Protein 2IA9 (pdb70)

CATH classification: 3.30.1120.40

InterPro domains:
  IPR007170 Stage V sporulation protein G [MF_00819] (1-94)
  IPR007170 Stage V sporulation protein G [PF04026] (1-81)
  IPR007170 Stage V sporulation protein G [PTHR38429] (1-94)
  IPR036751 Stage V sporulation protein G superfamily [G3DSA:3.30.1120.40] (1-97)
  IPR036751 Stage V sporulation protein G superfamily [SSF160537] (1-85)

Organism: Bacillus subtilis (strain 168) (NCBI:txid224308)

B-factor: mean 38.69, std 14.27, range [8.58, 95.94]

Solvent-accessible surface area: 29631 Å² total

Secondary structure (DSSP, 8-state):
---EEEEEEEE--SS---EEEEEEETTTEEEEEEEEEEETTEEEE--EEE-TTS-EEESEEESSHHHHHHHHHHHHHHHHHHHHHHHHHT-/---EEEEEEES-SSS---EEEEEEETTTEEEEEEEEEE-SSSEEE--EEE-TTS-EEESEEESSHHHHHHHHHHHHHHHHHHHHHHHHHHH-/---EEEEEEEE---S---EEEEEEETTTEEEEEEEEEEEBTEEEE--EE-----EESEEESSHHHHHHHHHHHHHHHHHHT--/---EEEEEEESTTSS---EEEEEEETTTEEEEEEEEEEEBTEEEE--EEE-TTS-EEESEEESSHHHHHHHHHHHHHHHHHHHHHHHHHHHHHHH-/---EEEEEEEE---S---EEEEEEETTTEEEEEEEEEEETTEEEE--B----BSEEESSHHHHHHHHHHHHHHHTT-S---/----EEEEEEEE---S---EEEEEEETTTEEEEEEEEEE-SSSEEE--B---BSEEESSHHHHHHHHHHHHHHHHHHHHHHHTTTT-

Structure (mmCIF, N/CA/C/O backbone):
data_2IA9
#
_entry.id   2IA9
#
_cell.length_a   136.464
_cell.length_b   136.464
_cell.length_c   110.493
_cell.angle_alpha   90.00
_cell.angle_beta   90.00
_cell.angle_gamma   90.00
#
_symmetry.space_group_name_H-M   'P 41 21 2'
#
loop_
_entity.id
_entity.type
_entity.pdbx_description
1 polymer 'Putative septation protein spoVG'
2 non-polymer 'SULFATE ION'
3 non-polymer DI(HYDROXYETHYL)ETHER
4 water water
#
loop_
_atom_site.group_PDB
_atom_site.id
_atom_site.type_symbol
_atom_site.label_atom_id
_atom_site.label_alt_id
_atom_site.label_comp_id
_atom_site.label_asym_id
_atom_site.label_entity_id
_atom_site.label_seq_id
_atom_site.pdbx_PDB_ins_code
_atom_site.Cartn_x
_atom_site.Cartn_y
_atom_site.Cartn_z
_atom_site.occupancy
_atom_site.B_iso_or_equiv
_atom_site.auth_seq_id
_atom_site.auth_comp_id
_atom_site.auth_asym_id
_atom_site.auth_atom_id
_atom_site.pdbx_PDB_model_num
ATOM 1 N N . ASN A 1 2 ? 2.502 18.891 38.821 1.00 46.25 -1 ASN A N 1
ATOM 2 C CA . ASN A 1 2 ? 2.122 17.966 37.709 1.00 46.15 -1 ASN A CA 1
ATOM 3 C C . ASN A 1 2 ? 2.067 18.611 36.299 1.00 45.30 -1 ASN A C 1
ATOM 4 O O . ASN A 1 2 ? 1.488 19.681 36.121 1.00 45.19 -1 ASN A O 1
ATOM 9 N N . ALA A 1 3 ? 2.676 17.948 35.309 1.00 44.50 0 ALA A N 1
ATOM 10 C CA . ALA A 1 3 ? 2.587 18.350 33.888 1.00 43.55 0 ALA A CA 1
ATOM 11 C C . ALA A 1 3 ? 1.220 17.994 33.361 1.00 42.87 0 ALA A C 1
ATOM 12 O O . ALA A 1 3 ? 0.487 17.213 33.991 1.00 43.45 0 ALA A O 1
ATOM 22 N N . GLU A 1 5 ? -1.652 16.637 30.390 1.00 37.73 2 GLU A N 1
ATOM 23 C CA . GLU A 1 5 ? -1.808 15.319 29.854 1.00 36.26 2 GLU A CA 1
ATOM 24 C C . GLU A 1 5 ? -2.955 15.258 28.869 1.00 34.89 2 GLU A C 1
ATOM 25 O O . GLU A 1 5 ? -4.088 15.603 29.238 1.00 34.66 2 GLU A O 1
ATOM 31 N N . VAL A 1 6 ? -2.674 14.811 27.635 1.00 32.87 3 VAL A N 1
ATOM 32 C CA . VAL A 1 6 ? -3.735 14.475 26.691 1.00 30.60 3 VAL A CA 1
ATOM 33 C C . VAL A 1 6 ? -4.337 13.187 27.202 1.00 29.64 3 VAL A C 1
ATOM 34 O O . VAL A 1 6 ? -3.645 12.194 27.379 1.00 29.16 3 VAL A O 1
ATOM 38 N N . THR A 1 7 ? -5.636 13.236 27.450 1.00 28.59 4 THR A N 1
ATOM 39 C CA . THR A 1 7 ? -6.315 12.265 28.270 1.00 27.53 4 THR A CA 1
ATOM 40 C C . THR A 1 7 ? -7.381 11.580 27.445 1.00 27.14 4 THR A C 1
ATOM 41 O O . THR A 1 7 ? -8.013 10.621 27.881 1.00 27.09 4 THR A O 1
ATOM 45 N N . ASP A 1 8 ? -7.551 12.075 26.226 1.00 26.86 5 ASP A N 1
ATOM 46 C CA . ASP A 1 8 ? -8.552 11.577 25.297 1.00 26.46 5 ASP A CA 1
ATOM 47 C C . ASP A 1 8 ? -8.427 12.359 24.018 1.00 25.93 5 ASP A C 1
ATOM 48 O O . ASP A 1 8 ? -8.015 13.515 24.033 1.00 25.71 5 ASP A O 1
ATOM 53 N N . VAL A 1 9 ? -8.757 11.701 22.911 1.00 25.78 6 VAL A N 1
ATOM 54 C CA . VAL A 1 9 ? -8.734 12.300 21.581 1.00 25.52 6 VAL A CA 1
ATOM 55 C C . VAL A 1 9 ? -9.991 11.827 20.889 1.00 25.70 6 VAL A C 1
ATOM 56 O O . VAL A 1 9 ? -10.353 10.651 20.996 1.00 25.78 6 VAL A O 1
ATOM 60 N N . ARG A 1 10 ? -10.661 12.758 20.215 1.00 25.84 7 ARG A N 1
ATOM 61 C CA . ARG A 1 10 ? -11.796 12.457 19.369 1.00 26.33 7 ARG A CA 1
ATOM 62 C C . ARG A 1 10 ? -11.380 12.843 17.973 1.00 27.66 7 ARG A C 1
ATOM 63 O O . ARG A 1 10 ? -10.855 13.930 17.763 1.00 28.73 7 ARG A O 1
ATOM 71 N N . LEU A 1 11 ? -11.608 11.980 17.003 1.00 28.85 8 LEU A N 1
ATOM 72 C CA . LEU A 1 11 ? -11.075 12.266 15.698 1.00 30.64 8 LEU A CA 1
ATOM 73 C C . LEU A 1 11 ? -11.975 11.847 14.548 1.00 31.99 8 LEU A C 1
ATOM 74 O O . LEU A 1 11 ? -12.615 10.818 14.588 1.00 32.26 8 LEU A O 1
ATOM 79 N N . ARG A 1 12 ? -12.007 12.671 13.520 1.00 34.07 9 ARG A N 1
ATOM 80 C CA . ARG A 1 12 ? -12.809 12.421 12.341 1.00 36.17 9 ARG A CA 1
ATOM 81 C C . ARG A 1 12 ? -11.873 12.458 11.135 1.00 37.67 9 ARG A C 1
ATOM 82 O O . ARG A 1 12 ? -11.217 13.486 10.872 1.00 37.83 9 ARG A O 1
ATOM 90 N N . ARG A 1 13 ? -11.799 11.342 10.410 1.00 39.11 10 ARG A N 1
ATOM 91 C CA . ARG A 1 13 ? -10.956 11.305 9.230 1.00 40.73 10 ARG A CA 1
ATOM 92 C C . ARG A 1 13 ? -11.546 12.149 8.105 1.00 41.24 10 ARG A C 1
ATOM 93 O O . ARG A 1 13 ? -12.758 12.139 7.881 1.00 41.23 10 ARG A O 1
ATOM 101 N N . VAL A 1 14 ? -10.688 12.916 7.439 1.00 42.19 11 VAL A N 1
ATOM 102 C CA . VAL A 1 14 ? -11.112 13.699 6.281 1.00 43.16 11 VAL A CA 1
ATOM 103 C C . VAL A 1 14 ? -10.626 13.020 4.999 1.00 44.30 11 VAL A C 1
ATOM 104 O O . VAL A 1 14 ? -9.424 12.712 4.855 1.00 44.57 11 VAL A O 1
ATOM 108 N N . ASN A 1 15 ? -11.572 12.796 4.078 1.00 45.07 12 ASN A N 1
ATOM 109 C CA . ASN A 1 15 ? -11.334 12.015 2.858 1.00 45.31 12 ASN A CA 1
ATOM 110 C C . ASN A 1 15 ? -11.259 12.853 1.587 1.00 46.06 12 ASN A C 1
ATOM 111 O O . ASN A 1 15 ? -10.719 12.389 0.594 1.00 46.22 12 ASN A O 1
ATOM 116 N N . THR A 1 16 ? -11.796 14.075 1.629 1.00 46.99 13 THR A N 1
ATOM 117 C CA . THR A 1 16 ? -11.558 15.089 0.604 1.00 48.27 13 THR A CA 1
ATOM 118 C C . THR A 1 16 ? -10.067 15.302 0.471 1.00 48.69 13 THR A C 1
ATOM 119 O O . THR A 1 16 ? -9.417 15.633 1.458 1.00 49.32 13 THR A O 1
ATOM 123 N N . ASP A 1 17 ? -9.504 15.135 -0.722 1.00 49.23 14 ASP A N 1
ATOM 124 C CA . ASP A 1 17 ? -8.076 15.430 -0.854 1.00 49.64 14 ASP A CA 1
ATOM 125 C C . ASP A 1 17 ? -7.769 16.944 -0.765 1.00 49.36 14 ASP A C 1
ATOM 126 O O . ASP A 1 17 ? -8.670 17.798 -0.822 1.00 49.20 14 ASP A O 1
ATOM 131 N N . GLY A 1 18 ? -6.482 17.236 -0.639 1.00 48.77 15 GLY A N 1
ATOM 132 C CA . GLY A 1 18 ? -5.994 18.448 -0.035 1.00 48.57 15 GLY A CA 1
ATOM 133 C C . GLY A 1 18 ? -4.964 17.937 0.953 1.00 48.59 15 GLY A C 1
ATOM 134 O O . GLY A 1 18 ? -4.630 16.739 0.939 1.00 48.72 15 GLY A O 1
ATOM 135 N N . ARG A 1 19 ? -4.448 18.818 1.811 1.00 48.21 16 ARG A N 1
ATOM 136 C CA . ARG A 1 19 ? -3.371 18.429 2.727 1.00 47.58 16 ARG A CA 1
ATOM 137 C C . ARG A 1 19 ? -3.923 17.788 3.972 1.00 46.57 16 ARG A C 1
ATOM 138 O O . ARG A 1 19 ? -3.312 16.896 4.536 1.00 46.70 16 ARG A O 1
ATOM 154 N N . ARG A 1 21 ? -5.812 15.593 6.638 1.00 39.57 18 ARG A N 1
ATOM 155 C CA . ARG A 1 21 ? -6.280 14.199 6.746 1.00 36.89 18 ARG A CA 1
ATOM 156 C C . ARG A 1 21 ? -7.222 13.906 7.920 1.00 35.12 18 ARG A C 1
ATOM 157 O O . ARG A 1 21 ? -7.829 12.831 7.980 1.00 35.41 18 ARG A O 1
ATOM 165 N N . ALA A 1 22 ? -7.334 14.819 8.870 1.00 32.42 19 ALA A N 1
ATOM 166 C CA . ALA A 1 22 ? -8.287 14.615 9.955 1.00 30.09 19 ALA A CA 1
ATOM 167 C C . ALA A 1 22 ? -8.448 15.867 10.778 1.00 28.45 19 ALA A C 1
ATOM 168 O O . ALA A 1 22 ? -7.589 16.721 10.782 1.00 28.19 19 ALA A O 1
ATOM 170 N N . ILE A 1 23 ? -9.581 15.984 11.445 1.00 27.02 20 ILE A N 1
ATOM 171 C CA . ILE A 1 23 ? -9.831 17.092 12.355 1.00 25.65 20 ILE A CA 1
ATOM 172 C C . ILE A 1 23 ? -10.223 16.479 13.694 1.00 25.10 20 ILE A C 1
ATOM 173 O O . ILE A 1 23 ? -10.935 15.471 13.744 1.00 24.46 20 ILE A O 1
ATOM 178 N N . ALA A 1 24 ? -9.703 17.047 14.776 1.00 24.45 21 ALA A N 1
ATOM 179 C CA . ALA A 1 24 ? -9.830 16.394 16.070 1.00 23.93 21 ALA A CA 1
ATOM 180 C C . ALA A 1 24 ? -9.977 17.361 17.223 1.00 23.60 21 ALA A C 1
ATOM 181 O O . ALA A 1 24 ? -9.806 18.584 17.057 1.00 23.54 21 ALA A O 1
ATOM 183 N N . SER A 1 25 ? -10.331 16.806 18.379 1.00 22.89 22 SER A N 1
ATOM 184 C CA . SER A 1 25 ? -10.277 17.540 19.632 1.00 22.79 22 SER A CA 1
ATOM 185 C C . SER A 1 25 ? -9.489 16.707 20.620 1.00 22.98 22 SER A C 1
ATOM 186 O O . SER A 1 25 ? -9.513 15.463 20.565 1.00 23.17 22 SER A O 1
ATOM 189 N N . ILE A 1 26 ? -8.784 17.395 21.516 1.00 22.65 23 ILE A N 1
ATOM 190 C CA . ILE A 1 26 ? -8.081 16.733 22.612 1.00 21.93 23 ILE A CA 1
ATOM 191 C C . ILE A 1 26 ? -8.740 17.030 23.956 1.00 21.46 23 ILE A C 1
ATOM 192 O O . ILE A 1 26 ? -9.308 18.100 24.142 1.00 21.52 23 ILE A O 1
ATOM 197 N N . THR A 1 27 ? -8.684 16.070 24.869 1.00 20.99 24 THR A N 1
ATOM 198 C CA . THR A 1 27 ? -9.072 16.283 26.255 1.00 20.71 24 THR A CA 1
ATOM 199 C C . THR A 1 27 ? -7.826 16.361 27.141 1.00 20.72 24 THR A C 1
ATOM 200 O O . THR A 1 27 ? -7.064 15.401 27.280 1.00 20.44 24 THR A O 1
ATOM 204 N N . LEU A 1 28 ? -7.637 17.532 27.735 1.00 20.83 25 LEU A N 1
ATOM 205 C CA . LEU A 1 28 ? -6.549 17.799 28.652 1.00 20.75 25 LEU A CA 1
ATOM 206 C C . LEU A 1 28 ? -7.003 17.622 30.097 1.00 21.00 25 LEU A C 1
ATOM 207 O O . LEU A 1 28 ? -7.996 18.203 30.517 1.00 20.85 25 LEU A O 1
ATOM 212 N N . ASP A 1 29 ? -6.254 16.805 30.835 1.00 21.65 26 ASP A N 1
ATOM 213 C CA . ASP A 1 29 ? -6.508 16.447 32.247 1.00 21.86 26 ASP A CA 1
ATOM 214 C C . ASP A 1 29 ? -7.936 15.952 32.574 1.00 21.78 26 ASP A C 1
ATOM 215 O O . ASP A 1 29 ? -8.459 16.227 33.645 1.00 22.16 26 ASP A O 1
ATOM 220 N N . HIS A 1 30 ? -8.553 15.194 31.674 1.00 21.60 27 HIS A N 1
ATOM 221 C CA . HIS A 1 30 ? -9.893 14.630 31.925 1.00 22.03 27 HIS A CA 1
ATOM 222 C C . HIS A 1 30 ? -10.980 15.713 32.036 1.00 22.26 27 HIS A C 1
ATOM 223 O O . HIS A 1 30 ? -12.094 15.453 32.527 1.00 22.04 27 HIS A O 1
ATOM 230 N N . GLU A 1 31 ? -10.671 16.910 31.548 1.00 22.44 28 GLU A N 1
ATOM 231 C CA . GLU A 1 31 ? -11.347 18.086 32.032 1.00 22.74 28 GLU A CA 1
ATOM 232 C C . GLU A 1 31 ? -11.590 19.147 30.976 1.00 22.15 28 GLU A C 1
ATOM 233 O O . GLU A 1 31 ? -12.670 19.697 30.872 1.00 22.15 28 GLU A O 1
ATOM 239 N N . PHE A 1 32 ? -10.561 19.440 30.204 1.00 22.15 29 PHE A N 1
ATOM 240 C CA . PHE A 1 32 ? -10.539 20.600 29.323 1.00 22.21 29 PHE A CA 1
ATOM 241 C C . PHE A 1 32 ? -10.404 20.141 27.880 1.00 22.37 29 PHE A C 1
ATOM 242 O O . PHE A 1 32 ? -9.436 19.457 27.554 1.00 22.35 29 PHE A O 1
ATOM 250 N N . VAL A 1 33 ? -11.372 20.500 27.032 1.00 22.23 30 VAL A N 1
ATOM 251 C CA . VAL A 1 33 ? -11.385 20.055 25.639 1.00 22.10 30 VAL A CA 1
ATOM 252 C C . VAL A 1 33 ? -10.935 21.154 24.682 1.00 22.32 30 VAL A C 1
ATOM 253 O O . VAL A 1 33 ? -11.357 22.308 24.793 1.00 22.62 30 VAL A O 1
ATOM 257 N N . VAL A 1 34 ? -10.066 20.806 23.745 1.00 22.55 31 VAL A N 1
ATOM 258 C CA . VAL A 1 34 ? -9.627 21.778 22.755 1.00 22.90 31 VAL A CA 1
ATOM 259 C C . VAL A 1 34 ? -10.077 21.283 21.391 1.00 23.99 31 VAL A C 1
ATOM 260 O O . VAL A 1 34 ? -9.807 20.128 21.028 1.00 24.57 31 VAL A O 1
ATOM 264 N N . HIS A 1 35 ? -10.779 22.147 20.655 1.00 24.83 32 HIS A N 1
ATOM 265 C CA . HIS A 1 35 ? -11.373 21.815 19.343 1.00 25.39 32 HIS A CA 1
ATOM 266 C C . HIS A 1 35 ? -10.554 22.324 18.156 1.00 26.08 32 HIS A C 1
ATOM 267 O O . HIS A 1 35 ? -9.692 23.156 18.328 1.00 26.31 32 HIS A O 1
ATOM 274 N N . ASP A 1 36 ? -10.834 21.806 16.958 1.00 27.36 33 ASP A N 1
ATOM 275 C CA . ASP A 1 36 ? -10.263 22.295 15.679 1.00 28.63 33 ASP A CA 1
ATOM 276 C C . ASP A 1 36 ? -8.782 22.035 15.520 1.00 28.67 33 ASP A C 1
ATOM 277 O O . ASP A 1 36 ? -8.035 22.886 15.013 1.00 29.36 33 ASP A O 1
ATOM 282 N N . ILE A 1 37 ? -8.344 20.868 15.950 1.00 28.38 34 ILE A N 1
ATOM 283 C CA . ILE A 1 37 ? -6.973 20.509 15.725 1.00 28.35 34 ILE A CA 1
ATOM 284 C C . ILE A 1 37 ? -6.902 19.717 14.416 1.00 28.67 34 ILE A C 1
ATOM 285 O O . ILE A 1 37 ? -7.660 18.753 14.231 1.00 28.89 34 ILE A O 1
ATOM 290 N N . ARG A 1 38 ? -6.011 20.124 13.509 1.00 28.62 35 ARG A N 1
ATOM 291 C CA . ARG A 1 38 ? -5.965 19.492 12.199 1.00 28.71 35 ARG A CA 1
ATOM 292 C C . ARG A 1 38 ? -4.792 18.573 12.031 1.00 28.61 35 ARG A C 1
ATOM 293 O O . ARG A 1 38 ? -3.673 18.947 12.345 1.00 28.90 35 ARG A O 1
ATOM 301 N N . VAL A 1 39 ? -5.055 17.368 11.540 1.00 28.47 36 VAL A N 1
ATOM 302 C CA . VAL A 1 39 ? -4.001 16.493 11.094 1.00 28.75 36 VAL A CA 1
ATOM 303 C C . VAL A 1 39 ? -3.741 16.786 9.622 1.00 30.02 36 VAL A C 1
ATOM 304 O O . VAL A 1 39 ? -4.673 16.878 8.819 1.00 30.10 36 VAL A O 1
ATOM 308 N N . ILE A 1 40 ? -2.472 16.950 9.270 1.00 31.23 37 ILE A N 1
ATOM 309 C CA . ILE A 1 40 ? -2.117 17.376 7.934 1.00 32.26 37 ILE A CA 1
ATOM 310 C C . ILE A 1 40 ? -0.946 16.578 7.348 1.00 33.87 37 ILE A C 1
ATOM 311 O O . ILE A 1 40 ? -0.021 16.202 8.070 1.00 34.46 37 ILE A O 1
ATOM 316 N N . ASP A 1 41 ? -1.016 16.302 6.041 1.00 35.47 38 ASP A N 1
ATOM 317 C CA . ASP A 1 41 ? 0.105 15.747 5.277 1.00 36.93 38 ASP A CA 1
ATOM 318 C C . ASP A 1 41 ? 0.855 16.904 4.645 1.00 37.15 38 ASP A C 1
ATOM 319 O O . ASP A 1 41 ? 0.467 17.398 3.594 1.00 37.02 38 ASP A O 1
ATOM 324 N N . GLY A 1 42 ? 1.899 17.367 5.325 1.00 38.04 39 GLY A N 1
ATOM 325 C CA . GLY A 1 42 ? 2.811 18.388 4.787 1.00 38.76 39 GLY A CA 1
ATOM 326 C C . GLY A 1 42 ? 4.015 17.653 4.239 1.00 39.26 39 GLY A C 1
ATOM 327 O O . GLY A 1 42 ? 4.318 16.548 4.691 1.00 39.44 39 GLY A O 1
ATOM 328 N N . ASN A 1 43 ? 4.703 18.242 3.266 1.00 39.65 40 ASN A N 1
ATOM 329 C CA . ASN A 1 43 ? 5.698 17.483 2.491 1.00 39.92 40 ASN A CA 1
ATOM 330 C C . ASN A 1 43 ? 6.919 17.068 3.280 1.00 39.62 40 ASN A C 1
ATOM 331 O O . ASN A 1 43 ? 8.034 17.378 2.890 1.00 40.34 40 ASN A O 1
ATOM 336 N N . ASN A 1 44 ? 6.692 16.340 4.370 1.00 39.05 41 ASN A N 1
ATOM 337 C CA . ASN A 1 44 ? 7.728 15.991 5.341 1.00 38.04 41 ASN A CA 1
ATOM 338 C C . ASN A 1 44 ? 7.222 15.056 6.399 1.00 37.22 41 ASN A C 1
ATOM 339 O O . ASN A 1 44 ? 7.978 14.637 7.257 1.00 37.35 41 ASN A O 1
ATOM 344 N N . GLY A 1 45 ? 5.936 14.737 6.326 1.00 36.48 42 GLY A N 1
ATOM 345 C CA . GLY A 1 45 ? 5.297 13.795 7.232 1.00 35.53 42 GLY A CA 1
ATOM 346 C C . GLY A 1 45 ? 4.009 14.377 7.779 1.00 35.04 42 GLY A C 1
ATOM 347 O O . GLY A 1 45 ? 3.701 15.551 7.564 1.00 35.36 42 GLY A O 1
ATOM 348 N N . LEU A 1 46 ? 3.242 13.549 8.473 1.00 34.20 43 LEU A N 1
ATOM 349 C CA . LEU A 1 46 ? 2.035 14.002 9.138 1.00 33.23 43 LEU A CA 1
ATOM 350 C C . LEU A 1 46 ? 2.393 14.922 10.287 1.00 32.95 43 LEU A C 1
ATOM 351 O O . LEU A 1 46 ? 3.379 14.689 10.983 1.00 33.05 43 LEU A O 1
ATOM 356 N N . PHE A 1 47 ? 1.609 15.974 10.481 1.00 32.52 44 PHE A N 1
ATOM 357 C CA . PHE A 1 47 ? 1.809 16.843 11.629 1.00 32.52 44 PHE A CA 1
ATOM 358 C C . PHE A 1 47 ? 0.504 17.450 12.111 1.00 32.87 44 PHE A C 1
ATOM 359 O O . PHE A 1 47 ? -0.471 17.549 11.359 1.00 33.26 44 PHE A O 1
ATOM 367 N N . VAL A 1 48 ? 0.512 17.878 13.363 1.00 32.88 45 VAL A N 1
ATOM 368 C CA . VAL A 1 48 ? -0.676 18.356 14.034 1.00 33.16 45 VAL A CA 1
ATOM 369 C C . VAL A 1 48 ? -0.637 19.868 14.229 1.00 33.36 45 VAL A C 1
ATOM 370 O O . VAL A 1 48 ? 0.271 20.389 14.837 1.00 33.19 45 VAL A O 1
ATOM 374 N N . ALA A 1 49 ? -1.627 20.569 13.698 1.00 34.26 46 ALA A N 1
ATOM 375 C CA . ALA A 1 49 ? -1.715 22.009 13.881 1.00 35.31 46 ALA A CA 1
ATOM 376 C C . ALA A 1 49 ? -2.743 22.396 14.943 1.00 36.20 46 ALA A C 1
ATOM 377 O O . ALA A 1 49 ? -3.881 21.939 14.927 1.00 36.40 46 ALA A O 1
ATOM 387 N N . PRO A 1 51 ? -5.368 24.922 16.714 1.00 41.01 48 PRO A N 1
ATOM 388 C CA . PRO A 1 51 ? -6.325 25.903 16.207 1.00 42.06 48 PRO A CA 1
ATOM 389 C C . PRO A 1 51 ? -5.713 27.299 16.169 1.00 43.43 48 PRO A C 1
ATOM 390 O O . PRO A 1 51 ? -5.217 27.789 17.178 1.00 43.18 48 PRO A O 1
ATOM 394 N N . SER A 1 52 ? -5.749 27.918 14.999 1.00 45.74 49 SER A N 1
ATOM 395 C CA . SER A 1 52 ? -5.000 29.140 14.754 1.00 48.49 49 SER A CA 1
ATOM 396 C C . SER A 1 52 ? -5.870 30.312 14.351 1.00 50.60 49 SER A C 1
ATOM 397 O O . SER A 1 52 ? -6.964 30.131 13.833 1.00 51.05 49 SER A O 1
ATOM 400 N N . LYS A 1 53 ? -5.361 31.515 14.581 1.00 53.34 50 LYS A N 1
ATOM 401 C CA . LYS A 1 53 ? -6.062 32.733 14.223 1.00 56.24 50 LYS A CA 1
ATOM 402 C C . LYS A 1 53 ? -5.152 33.600 13.396 1.00 57.94 50 LYS A C 1
ATOM 403 O O . LYS A 1 53 ? -4.004 33.841 13.785 1.00 58.04 50 LYS A O 1
ATOM 409 N N . ARG A 1 54 ? -5.662 34.060 12.256 1.00 60.57 51 ARG A N 1
ATOM 410 C CA . ARG A 1 54 ? -4.984 35.104 11.471 1.00 63.31 51 ARG A CA 1
ATOM 411 C C . ARG A 1 54 ? -5.175 36.460 12.135 1.00 64.53 51 ARG A C 1
ATOM 412 O O . ARG A 1 54 ? -6.298 36.835 12.483 1.00 65.01 51 ARG A O 1
ATOM 420 N N . THR A 1 55 ? -4.080 37.182 12.328 1.00 66.15 52 THR A N 1
ATOM 421 C CA . THR A 1 55 ? -4.157 38.563 12.808 1.00 68.25 52 THR A CA 1
ATOM 422 C C . THR A 1 55 ? -4.502 39.539 11.639 1.00 69.02 52 THR A C 1
ATOM 423 O O . THR A 1 55 ? -4.139 39.255 10.480 1.00 69.28 52 THR A O 1
ATOM 427 N N . PRO A 1 56 ? -5.242 40.656 11.924 1.00 69.84 53 PRO A N 1
ATOM 428 C CA . PRO A 1 56 ? -5.399 41.761 10.931 1.00 70.12 53 PRO A CA 1
ATOM 429 C C . PRO A 1 56 ? -4.040 42.450 10.669 1.00 70.81 53 PRO A C 1
ATOM 430 O O . PRO A 1 56 ? -3.774 43.548 11.188 1.00 71.22 53 PRO A O 1
ATOM 434 N N . ASP A 1 57 ? -3.213 41.797 9.847 1.00 70.86 54 ASP A N 1
ATOM 435 C CA . ASP A 1 57 ? -1.752 41.888 9.922 1.00 70.71 54 ASP A CA 1
ATOM 436 C C . ASP A 1 57 ? -1.198 40.866 8.921 1.00 70.54 54 ASP A C 1
ATOM 437 O O . ASP A 1 57 ? -0.002 40.856 8.619 1.00 70.43 54 ASP A O 1
ATOM 442 N N . GLY A 1 58 ? -2.089 40.007 8.417 1.00 70.40 55 GLY A N 1
ATOM 443 C CA . GLY A 1 58 ? -1.731 38.887 7.531 1.00 70.08 55 GLY A CA 1
ATOM 444 C C . GLY A 1 58 ? -1.213 37.658 8.275 1.00 69.74 55 GLY A C 1
ATOM 445 O O . GLY A 1 58 ? -1.357 36.519 7.794 1.00 69.56 55 GLY A O 1
ATOM 446 N N . GLU A 1 59 ? -0.635 37.906 9.458 1.00 69.12 56 GLU A N 1
ATOM 447 C CA . GLU A 1 59 ? 0.105 36.907 10.251 1.00 68.38 56 GLU A CA 1
ATOM 448 C C . GLU A 1 59 ? -0.778 35.908 11.008 1.00 67.40 56 GLU A C 1
ATOM 449 O O . GLU A 1 59 ? -2.004 36.058 11.056 1.00 67.47 56 GLU A O 1
ATOM 455 N N . PHE A 1 60 ? -0.139 34.904 11.610 1.00 65.97 57 PHE A N 1
ATOM 456 C CA . PHE A 1 60 ? -0.853 33.797 12.255 1.00 64.54 57 PHE A CA 1
ATOM 457 C C . PHE A 1 60 ? -0.336 33.477 13.646 1.00 63.08 57 PHE A C 1
ATOM 458 O O . PHE A 1 60 ? 0.872 33.321 13.857 1.00 62.93 57 PHE A O 1
ATOM 466 N N . ARG A 1 61 ? -1.256 33.359 14.592 1.00 61.11 58 ARG A N 1
ATOM 467 C CA . ARG A 1 61 ? -0.913 32.748 15.862 1.00 59.45 58 ARG A CA 1
ATOM 468 C C . ARG A 1 61 ? -1.939 31.732 16.312 1.00 57.19 58 ARG A C 1
ATOM 469 O O . ARG A 1 61 ? -3.124 31.865 16.023 1.00 56.82 58 ARG A O 1
ATOM 477 N N . ASP A 1 62 ? -1.469 30.694 16.992 1.00 54.69 59 ASP A N 1
ATOM 478 C CA . ASP A 1 62 ? -2.382 29.703 17.531 1.00 52.52 59 ASP A CA 1
ATOM 479 C C . ASP A 1 62 ? -3.145 30.283 18.685 1.00 50.56 59 ASP A C 1
ATOM 480 O O . ASP A 1 62 ? -2.666 31.167 19.373 1.00 50.56 59 ASP A O 1
ATOM 485 N N . ILE A 1 63 ? -4.364 29.806 18.852 1.00 48.41 60 ILE A N 1
ATOM 486 C CA . ILE A 1 63 ? -5.245 30.254 19.919 1.00 46.28 60 ILE A CA 1
ATOM 487 C C . ILE A 1 63 ? -4.883 29.470 21.188 1.00 45.18 60 ILE A C 1
ATOM 488 O O . ILE A 1 63 ? -5.066 29.918 22.325 1.00 44.75 60 ILE A O 1
ATOM 493 N N . THR A 1 64 ? -4.286 28.318 20.937 1.00 43.82 61 THR A N 1
ATOM 494 C CA . THR A 1 64 ? -4.001 27.315 21.911 1.00 42.38 61 THR A CA 1
ATOM 495 C C . THR A 1 64 ? -2.534 26.930 21.680 1.00 42.04 61 THR A C 1
ATOM 496 O O . THR A 1 64 ? -2.202 26.221 20.732 1.00 42.32 61 THR A O 1
ATOM 500 N N . HIS A 1 65 ? -1.649 27.438 22.532 1.00 41.42 62 HIS A N 1
ATOM 501 C CA . HIS A 1 65 ? -0.207 27.346 22.301 1.00 40.87 62 HIS A CA 1
ATOM 502 C C . HIS A 1 65 ? 0.554 26.538 23.367 1.00 40.03 62 HIS A C 1
ATOM 503 O O . HIS A 1 65 ? 0.561 26.931 24.524 1.00 40.29 62 HIS A O 1
ATOM 510 N N . PRO A 1 66 ? 1.185 25.402 22.984 1.00 39.26 63 PRO A N 1
ATOM 511 C CA . PRO A 1 66 ? 2.122 24.685 23.872 1.00 38.51 63 PRO A CA 1
ATOM 512 C C . PRO A 1 66 ? 3.429 25.445 23.990 1.00 38.14 63 PRO A C 1
ATOM 513 O O . PRO A 1 66 ? 3.894 25.983 22.993 1.00 38.23 63 PRO A O 1
ATOM 517 N N . ILE A 1 67 ? 4.023 25.503 25.181 1.00 37.94 64 ILE A N 1
ATOM 518 C CA . ILE A 1 67 ? 5.198 26.368 25.373 1.00 38.01 64 ILE A CA 1
ATOM 519 C C . ILE A 1 67 ? 6.490 25.707 24.936 1.00 38.04 64 ILE A C 1
ATOM 520 O O . ILE A 1 67 ? 7.335 26.371 24.341 1.00 38.65 64 ILE A O 1
ATOM 525 N N . ASN A 1 68 ? 6.670 24.428 25.274 1.00 37.70 65 ASN A N 1
ATOM 526 C CA . ASN A 1 68 ? 7.832 23.674 24.826 1.00 37.02 65 ASN A CA 1
ATOM 527 C C . ASN A 1 68 ? 7.440 23.012 23.548 1.00 36.41 65 ASN A C 1
ATOM 528 O O . ASN A 1 68 ? 6.262 22.850 23.280 1.00 36.10 65 ASN A O 1
ATOM 533 N N . SER A 1 69 ? 8.443 22.585 22.789 1.00 35.91 66 SER A N 1
ATOM 534 C CA . SER A 1 69 ? 8.241 21.648 21.708 1.00 35.23 66 SER A CA 1
ATOM 535 C C . SER A 1 69 ? 7.946 20.246 22.248 1.00 35.22 66 SER A C 1
ATOM 536 O O . SER A 1 69 ? 7.270 19.474 21.584 1.00 35.59 66 SER A O 1
ATOM 539 N N . SER A 1 70 ? 8.433 19.912 23.442 1.00 35.05 67 SER A N 1
ATOM 540 C CA . SER A 1 70 ? 8.167 18.592 24.031 1.00 34.95 67 SER A CA 1
ATOM 541 C C . SER A 1 70 ? 6.688 18.393 24.321 1.00 34.95 67 SER A C 1
ATOM 542 O O . SER A 1 70 ? 6.135 17.335 23.992 1.00 34.87 67 SER A O 1
ATOM 545 N N . THR A 1 71 ? 6.051 19.390 24.947 1.00 34.58 68 THR A N 1
ATOM 546 C CA . THR A 1 71 ? 4.622 19.270 25.231 1.00 34.39 68 THR A CA 1
ATOM 547 C C . THR A 1 71 ? 3.821 19.346 23.937 1.00 33.82 68 THR A C 1
ATOM 548 O O . THR A 1 71 ? 2.814 18.647 23.794 1.00 33.99 68 THR A O 1
ATOM 552 N N . ARG A 1 72 ? 4.277 20.168 22.994 1.00 33.09 69 ARG A N 1
ATOM 553 C CA . ARG A 1 72 ? 3.757 20.100 21.627 1.00 32.68 69 ARG A CA 1
ATOM 554 C C . ARG A 1 72 ? 3.799 18.641 21.127 1.00 32.96 69 ARG A C 1
ATOM 555 O O . ARG A 1 72 ? 2.779 18.061 20.735 1.00 33.31 69 ARG A O 1
ATOM 563 N N . GLY A 1 73 ? 4.974 18.031 21.181 1.00 32.90 70 GLY A N 1
ATOM 564 C CA . GLY A 1 73 ? 5.112 16.660 20.745 1.00 32.69 70 GLY A CA 1
ATOM 565 C C . GLY A 1 73 ? 4.244 15.712 21.542 1.00 32.59 70 GLY A C 1
ATOM 566 O O . GLY A 1 73 ? 3.869 14.658 21.050 1.00 32.75 70 GLY A O 1
ATOM 567 N N . LYS A 1 74 ? 3.926 16.045 22.784 1.00 32.53 71 LYS A N 1
ATOM 568 C CA . LYS A 1 74 ? 3.131 15.088 23.547 1.00 32.57 71 LYS A CA 1
ATOM 569 C C . LYS A 1 74 ? 1.664 15.205 23.143 1.00 32.10 71 LYS A C 1
ATOM 570 O O . LYS A 1 74 ? 0.929 14.215 23.134 1.00 32.04 71 LYS A O 1
ATOM 576 N N . ILE A 1 75 ? 1.273 16.409 22.737 1.00 31.48 72 ILE A N 1
ATOM 577 C CA . ILE A 1 75 ? -0.003 16.596 22.065 1.00 30.76 72 ILE A CA 1
ATOM 578 C C . ILE A 1 75 ? 0.013 15.916 20.699 1.00 30.84 72 ILE A C 1
ATOM 579 O O . ILE A 1 75 ? -0.879 15.124 20.396 1.00 30.79 72 ILE A O 1
ATOM 584 N N . GLN A 1 76 ? 1.035 16.189 19.891 1.00 30.87 73 GLN A N 1
ATOM 585 C CA . GLN A 1 76 ? 1.094 15.582 18.566 1.00 31.04 73 GLN A CA 1
ATOM 586 C C . GLN A 1 76 ? 1.033 14.044 18.613 1.00 30.86 73 GLN A C 1
ATOM 587 O O . GLN A 1 76 ? 0.199 13.445 17.950 1.00 31.00 73 GLN A O 1
ATOM 593 N N . ASP A 1 77 ? 1.889 13.421 19.416 1.00 31.18 74 ASP A N 1
ATOM 594 C CA . ASP A 1 77 ? 1.953 11.962 19.517 1.00 31.54 74 ASP A CA 1
ATOM 595 C C . ASP A 1 77 ? 0.573 11.383 19.786 1.00 31.11 74 ASP A C 1
ATOM 596 O O . ASP A 1 77 ? 0.076 10.590 18.993 1.00 31.28 74 ASP A O 1
ATOM 601 N N . ALA A 1 78 ? -0.064 11.821 20.869 1.00 30.48 75 ALA A N 1
ATOM 602 C CA . ALA A 1 78 ? -1.427 11.391 21.195 1.00 29.99 75 ALA A CA 1
ATOM 603 C C . ALA A 1 78 ? -2.406 11.437 20.000 1.00 29.76 75 ALA A C 1
ATOM 604 O O . ALA A 1 78 ? -3.146 10.464 19.756 1.00 29.35 75 ALA A O 1
ATOM 606 N N . VAL A 1 79 ? -2.403 12.556 19.268 1.00 29.34 76 VAL A N 1
ATOM 607 C CA . VAL A 1 79 ? -3.293 12.725 18.109 1.00 29.00 76 VAL A CA 1
ATOM 608 C C . VAL A 1 79 ? -2.880 11.837 16.935 1.00 29.23 76 VAL A C 1
ATOM 609 O O . VAL A 1 79 ? -3.723 11.152 16.337 1.00 29.62 76 VAL A O 1
ATOM 613 N N . LEU A 1 80 ? -1.595 11.810 16.602 1.00 28.83 77 LEU A N 1
ATOM 614 C CA . LEU A 1 80 ? -1.189 10.902 15.540 1.00 28.37 77 LEU A CA 1
ATOM 615 C C . LEU A 1 80 ? -1.382 9.454 15.945 1.00 28.94 77 LEU A C 1
ATOM 616 O O . LEU A 1 80 ? -1.841 8.660 15.152 1.00 28.88 77 LEU A O 1
ATOM 621 N N . ASN A 1 81 ? -1.089 9.124 17.193 1.00 29.78 78 ASN A N 1
ATOM 622 C CA . ASN A 1 81 ? -1.302 7.774 17.662 1.00 30.86 78 ASN A CA 1
ATOM 623 C C . ASN A 1 81 ? -2.721 7.276 17.484 1.00 32.05 78 ASN A C 1
ATOM 624 O O . ASN A 1 81 ? -2.935 6.173 16.985 1.00 31.94 78 ASN A O 1
ATOM 629 N N . GLU A 1 82 ? -3.681 8.100 17.900 1.00 33.77 79 GLU A N 1
ATOM 630 C CA . GLU A 1 82 ? -5.090 7.731 17.910 1.00 35.08 79 GLU A CA 1
ATOM 631 C C . GLU A 1 82 ? -5.538 7.630 16.483 1.00 36.08 79 GLU A C 1
ATOM 632 O O . GLU A 1 82 ? -6.242 6.713 16.096 1.00 35.89 79 GLU A O 1
ATOM 638 N N . TYR A 1 83 ? -5.102 8.596 15.697 1.00 37.85 80 TYR A N 1
ATOM 639 C CA . TYR A 1 83 ? -5.352 8.594 14.277 1.00 39.75 80 TYR A CA 1
ATOM 640 C C . TYR A 1 83 ? -4.969 7.261 13.627 1.00 40.62 80 TYR A C 1
ATOM 641 O O . TYR A 1 83 ? -5.824 6.581 13.064 1.00 41.16 80 TYR A O 1
ATOM 650 N N . HIS A 1 84 ? -3.690 6.898 13.717 1.00 41.51 81 HIS A N 1
ATOM 651 C CA . HIS A 1 84 ? -3.198 5.644 13.186 1.00 42.45 81 HIS A CA 1
ATOM 652 C C . HIS A 1 84 ? -3.846 4.463 13.831 1.00 43.83 81 HIS A C 1
ATOM 653 O O . HIS A 1 84 ? -4.066 3.467 13.158 1.00 44.32 81 HIS A O 1
ATOM 660 N N . ARG A 1 85 ? -4.155 4.566 15.124 1.00 45.56 82 ARG A N 1
ATOM 661 C CA . ARG A 1 85 ? -4.869 3.495 15.838 1.00 47.28 82 ARG A CA 1
ATOM 662 C C . ARG A 1 85 ? -6.292 3.293 15.326 1.00 48.17 82 ARG A C 1
ATOM 663 O O . ARG A 1 85 ? -6.791 2.178 15.332 1.00 48.31 82 ARG A O 1
ATOM 671 N N . LEU A 1 86 ? -6.938 4.367 14.887 1.00 49.72 83 LEU A N 1
ATOM 672 C CA . LEU A 1 86 ? -8.217 4.243 14.200 1.00 51.30 83 LEU A CA 1
ATOM 673 C C . LEU A 1 86 ? -8.006 3.581 12.832 1.00 52.93 83 LEU A C 1
ATOM 674 O O . LEU A 1 86 ? -8.830 2.767 12.399 1.00 53.14 83 LEU A O 1
ATOM 679 N N . GLY A 1 87 ? -6.899 3.924 12.168 1.00 54.64 84 GLY A N 1
ATOM 680 C CA . GLY A 1 87 ? -6.465 3.222 10.959 1.00 56.73 84 GLY A CA 1
ATOM 681 C C . GLY A 1 87 ? -6.471 1.708 11.135 1.00 58.11 84 GLY A C 1
ATOM 682 O O . GLY A 1 87 ? -7.175 1.002 10.426 1.00 58.06 84 GLY A O 1
ATOM 683 N N . ASP A 1 88 ? -5.725 1.207 12.109 1.00 59.87 85 ASP A N 1
ATOM 684 C CA . ASP A 1 88 ? -5.541 -0.239 12.225 1.00 61.98 85 ASP A CA 1
ATOM 685 C C . ASP A 1 88 ? -6.431 -0.999 13.233 1.00 63.26 85 ASP A C 1
ATOM 686 O O . ASP A 1 88 ? -6.214 -2.185 13.484 1.00 63.41 85 ASP A O 1
ATOM 691 N N . THR A 1 89 ? -7.429 -0.336 13.806 1.00 65.04 86 THR A N 1
ATOM 692 C CA . THR A 1 89 ? -8.496 -1.089 14.471 1.00 66.87 86 THR A CA 1
ATOM 693 C C . THR A 1 89 ? -9.556 -1.353 13.418 1.00 67.96 86 THR A C 1
ATOM 694 O O . THR A 1 89 ? -10.222 -2.396 13.425 1.00 68.00 86 THR A O 1
ATOM 698 N N . GLU A 1 90 ? -9.686 -0.397 12.499 1.00 69.39 87 GLU A N 1
ATOM 699 C CA . GLU A 1 90 ? -10.596 -0.513 11.370 1.00 70.69 87 GLU A CA 1
ATOM 700 C C . GLU A 1 90 ? -10.098 -1.563 10.395 1.00 71.35 87 GLU A C 1
ATOM 701 O O . GLU A 1 90 ? -10.880 -2.388 9.922 1.00 71.53 87 GLU A O 1
ATOM 707 N N . ALA A 1 91 ? -8.798 -1.530 10.097 1.00 72.30 88 ALA A N 1
ATOM 708 C CA . ALA A 1 91 ? -8.181 -2.539 9.239 1.00 73.27 88 ALA A CA 1
ATOM 709 C C . ALA A 1 91 ? -8.470 -3.961 9.754 1.00 74.03 88 ALA A C 1
ATOM 710 O O . ALA A 1 91 ? -8.997 -4.793 9.014 1.00 74.02 88 ALA A O 1
ATOM 712 N N . LEU A 1 92 ? -8.167 -4.218 11.028 1.00 75.03 89 LEU A N 1
ATOM 713 C CA . LEU A 1 92 ? -8.382 -5.542 11.629 1.00 76.19 89 LEU A CA 1
ATOM 714 C C . LEU A 1 92 ? -9.863 -5.981 11.693 1.00 76.91 89 LEU A C 1
ATOM 715 O O . LEU A 1 92 ? -10.161 -7.176 11.605 1.00 77.03 89 LEU A O 1
ATOM 720 N N . GLU A 1 93 ? -10.772 -5.016 11.855 1.00 77.74 90 GLU A N 1
ATOM 721 C CA . GLU A 1 93 ? -12.213 -5.258 11.777 1.00 78.49 90 GLU A CA 1
ATOM 722 C C . GLU A 1 93 ? -12.592 -5.880 10.432 1.00 78.91 90 GLU A C 1
ATOM 723 O O . GLU A 1 93 ? -13.485 -6.728 10.374 1.00 79.07 90 GLU A O 1
ATOM 729 N N . PHE A 1 94 ? -11.904 -5.455 9.367 1.00 79.37 91 PHE A N 1
ATOM 730 C CA . PHE A 1 94 ? -12.224 -5.834 7.981 1.00 79.88 91 PHE A CA 1
ATOM 731 C C . PHE A 1 94 ? -12.417 -7.341 7.731 1.00 80.01 91 PHE A C 1
ATOM 732 O O . PHE A 1 94 ? -13.037 -7.725 6.728 1.00 80.01 91 PHE A O 1
ATOM 740 N N . GLU A 1 95 ? -11.873 -8.177 8.627 1.00 80.13 92 GLU A N 1
ATOM 741 C CA . GLU A 1 95 ? -12.217 -9.613 8.708 1.00 80.10 92 GLU A CA 1
ATOM 742 C C . GLU A 1 95 ? -12.656 -9.966 10.124 1.00 79.72 92 GLU A C 1
ATOM 743 O O . GLU A 1 95 ? -13.710 -10.567 10.317 1.00 79.45 92 GLU A O 1
ATOM 749 N N . ASN B 1 2 ? -5.273 14.317 39.072 1.00 38.73 -1 ASN B N 1
ATOM 750 C CA . ASN B 1 2 ? -4.774 15.380 38.141 1.00 39.13 -1 ASN B CA 1
ATOM 751 C C . ASN B 1 2 ? -5.922 16.087 37.413 1.00 38.86 -1 ASN B C 1
ATOM 752 O O . ASN B 1 2 ? -6.574 15.524 36.546 1.00 38.71 -1 ASN B O 1
ATOM 757 N N . ALA B 1 3 ? -6.162 17.334 37.794 1.00 38.69 0 ALA B N 1
ATOM 758 C CA . ALA B 1 3 ? -7.187 18.131 37.184 1.00 37.96 0 ALA B CA 1
ATOM 759 C C . ALA B 1 3 ? -6.524 19.323 36.526 1.00 37.95 0 ALA B C 1
ATOM 760 O O . ALA B 1 3 ? -5.329 19.308 36.234 1.00 37.74 0 ALA B O 1
ATOM 770 N N . GLU B 1 5 ? -4.973 22.925 36.339 1.00 35.98 2 GLU B N 1
ATOM 771 C CA . GLU B 1 5 ? -4.342 23.964 37.114 1.00 35.46 2 GLU B CA 1
ATOM 772 C C . GLU B 1 5 ? -4.112 25.144 36.194 1.00 34.26 2 GLU B C 1
ATOM 773 O O . GLU B 1 5 ? -3.264 25.110 35.272 1.00 33.74 2 GLU B O 1
ATOM 779 N N . VAL B 1 6 ? -4.926 26.172 36.408 1.00 32.70 3 VAL B N 1
ATOM 780 C CA . VAL B 1 6 ? -4.651 27.438 35.773 1.00 31.49 3 VAL B CA 1
ATOM 781 C C . VAL B 1 6 ? -3.572 28.054 36.664 1.00 30.88 3 VAL B C 1
ATOM 782 O O . VAL B 1 6 ? -3.848 28.505 37.788 1.00 30.27 3 VAL B O 1
ATOM 786 N N . THR B 1 7 ? -2.335 27.995 36.162 1.00 30.19 4 THR B N 1
ATOM 787 C CA . THR B 1 7 ? -1.144 28.382 36.915 1.00 29.51 4 THR B CA 1
ATOM 788 C C . THR B 1 7 ? -0.877 29.878 36.847 1.00 29.96 4 THR B C 1
ATOM 789 O O . THR B 1 7 ? -0.290 30.446 37.756 1.00 30.01 4 THR B O 1
ATOM 793 N N . ASP B 1 8 ? -1.309 30.519 35.772 1.00 30.38 5 ASP B N 1
ATOM 794 C CA . ASP B 1 8 ? -1.037 31.925 35.604 1.00 31.25 5 ASP B CA 1
ATOM 795 C C . ASP B 1 8 ? -2.078 32.621 34.721 1.00 31.88 5 ASP B C 1
ATOM 796 O O . ASP B 1 8 ? -2.586 32.032 33.773 1.00 32.18 5 ASP B O 1
ATOM 801 N N . VAL B 1 9 ? -2.395 33.873 35.038 1.00 32.47 6 VAL B N 1
ATOM 802 C CA . VAL B 1 9 ? -3.298 34.659 34.207 1.00 33.28 6 VAL B CA 1
ATOM 803 C C . VAL B 1 9 ? -2.635 35.968 33.828 1.00 33.95 6 VAL B C 1
ATOM 804 O O . VAL B 1 9 ? -2.294 36.774 34.693 1.00 33.99 6 VAL B O 1
ATOM 808 N N . ARG B 1 10 ? -2.455 36.172 32.532 1.00 34.72 7 ARG B N 1
ATOM 809 C CA . ARG B 1 10 ? -1.859 37.386 32.038 1.00 35.79 7 ARG B CA 1
ATOM 810 C C . ARG B 1 10 ? -2.945 38.209 31.379 1.00 37.17 7 ARG B C 1
ATOM 811 O O . ARG B 1 10 ? -3.785 37.663 30.656 1.00 37.56 7 ARG B O 1
ATOM 819 N N . LEU B 1 11 ? -2.932 39.520 31.637 1.00 38.84 8 LEU B N 1
ATOM 820 C CA . LEU B 1 11 ? -4.081 40.401 31.359 1.00 39.91 8 LEU B CA 1
ATOM 821 C C . LEU B 1 11 ? -3.809 41.630 30.485 1.00 41.57 8 LEU B C 1
ATOM 822 O O . LEU B 1 11 ? -3.515 42.702 30.984 1.00 41.78 8 LEU B O 1
ATOM 827 N N . ARG B 1 12 ? -3.948 41.464 29.180 1.00 43.85 9 ARG B N 1
ATOM 828 C CA . ARG B 1 12 ? -3.651 42.507 28.213 1.00 46.33 9 ARG B CA 1
ATOM 829 C C . ARG B 1 12 ? -4.875 43.383 27.991 1.00 47.11 9 ARG B C 1
ATOM 830 O O . ARG B 1 12 ? -5.965 43.049 28.444 1.00 47.32 9 ARG B O 1
ATOM 838 N N . ARG B 1 13 ? -4.669 44.517 27.314 1.00 48.77 10 ARG B N 1
ATOM 839 C CA . ARG B 1 13 ? -5.746 45.377 26.742 1.00 50.03 10 ARG B CA 1
ATOM 840 C C . ARG B 1 13 ? -6.856 45.840 27.708 1.00 49.58 10 ARG B C 1
ATOM 841 O O . ARG B 1 13 ? -7.970 46.151 27.287 1.00 49.38 10 ARG B O 1
ATOM 849 N N . VAL B 1 14 ? -6.525 45.919 28.992 1.00 49.62 11 VAL B N 1
ATOM 850 C CA . VAL B 1 14 ? -7.528 46.104 30.039 1.00 49.89 11 VAL B CA 1
ATOM 851 C C . VAL B 1 14 ? -8.201 47.487 30.029 1.00 50.13 11 VAL B C 1
ATOM 852 O O . VAL B 1 14 ? -7.519 48.503 29.934 1.00 50.66 11 VAL B O 1
ATOM 856 N N . ASN B 1 15 ? -9.539 47.488 30.079 1.00 50.10 12 ASN B N 1
ATOM 857 C CA . ASN B 1 15 ? -10.406 48.678 30.293 1.00 49.87 12 ASN B CA 1
ATOM 858 C C . ASN B 1 15 ? -10.332 49.848 29.302 1.00 49.33 12 ASN B C 1
ATOM 859 O O . ASN B 1 15 ? -9.925 50.956 29.649 1.00 48.98 12 ASN B O 1
ATOM 864 N N . THR B 1 16 ? -10.760 49.588 28.072 1.00 49.05 13 THR B N 1
ATOM 865 C CA . THR B 1 16 ? -10.946 50.652 27.073 1.00 48.47 13 THR B CA 1
ATOM 866 C C . THR B 1 16 ? -12.409 50.770 26.590 1.00 47.38 13 THR B C 1
ATOM 867 O O . THR B 1 16 ? -13.011 51.823 26.708 1.00 47.55 13 THR B O 1
ATOM 871 N N . ASP B 1 17 ? -12.957 49.693 26.033 1.00 45.92 14 ASP B N 1
ATOM 872 C CA . ASP B 1 17 ? -14.389 49.572 25.795 1.00 44.46 14 ASP B CA 1
ATOM 873 C C . ASP B 1 17 ? -15.047 49.345 27.164 1.00 43.41 14 ASP B C 1
ATOM 874 O O . ASP B 1 17 ? -14.409 48.847 28.096 1.00 43.37 14 ASP B O 1
ATOM 879 N N . GLY B 1 18 ? -16.310 49.740 27.292 1.00 42.12 15 GLY B N 1
ATOM 880 C CA . GLY B 1 18 ? -17.036 49.611 28.548 1.00 40.23 15 GLY B CA 1
ATOM 881 C C . GLY B 1 18 ? -17.542 48.209 28.796 1.00 39.17 15 GLY B C 1
ATOM 882 O O . GLY B 1 18 ? -17.626 47.784 29.941 1.00 38.99 15 GLY B O 1
ATOM 883 N N . ARG B 1 19 ? -17.884 47.489 27.725 1.00 38.18 16 ARG B N 1
ATOM 884 C CA . ARG B 1 19 ? -18.418 46.121 27.848 1.00 37.01 16 ARG B CA 1
ATOM 885 C C . ARG B 1 19 ? -17.336 45.095 27.692 1.00 36.47 16 ARG B C 1
ATOM 886 O O . ARG B 1 19 ? -17.275 44.111 28.433 1.00 36.15 16 ARG B O 1
ATOM 902 N N . ARG B 1 21 ? -14.154 44.222 28.582 1.00 32.81 18 ARG B N 1
ATOM 903 C CA . ARG B 1 21 ? -13.305 44.780 29.615 1.00 31.67 18 ARG B CA 1
ATOM 904 C C . ARG B 1 21 ? -11.803 44.424 29.591 1.00 30.99 18 ARG B C 1
ATOM 905 O O . ARG B 1 21 ? -10.964 45.307 29.693 1.00 31.47 18 ARG B O 1
ATOM 913 N N . ALA B 1 22 ? -11.439 43.167 29.401 1.00 30.03 19 ALA B N 1
ATOM 914 C CA . ALA B 1 22 ? -10.015 42.828 29.295 1.00 28.79 19 ALA B CA 1
ATOM 915 C C . ALA B 1 22 ? -9.792 41.728 28.271 1.00 28.25 19 ALA B C 1
ATOM 916 O O . ALA B 1 22 ? -10.734 41.069 27.836 1.00 27.61 19 ALA B O 1
ATOM 918 N N . ILE B 1 23 ? -8.536 41.536 27.890 1.00 27.93 20 ILE B N 1
ATOM 919 C CA . ILE B 1 23 ? -8.162 40.406 27.055 1.00 27.82 20 ILE B CA 1
ATOM 920 C C . ILE B 1 23 ? -7.165 39.543 27.814 1.00 26.55 20 ILE B C 1
ATOM 921 O O . ILE B 1 23 ? -6.179 40.035 28.356 1.00 26.12 20 ILE B O 1
ATOM 926 N N . ALA B 1 24 ? -7.428 38.252 27.870 1.00 25.69 21 ALA B N 1
ATOM 927 C CA . ALA B 1 24 ? -6.698 37.413 28.807 1.00 25.25 21 ALA B CA 1
ATOM 928 C C . ALA B 1 24 ? -6.012 36.239 28.143 1.00 24.90 21 ALA B C 1
ATOM 929 O O . ALA B 1 24 ? -6.545 35.675 27.186 1.00 24.50 21 ALA B O 1
ATOM 931 N N . SER B 1 25 ? -4.831 35.895 28.659 1.00 24.76 22 SER B N 1
ATOM 932 C CA . SER B 1 25 ? -4.172 34.631 28.356 1.00 25.28 22 SER B CA 1
ATOM 933 C C . SER B 1 25 ? -3.948 33.867 29.639 1.00 25.58 22 SER B C 1
ATOM 934 O O . SER B 1 25 ? -3.209 34.319 30.517 1.00 26.12 22 SER B O 1
ATOM 937 N N . ILE B 1 26 ? -4.596 32.715 29.762 1.00 25.74 23 ILE B N 1
ATOM 938 C CA . ILE B 1 26 ? -4.332 31.828 30.895 1.00 25.37 23 ILE B CA 1
ATOM 939 C C . ILE B 1 26 ? -3.336 30.760 30.482 1.00 25.28 23 ILE B C 1
ATOM 940 O O . ILE B 1 26 ? -3.288 30.348 29.317 1.00 25.09 23 ILE B O 1
ATOM 945 N N . THR B 1 27 ? -2.541 30.335 31.452 1.00 25.23 24 THR B N 1
ATOM 946 C CA . THR B 1 27 ? -1.661 29.207 31.301 1.00 25.38 24 THR B CA 1
ATOM 947 C C . THR B 1 27 ? -2.153 28.031 32.116 1.00 25.31 24 THR B C 1
ATOM 948 O O . THR B 1 27 ? -2.398 28.140 33.338 1.00 25.18 24 THR B O 1
ATOM 952 N N . LEU B 1 28 ? -2.286 26.900 31.435 1.00 25.02 25 LEU B N 1
ATOM 953 C CA . LEU B 1 28 ? -2.667 25.678 32.104 1.00 24.91 25 LEU B CA 1
ATOM 954 C C . LEU B 1 28 ? -1.416 24.865 32.314 1.00 25.34 25 LEU B C 1
ATOM 955 O O . LEU B 1 28 ? -0.605 24.705 31.396 1.00 24.59 25 LEU B O 1
ATOM 960 N N . ASP B 1 29 ? -1.256 24.402 33.556 1.00 26.08 26 ASP B N 1
ATOM 961 C CA . ASP B 1 29 ? -0.205 23.452 33.952 1.00 26.72 26 ASP B CA 1
ATOM 962 C C . ASP B 1 29 ? 1.199 23.844 33.514 1.00 26.83 26 ASP B C 1
ATOM 963 O O . ASP B 1 29 ? 1.985 22.995 33.094 1.00 27.57 26 ASP B O 1
ATOM 968 N N . HIS B 1 30 ? 1.512 25.127 33.587 1.00 26.91 27 HIS B N 1
ATOM 969 C CA . HIS B 1 30 ? 2.876 25.588 33.335 1.00 27.11 27 HIS B CA 1
ATOM 970 C C . HIS B 1 30 ? 3.345 25.402 31.917 1.00 27.76 27 HIS B C 1
ATOM 971 O O . HIS B 1 30 ? 4.438 25.839 31.586 1.00 28.38 27 HIS B O 1
ATOM 978 N N . GLU B 1 31 ? 2.535 24.770 31.071 1.00 28.44 28 GLU B N 1
ATOM 979 C CA . GLU B 1 31 ? 3.012 24.371 29.740 1.00 29.04 28 GLU B CA 1
ATOM 980 C C . GLU B 1 31 ? 2.113 24.742 28.555 1.00 27.62 28 GLU B C 1
ATOM 981 O O . GLU B 1 31 ? 2.598 24.914 27.444 1.00 27.66 28 GLU B O 1
ATOM 987 N N . PHE B 1 32 ? 0.814 24.874 28.808 1.00 26.61 29 PHE B N 1
ATOM 988 C CA . PHE B 1 32 ? -0.203 25.054 27.770 1.00 25.02 29 PHE B CA 1
ATOM 989 C C . PHE B 1 32 ? -0.919 26.393 27.897 1.00 24.21 29 PHE B C 1
ATOM 990 O O . PHE B 1 32 ? -1.622 26.628 28.868 1.00 24.39 29 PHE B O 1
ATOM 998 N N . VAL B 1 33 ? -0.756 27.274 26.927 1.00 23.59 30 VAL B N 1
ATOM 999 C CA . VAL B 1 33 ? -1.353 28.616 27.017 1.00 23.62 30 VAL B CA 1
ATOM 1000 C C . VAL B 1 33 ? -2.588 28.757 26.135 1.00 23.51 30 VAL B C 1
ATOM 1001 O O . VAL B 1 33 ? -2.618 28.235 25.035 1.00 23.63 30 VAL B O 1
ATOM 1005 N N . VAL B 1 34 ? -3.607 29.453 26.634 1.00 23.70 31 VAL B N 1
ATOM 1006 C CA . VAL B 1 34 ? -4.854 29.700 25.887 1.00 23.56 31 VAL B CA 1
ATOM 1007 C C . VAL B 1 34 ? -5.078 31.212 25.775 1.00 24.26 31 VAL B C 1
ATOM 1008 O O . VAL B 1 34 ? -5.245 31.905 26.798 1.00 24.04 31 VAL B O 1
ATOM 1012 N N . HIS B 1 35 ? -5.057 31.711 24.536 1.00 24.77 32 HIS B N 1
ATOM 1013 C CA . HIS B 1 35 ? -5.180 33.153 24.245 1.00 25.20 32 HIS B CA 1
ATOM 1014 C C . HIS B 1 35 ? -6.627 33.542 23.964 1.00 25.07 32 HIS B C 1
ATOM 1015 O O . HIS B 1 35 ? -7.497 32.688 23.911 1.00 25.08 32 HIS B O 1
ATOM 1022 N N . ASP B 1 36 ? -6.864 34.836 23.761 1.00 25.03 33 ASP B N 1
ATOM 1023 C CA . ASP B 1 36 ? -8.158 35.377 23.322 1.00 25.01 33 ASP B CA 1
ATOM 1024 C C . ASP B 1 36 ? -9.311 34.936 24.181 1.00 24.71 33 ASP B C 1
ATOM 1025 O O . ASP B 1 36 ? -10.418 34.692 23.690 1.00 24.91 33 ASP B O 1
ATOM 1030 N N . ILE B 1 37 ? -9.044 34.817 25.466 1.00 24.29 34 ILE B N 1
ATOM 1031 C CA . ILE B 1 37 ? -10.100 34.744 26.438 1.00 24.25 34 ILE B CA 1
ATOM 1032 C C . ILE B 1 37 ? -10.473 36.185 26.741 1.00 24.56 34 ILE B C 1
ATOM 1033 O O . ILE B 1 37 ? -9.575 36.993 26.938 1.00 25.67 34 ILE B O 1
ATOM 1038 N N . ARG B 1 38 ? -11.747 36.559 26.769 1.00 24.50 35 ARG B N 1
ATOM 1039 C CA . ARG B 1 38 ? -12.001 37.909 27.253 1.00 24.89 35 ARG B CA 1
ATOM 1040 C C . ARG B 1 38 ? -12.974 38.137 28.412 1.00 24.84 35 ARG B C 1
ATOM 1041 O O . ARG B 1 38 ? -13.903 37.379 28.621 1.00 24.78 35 ARG B O 1
ATOM 1049 N N . VAL B 1 39 ? -12.691 39.180 29.189 1.00 24.98 36 VAL B N 1
ATOM 1050 C CA . VAL B 1 39 ? -13.508 39.570 30.320 1.00 24.85 36 VAL B CA 1
ATOM 1051 C C . VAL B 1 39 ? -14.550 40.521 29.783 1.00 25.54 36 VAL B C 1
ATOM 1052 O O . VAL B 1 39 ? -14.210 41.591 29.275 1.00 25.73 36 VAL B O 1
ATOM 1056 N N . ILE B 1 40 ? -15.816 40.121 29.870 1.00 26.08 37 ILE B N 1
ATOM 1057 C CA . ILE B 1 40 ? -16.924 40.961 29.427 1.00 26.53 37 ILE B CA 1
ATOM 1058 C C . ILE B 1 40 ? -17.855 41.226 30.612 1.00 27.55 37 ILE B C 1
ATOM 1059 O O . ILE B 1 40 ? -18.002 40.383 31.511 1.00 27.41 37 ILE B O 1
ATOM 1064 N N . ASP B 1 41 ? -18.486 42.397 30.601 1.00 28.89 38 ASP B N 1
ATOM 1065 C CA . ASP B 1 41 ? -19.493 42.760 31.592 1.00 30.38 38 ASP B CA 1
ATOM 1066 C C . ASP B 1 41 ? -20.903 42.598 31.013 1.00 31.16 38 ASP B C 1
ATOM 1067 O O . ASP B 1 41 ? -21.326 43.381 30.157 1.00 31.37 38 ASP B O 1
ATOM 1072 N N . GLY B 1 42 ? -21.635 41.587 31.476 1.00 32.03 39 GLY B N 1
ATOM 1073 C CA . GLY B 1 42 ? -22.983 41.337 30.956 1.00 32.66 39 GLY B CA 1
ATOM 1074 C C . GLY B 1 42 ? -24.086 41.683 31.937 1.00 33.30 39 GLY B C 1
ATOM 1075 O O . GLY B 1 42 ? -23.860 42.448 32.893 1.00 33.17 39 GLY B O 1
ATOM 1076 N N . ASN B 1 43 ? -25.277 41.123 31.672 1.00 33.78 40 ASN B N 1
ATOM 1077 C CA . ASN B 1 43 ? -26.447 41.137 32.581 1.00 34.14 40 ASN B CA 1
ATOM 1078 C C . ASN B 1 43 ? -26.110 41.248 34.059 1.00 34.02 40 ASN B C 1
ATOM 1079 O O . ASN B 1 43 ? -26.314 42.300 34.636 1.00 34.50 40 ASN B O 1
ATOM 1084 N N . ASN B 1 44 ? -25.653 40.158 34.681 1.00 33.76 41 ASN B N 1
ATOM 1085 C CA . ASN B 1 44 ? -25.046 40.263 35.995 1.00 34.05 41 ASN B CA 1
ATOM 1086 C C . ASN B 1 44 ? -23.578 40.416 35.731 1.00 33.61 41 ASN B C 1
ATOM 1087 O O . ASN B 1 44 ? -22.944 39.556 35.129 1.00 33.97 41 ASN B O 1
ATOM 1092 N N . GLY B 1 45 ? -23.046 41.548 36.144 1.00 33.03 42 GLY B N 1
ATOM 1093 C CA . GLY B 1 45 ? -21.626 41.777 36.113 1.00 31.79 42 GLY B CA 1
ATOM 1094 C C . GLY B 1 45 ? -20.784 40.956 35.166 1.00 30.69 42 GLY B C 1
ATOM 1095 O O . GLY B 1 45 ? -21.195 40.567 34.058 1.00 30.03 42 GLY B O 1
ATOM 1096 N N . LEU B 1 46 ? -19.571 40.723 35.631 1.00 29.89 43 LEU B N 1
ATOM 1097 C CA . LEU B 1 46 ? -18.534 40.197 34.793 1.00 29.09 43 LEU B CA 1
ATOM 1098 C C . LEU B 1 46 ? -18.690 38.710 34.582 1.00 28.67 43 LEU B C 1
ATOM 1099 O O . LEU B 1 46 ? -19.333 38.025 35.378 1.00 28.67 43 LEU B O 1
ATOM 1104 N N . PHE B 1 47 ? -18.131 38.238 33.475 1.00 28.21 44 PHE B N 1
ATOM 1105 C CA . PHE B 1 47 ? -17.946 36.814 33.214 1.00 27.95 44 PHE B CA 1
ATOM 1106 C C . PHE B 1 47 ? -16.817 36.688 32.202 1.00 27.63 44 PHE B C 1
ATOM 1107 O O . PHE B 1 47 ? -16.487 37.650 31.479 1.00 27.63 44 PHE B O 1
ATOM 1115 N N . VAL B 1 48 ? -16.250 35.489 32.139 1.00 26.83 45 VAL B N 1
ATOM 1116 C CA . VAL B 1 48 ? -15.091 35.224 31.307 1.00 26.12 45 VAL B CA 1
ATOM 1117 C C . VAL B 1 48 ? -15.524 34.449 30.069 1.00 25.98 45 VAL B C 1
ATOM 1118 O O . VAL B 1 48 ? -16.144 33.393 30.191 1.00 26.81 45 VAL B O 1
ATOM 1122 N N . ALA B 1 49 ? -15.203 34.959 28.886 1.00 25.24 46 ALA B N 1
ATOM 1123 C CA . ALA B 1 49 ? -15.601 34.297 27.661 1.00 25.03 46 ALA B CA 1
ATOM 1124 C C . ALA B 1 49 ? -14.455 33.578 27.010 1.00 25.14 46 ALA B C 1
ATOM 1125 O O . ALA B 1 49 ? -13.407 34.132 26.794 1.00 25.22 46 ALA B O 1
ATOM 1135 N N . PRO B 1 51 ? -12.614 31.741 23.737 1.00 26.79 48 PRO B N 1
ATOM 1136 C CA . PRO B 1 51 ? -12.549 31.967 22.283 1.00 27.09 48 PRO B CA 1
ATOM 1137 C C . PRO B 1 51 ? -13.547 31.117 21.509 1.00 27.48 48 PRO B C 1
ATOM 1138 O O . PRO B 1 51 ? -13.738 29.941 21.827 1.00 27.35 48 PRO B O 1
ATOM 1142 N N . SER B 1 52 ? -14.141 31.720 20.479 1.00 27.98 49 SER B N 1
ATOM 1143 C CA . SER B 1 52 ? -15.280 31.159 19.758 1.00 28.08 49 SER B CA 1
ATOM 1144 C C . SER B 1 52 ? -14.901 30.465 18.457 1.00 28.59 49 SER B C 1
ATOM 1145 O O . SER B 1 52 ? -14.251 31.012 17.593 1.00 2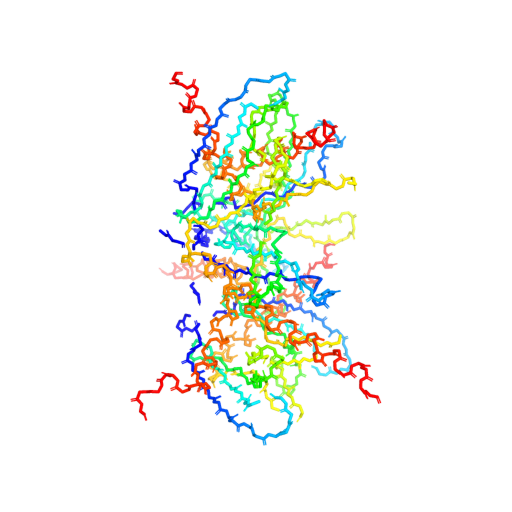8.60 49 SER B O 1
ATOM 1148 N N . LYS B 1 53 ? -15.338 29.237 18.316 1.00 30.06 50 LYS B N 1
ATOM 1149 C CA . LYS B 1 53 ? -15.249 28.526 17.042 1.00 31.33 50 LYS B CA 1
ATOM 1150 C C . LYS B 1 53 ? -16.606 28.673 16.360 1.00 31.45 50 LYS B C 1
ATOM 1151 O O . LYS B 1 53 ? -17.659 28.579 17.010 1.00 31.47 50 LYS B O 1
ATOM 1157 N N . ARG B 1 54 ? -16.601 28.909 15.059 1.00 31.80 51 ARG B N 1
ATOM 1158 C CA . ARG B 1 54 ? -17.864 28.840 14.330 1.00 32.21 51 ARG B CA 1
ATOM 1159 C C . ARG B 1 54 ? -18.070 27.486 13.635 1.00 32.67 51 ARG B C 1
ATOM 1160 O O . ARG B 1 54 ? -17.250 27.078 12.841 1.00 32.70 51 ARG B O 1
ATOM 1168 N N . THR B 1 55 ? -19.155 26.790 13.965 1.00 33.73 52 THR B N 1
ATOM 1169 C CA . THR B 1 55 ? -19.426 25.452 13.429 1.00 34.92 52 THR B CA 1
ATOM 1170 C C . THR B 1 55 ? -20.030 25.555 12.050 1.00 35.91 52 THR B C 1
ATOM 1171 O O . THR B 1 55 ? -20.307 26.679 11.587 1.00 36.58 52 THR B O 1
ATOM 1175 N N . PRO B 1 56 ? -20.297 24.394 11.398 1.00 36.50 53 PRO B N 1
ATOM 1176 C CA . PRO B 1 56 ? -20.723 24.428 9.984 1.00 36.85 53 PRO B CA 1
ATOM 1177 C C . PRO B 1 56 ? -22.167 24.954 9.806 1.00 37.22 53 PRO B C 1
ATOM 1178 O O . PRO B 1 56 ? -22.407 25.720 8.861 1.00 37.55 53 PRO B O 1
ATOM 1182 N N . ASP B 1 57 ? -23.085 24.585 10.717 1.00 37.08 54 ASP B N 1
ATOM 1183 C CA . ASP B 1 57 ? -24.429 25.193 10.799 1.00 36.96 54 ASP B CA 1
ATOM 1184 C C . ASP B 1 57 ? -24.477 26.659 11.278 1.00 36.50 54 ASP B C 1
ATOM 1185 O O . ASP B 1 57 ? -25.553 27.237 11.427 1.00 35.91 54 ASP B O 1
ATOM 1190 N N . GLY B 1 58 ? -23.320 27.250 11.545 1.00 36.35 55 GLY B N 1
ATOM 1191 C CA . GLY B 1 58 ? -23.268 28.662 11.875 1.00 36.34 55 GLY B CA 1
ATOM 1192 C C . GLY B 1 58 ? -23.339 29.045 13.341 1.00 36.47 55 GLY B C 1
ATOM 1193 O O . GLY B 1 58 ? -23.137 30.207 13.669 1.00 36.62 55 GLY B O 1
ATOM 1194 N N . GLU B 1 59 ? -23.639 28.092 14.221 1.00 36.36 56 GLU B N 1
ATOM 1195 C CA . GLU B 1 59 ? -23.626 28.337 15.657 1.00 36.70 56 GLU B CA 1
ATOM 1196 C C . GLU B 1 59 ? -22.214 28.673 16.136 1.00 36.26 56 GLU B C 1
ATOM 1197 O O . GLU B 1 59 ? -21.243 28.266 15.499 1.00 36.27 56 GLU B O 1
ATOM 1203 N N . PHE B 1 60 ? -22.088 29.414 17.240 1.00 35.69 57 PHE B N 1
ATOM 1204 C CA . PHE B 1 60 ? -20.759 29.687 17.815 1.00 35.30 57 PHE B CA 1
ATOM 1205 C C . PHE B 1 60 ? -20.487 28.794 19.012 1.00 35.51 57 PHE B C 1
ATOM 1206 O O . PHE B 1 60 ? -21.321 28.688 19.922 1.00 35.64 57 PHE B O 1
ATOM 1214 N N . ARG B 1 61 ? -19.327 28.142 19.010 1.00 35.53 58 ARG B N 1
ATOM 1215 C CA . ARG B 1 61 ? -18.919 27.297 20.143 1.00 35.56 58 ARG B CA 1
ATOM 1216 C C . ARG B 1 61 ? -17.532 27.648 20.638 1.00 34.54 58 ARG B C 1
ATOM 1217 O O . ARG B 1 61 ? -16.699 28.152 19.885 1.00 34.29 58 ARG B O 1
ATOM 1225 N N . ASP B 1 62 ? -17.265 27.346 21.897 1.00 33.21 59 ASP B N 1
ATOM 1226 C CA . ASP B 1 62 ? -15.923 27.554 22.392 1.00 32.49 59 ASP B CA 1
ATOM 1227 C C . ASP B 1 62 ? -14.939 26.544 21.823 1.00 31.16 59 ASP B C 1
ATOM 1228 O O . ASP B 1 62 ? -15.226 25.360 21.774 1.00 31.19 59 ASP B O 1
ATOM 1233 N N . ILE B 1 63 ? -13.792 27.030 21.370 1.00 29.78 60 ILE B N 1
ATOM 1234 C CA . ILE B 1 63 ? -12.727 26.149 20.940 1.00 29.03 60 ILE B CA 1
ATOM 1235 C C . ILE B 1 63 ? -12.166 25.433 22.152 1.00 28.68 60 ILE B C 1
ATOM 1236 O O . ILE B 1 63 ? -11.770 24.270 22.092 1.00 28.93 60 ILE B O 1
ATOM 1241 N N . THR B 1 64 ? -12.160 26.157 23.258 1.00 28.22 61 THR B N 1
ATOM 1242 C CA . THR B 1 64 ? -11.618 25.723 24.516 1.00 27.54 61 THR B CA 1
ATOM 1243 C C . THR B 1 64 ? -12.769 25.422 25.468 1.00 27.41 61 THR B C 1
ATOM 1244 O O . THR B 1 64 ? -13.441 26.338 25.956 1.00 27.71 61 THR B O 1
ATOM 1248 N N . HIS B 1 65 ? -13.036 24.146 25.721 1.00 27.19 62 HIS B N 1
ATOM 1249 C CA . HIS B 1 65 ? -14.235 23.800 26.497 1.00 27.12 62 HIS B CA 1
ATOM 1250 C C . HIS B 1 65 ? -14.023 22.909 27.721 1.00 26.55 62 HIS B C 1
ATOM 1251 O O . HIS B 1 65 ? -13.678 21.729 27.585 1.00 26.64 62 HIS B O 1
ATOM 1258 N N . PRO B 1 66 ? -14.230 23.472 28.929 1.00 26.13 63 PRO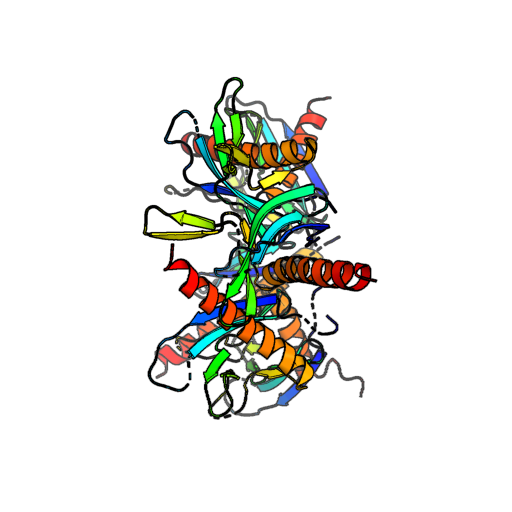 B N 1
ATOM 1259 C CA . PRO B 1 66 ? -14.241 22.669 30.170 1.00 25.65 63 PRO B CA 1
ATOM 1260 C C . PRO B 1 66 ? -15.513 21.865 30.227 1.00 24.87 63 PRO B C 1
ATOM 1261 O O . PRO B 1 66 ? -16.579 22.480 30.240 1.00 25.40 63 PRO B O 1
ATOM 1265 N N . ILE B 1 67 ? -15.442 20.535 30.263 1.00 23.83 64 ILE B N 1
ATOM 1266 C CA . ILE B 1 67 ? -16.693 19.780 30.265 1.00 23.55 64 ILE B CA 1
ATOM 1267 C C . ILE B 1 67 ? -17.536 20.058 31.529 1.00 23.79 64 ILE B C 1
ATOM 1268 O O . ILE B 1 67 ? -18.749 20.230 31.443 1.00 24.12 64 ILE B O 1
ATOM 1273 N N . ASN B 1 68 ? -16.893 20.113 32.685 1.00 23.90 65 ASN B N 1
ATOM 1274 C CA . ASN B 1 68 ? -17.597 20.317 33.938 1.00 23.83 65 ASN B CA 1
ATOM 1275 C C . ASN B 1 68 ? -17.638 21.770 34.352 1.00 23.96 65 ASN B C 1
ATOM 1276 O O . ASN B 1 68 ? -16.732 22.544 34.027 1.00 24.15 65 ASN B O 1
ATOM 1281 N N . SER B 1 69 ? -18.675 22.122 35.108 1.00 23.59 66 SER B N 1
ATOM 1282 C CA . SER B 1 69 ? -18.932 23.500 35.421 1.00 22.87 66 SER B CA 1
ATOM 1283 C C . SER B 1 69 ? -18.016 24.011 36.501 1.00 22.98 66 SER B C 1
ATOM 1284 O O . SER B 1 69 ? -17.622 25.169 36.450 1.00 23.40 66 SER B O 1
ATOM 1287 N N . SER B 1 70 ? -17.663 23.172 37.472 1.00 22.98 67 SER B N 1
ATOM 1288 C CA . SER B 1 70 ? -16.692 23.588 38.500 1.00 23.42 67 SER B CA 1
ATOM 1289 C C . SER B 1 70 ? -15.348 24.054 37.903 1.00 23.80 67 SER B C 1
ATOM 1290 O O . SER B 1 70 ? -14.777 25.057 38.353 1.00 23.52 67 SER B O 1
ATOM 1293 N N . THR B 1 71 ? -14.866 2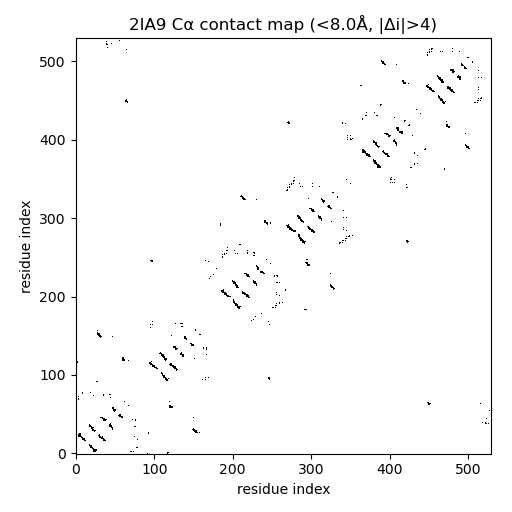3.329 36.885 1.00 24.36 68 THR B N 1
ATOM 1294 C CA . THR B 1 71 ? -13.694 23.730 36.109 1.00 24.74 68 THR B CA 1
ATOM 1295 C C . THR B 1 71 ? -13.915 25.100 35.489 1.00 24.96 68 THR B C 1
ATOM 1296 O O . THR B 1 71 ? -12.992 25.920 35.433 1.00 25.29 68 THR B O 1
ATOM 1300 N N . ARG B 1 72 ? -15.132 25.362 35.022 1.00 25.08 69 ARG B N 1
ATOM 1301 C CA . ARG B 1 72 ? -15.411 26.654 34.439 1.00 25.24 69 ARG B CA 1
ATOM 1302 C C . ARG B 1 72 ? -15.331 27.693 35.511 1.00 24.76 69 ARG B C 1
ATOM 1303 O O . ARG B 1 72 ? -14.673 28.709 35.319 1.00 25.16 69 ARG B O 1
ATOM 1311 N N . GLY B 1 73 ? -15.980 27.432 36.644 1.00 23.99 70 GLY B N 1
ATOM 1312 C CA . GLY B 1 73 ? -15.946 28.362 37.768 1.00 23.63 70 GLY B CA 1
ATOM 1313 C C . GLY B 1 73 ? -14.522 28.747 38.117 1.00 23.39 70 GLY B C 1
ATOM 1314 O O . GLY B 1 73 ? -14.192 29.922 38.177 1.00 22.70 70 GLY B O 1
ATOM 1315 N N . LYS B 1 74 ? -13.681 27.727 38.301 1.00 23.61 71 LYS B N 1
ATOM 1316 C CA . LYS B 1 74 ? -12.275 27.885 38.635 1.00 23.76 71 LYS B CA 1
ATOM 1317 C C . LYS B 1 74 ? -11.585 28.801 37.669 1.00 23.39 71 LYS B C 1
ATOM 1318 O O . LYS B 1 74 ? -10.901 29.737 38.074 1.00 23.66 71 LYS B O 1
ATOM 1324 N N . ILE B 1 75 ? -11.760 28.519 36.385 1.00 22.87 72 ILE B N 1
ATOM 1325 C CA . ILE B 1 75 ? -11.157 29.314 35.342 1.00 22.12 72 ILE B CA 1
ATOM 1326 C C . ILE B 1 75 ? -11.693 30.739 35.465 1.00 21.99 72 ILE B C 1
ATOM 1327 O O . ILE B 1 75 ? -10.937 31.698 35.450 1.00 21.58 72 ILE B O 1
ATOM 1332 N N . GLN B 1 76 ? -12.995 30.882 35.648 1.00 22.03 73 GLN B N 1
ATOM 1333 C CA . GLN B 1 76 ? -13.554 32.208 35.697 1.00 22.32 73 GLN B CA 1
ATOM 1334 C C . GLN B 1 76 ? -13.011 32.986 36.890 1.00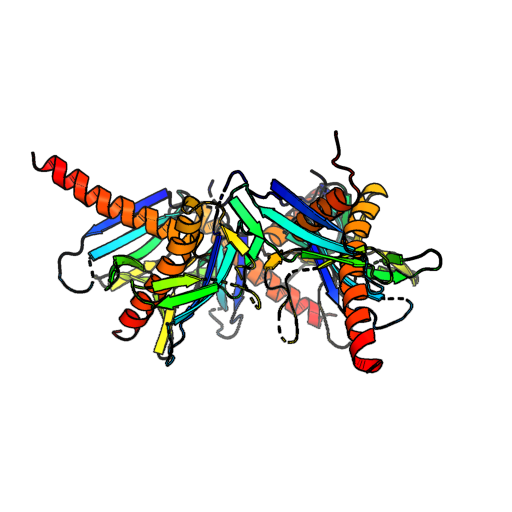 23.12 73 GLN B C 1
ATOM 1335 O O . GLN B 1 76 ? -12.645 34.152 36.752 1.00 23.59 73 GLN B O 1
ATOM 1341 N N . ASP B 1 77 ? -12.945 32.342 38.053 1.00 23.88 74 ASP B N 1
ATOM 1342 C CA . ASP B 1 77 ? -12.447 32.992 39.262 1.00 24.31 74 ASP B CA 1
ATOM 1343 C C . ASP B 1 77 ? -10.994 33.389 39.099 1.00 24.43 74 ASP B C 1
ATOM 1344 O O . ASP B 1 77 ? -10.626 34.507 39.440 1.00 24.40 74 ASP B O 1
ATOM 1349 N N . ALA B 1 78 ? -10.185 32.481 38.548 1.00 24.27 75 ALA B N 1
ATOM 1350 C CA . ALA B 1 78 ? -8.773 32.742 38.337 1.00 24.28 75 ALA B CA 1
ATOM 1351 C C . ALA B 1 78 ? -8.579 33.980 37.478 1.00 24.83 75 ALA B C 1
ATOM 1352 O O . ALA B 1 78 ? -7.658 34.748 37.707 1.00 25.63 75 ALA B O 1
ATOM 1354 N N . VAL B 1 79 ? -9.458 34.183 36.503 1.00 25.21 76 VAL B N 1
ATOM 1355 C CA . VAL B 1 79 ? -9.328 35.299 35.570 1.00 25.13 76 VAL B CA 1
ATOM 1356 C C . VAL B 1 79 ? -9.809 36.560 36.261 1.00 25.37 76 VAL B C 1
ATOM 1357 O O . VAL B 1 79 ? -9.092 37.537 36.300 1.00 25.76 76 VAL B O 1
ATOM 1361 N N . LEU B 1 80 ? -11.008 36.517 36.827 1.00 25.85 77 LEU B N 1
ATOM 1362 C CA . LEU B 1 80 ? -11.614 37.675 37.493 1.00 26.53 77 LEU B CA 1
ATOM 1363 C C . LEU B 1 80 ? -10.872 38.235 38.717 1.00 27.37 77 LEU B C 1
ATOM 1364 O O . LEU B 1 80 ? -10.973 39.438 39.004 1.00 27.64 77 LEU B O 1
ATOM 1369 N N . ASN B 1 81 ? -10.144 37.377 39.439 1.00 28.13 78 ASN B N 1
ATOM 1370 C CA . ASN B 1 81 ? -9.358 37.826 40.587 1.00 28.53 78 ASN B CA 1
ATOM 1371 C C . ASN B 1 81 ? -8.200 38.610 40.072 1.00 28.86 78 ASN B C 1
ATOM 1372 O O . ASN B 1 81 ? -7.790 39.589 40.689 1.00 29.47 78 ASN B O 1
ATOM 1377 N N . GLU B 1 82 ? -7.659 38.185 38.938 1.00 29.09 79 GLU B N 1
ATOM 1378 C CA . GLU B 1 82 ? -6.530 38.904 38.396 1.00 29.56 79 GLU B CA 1
ATOM 1379 C C . GLU B 1 82 ? -6.984 40.218 37.856 1.00 29.24 79 GLU B C 1
ATOM 1380 O O . GLU B 1 82 ? -6.296 41.206 38.039 1.00 29.98 79 GLU B O 1
ATOM 1386 N N . TYR B 1 83 ? -8.150 40.245 37.230 1.00 29.10 80 TYR B N 1
ATOM 1387 C CA . TYR B 1 83 ? -8.643 41.482 36.662 1.00 29.49 80 TYR B CA 1
ATOM 1388 C C . TYR B 1 83 ? -9.011 42.462 37.776 1.00 30.64 80 TYR B C 1
ATOM 1389 O O . TYR B 1 83 ? -8.776 43.679 37.685 1.00 29.95 80 TYR B O 1
ATOM 1398 N N . HIS B 1 84 ? -9.594 41.912 38.832 1.00 32.33 81 HIS B N 1
ATOM 1399 C CA . HIS B 1 84 ? -10.012 42.719 39.933 1.00 34.09 81 HIS B CA 1
ATOM 1400 C C . HIS B 1 84 ? -8.796 43.206 40.688 1.00 35.25 81 HIS B C 1
ATOM 1401 O O . HIS B 1 84 ? -8.784 44.342 41.174 1.00 35.57 81 HIS B O 1
ATOM 1408 N N . ARG B 1 85 ? -7.761 42.369 40.761 1.00 36.61 82 ARG B N 1
ATOM 1409 C CA . ARG B 1 85 ? -6.549 42.746 41.479 1.00 38.02 82 ARG B CA 1
ATOM 1410 C C . ARG B 1 85 ? -5.822 43.878 40.803 1.00 38.39 82 ARG B C 1
ATOM 1411 O O . ARG B 1 85 ? -5.448 44.840 41.447 1.00 38.43 82 ARG B O 1
ATOM 1419 N N . LEU B 1 86 ? -5.608 43.762 39.506 1.00 39.39 83 LEU B N 1
ATOM 1420 C CA . LEU B 1 86 ? -4.951 44.835 38.777 1.00 40.69 83 LEU B CA 1
ATOM 1421 C C . LEU B 1 86 ? -5.608 46.202 39.025 1.00 41.63 83 LEU B C 1
ATOM 1422 O O . LEU B 1 86 ? -4.925 47.160 39.358 1.00 41.19 83 LEU B O 1
ATOM 1427 N N . GLY B 1 87 ? -6.935 46.264 38.892 1.00 43.23 84 GLY B N 1
ATOM 1428 C CA . GLY B 1 87 ? -7.687 47.523 38.966 1.00 45.07 84 GLY B CA 1
ATOM 1429 C C . GLY B 1 87 ? -7.626 48.221 40.307 1.00 46.46 84 GLY B C 1
ATOM 1430 O O . GLY B 1 87 ? -7.411 49.439 40.384 1.00 46.26 84 GLY B O 1
ATOM 1431 N N . ASP B 1 88 ? -7.824 47.434 41.358 1.00 47.93 85 ASP B N 1
ATOM 1432 C CA . ASP B 1 88 ? -7.784 47.916 42.727 1.00 49.56 85 ASP B CA 1
ATOM 1433 C C . ASP B 1 88 ? -6.358 48.219 43.189 1.00 50.30 85 ASP B C 1
ATOM 1434 O O . ASP B 1 88 ? -6.152 49.042 44.068 1.00 50.63 85 ASP B O 1
ATOM 1439 N N . THR B 1 89 ? -5.369 47.558 42.610 1.00 51.46 86 THR B N 1
ATOM 1440 C CA . THR B 1 89 ? -3.986 47.938 42.861 1.00 52.70 86 THR B CA 1
ATOM 1441 C C . THR B 1 89 ? -3.721 49.273 42.125 1.00 53.98 86 THR B C 1
ATOM 1442 O O . THR B 1 89 ? -3.163 50.205 42.701 1.00 53.88 86 THR B O 1
ATOM 1446 N N . GLU B 1 90 ? -4.170 49.363 40.872 1.00 55.52 87 GLU B N 1
ATOM 1447 C CA . GLU B 1 90 ? -4.129 50.593 40.096 1.00 57.10 87 GLU B CA 1
ATOM 1448 C C . GLU B 1 90 ? -4.617 51.792 40.911 1.00 57.97 87 GLU B C 1
ATOM 1449 O O . GLU B 1 90 ? -3.944 52.817 40.963 1.00 58.37 87 GLU B O 1
ATOM 1455 N N . ALA B 1 91 ? -5.786 51.675 41.537 1.00 58.88 88 ALA B N 1
ATOM 1456 C CA . ALA B 1 91 ? -6.367 52.803 42.265 1.00 59.83 88 ALA B CA 1
ATOM 1457 C C . ALA B 1 91 ? -5.548 53.140 43.506 1.00 60.64 88 ALA B C 1
ATOM 1458 O O . ALA B 1 91 ? -5.360 54.310 43.844 1.00 60.86 88 ALA B O 1
ATOM 1460 N N . LEU B 1 92 ? -5.038 52.102 44.155 1.00 61.80 89 LEU B N 1
ATOM 1461 C CA . LEU B 1 92 ? -4.181 52.231 45.330 1.00 63.13 89 LEU B CA 1
ATOM 1462 C C . LEU B 1 92 ? -2.885 53.007 45.052 1.00 64.25 89 LEU B C 1
ATOM 1463 O O . LEU B 1 92 ? -2.366 53.673 45.943 1.00 64.53 89 LEU B O 1
ATOM 1468 N N . GLU B 1 93 ? -2.365 52.904 43.826 1.00 65.62 90 GLU B N 1
ATOM 1469 C CA . GLU B 1 93 ? -1.290 53.783 43.340 1.00 66.90 90 GLU B CA 1
ATOM 1470 C C . GLU B 1 93 ? -1.647 55.264 43.527 1.00 67.45 90 GLU B C 1
ATOM 1471 O O . GLU B 1 93 ? -0.916 55.973 44.214 1.00 67.46 90 GLU B O 1
ATOM 1477 N N . PHE B 1 94 ? -2.764 55.715 42.938 1.00 68.29 91 PHE B N 1
ATOM 1478 C CA . PHE B 1 94 ? -3.182 57.129 43.025 1.00 69.14 91 PHE B CA 1
ATOM 1479 C C . PHE B 1 94 ? -3.368 57.636 44.462 1.00 69.09 91 PHE B C 1
ATOM 1480 O O . PHE B 1 94 ? -2.964 58.762 44.777 1.00 69.22 91 PHE B O 1
ATOM 1488 N N . GLU B 1 95 ? -3.963 56.818 45.327 1.00 68.85 92 GLU B N 1
ATOM 1489 C CA . GLU B 1 95 ? -4.090 57.191 46.734 1.00 68.91 92 GLU B CA 1
ATOM 1490 C C . GLU B 1 95 ? -2.741 57.441 47.426 1.00 68.54 92 GLU B C 1
ATOM 1491 O O . GLU B 1 95 ? -2.706 58.085 48.467 1.00 69.01 92 GLU B O 1
ATOM 1497 N N . GLU B 1 96 ? -1.641 56.930 46.870 1.00 67.85 93 GLU B N 1
ATOM 1498 C CA . GLU B 1 96 ? -0.332 57.024 47.530 1.00 66.83 93 GLU B CA 1
ATOM 1499 C C . GLU B 1 96 ? 0.787 57.396 46.564 1.00 66.72 93 GLU B C 1
ATOM 1500 O O . GLU B 1 96 ? 0.693 58.376 45.835 1.00 66.36 93 GLU B O 1
ATOM 1506 N N . ASN C 1 2 ? 8.489 21.000 43.539 1.00 48.14 -1 ASN C N 1
ATOM 1507 C CA . ASN C 1 2 ? 8.454 21.858 44.765 1.00 48.40 -1 ASN C CA 1
ATOM 1508 C C . ASN C 1 2 ? 7.905 23.284 44.521 1.00 48.40 -1 ASN C C 1
ATOM 1509 O O . ASN C 1 2 ? 8.406 24.053 43.690 1.00 48.47 -1 ASN C O 1
ATOM 1514 N N . ALA C 1 3 ? 6.833 23.593 45.240 1.00 48.18 0 ALA C N 1
ATOM 1515 C CA . ALA C 1 3 ? 6.227 24.919 45.282 1.00 47.62 0 ALA C CA 1
ATOM 1516 C C . ALA C 1 3 ? 6.179 25.252 46.763 1.00 47.21 0 ALA C C 1
ATOM 1517 O O . ALA C 1 3 ? 6.069 24.337 47.599 1.00 47.31 0 ALA C O 1
ATOM 1527 N N . GLU C 1 5 ? 4.745 26.907 50.413 1.00 43.14 2 GLU C N 1
ATOM 1528 C CA . GLU C 1 5 ? 3.459 27.085 51.024 1.00 42.33 2 GLU C CA 1
ATOM 1529 C C . GLU C 1 5 ? 3.518 28.107 52.135 1.00 41.34 2 GLU C C 1
ATOM 1530 O O . GLU C 1 5 ? 4.515 28.187 52.872 1.00 41.29 2 GLU C O 1
ATOM 1536 N N . VAL C 1 6 ? 2.448 28.895 52.244 1.00 40.00 3 VAL C N 1
ATOM 1537 C CA . VAL C 1 6 ? 2.290 29.777 53.381 1.00 38.63 3 VAL C CA 1
ATOM 1538 C C . VAL C 1 6 ? 2.155 28.896 54.595 1.00 38.38 3 VAL C C 1
ATOM 1539 O O . VAL C 1 6 ? 1.213 28.129 54.739 1.00 38.29 3 VAL C O 1
ATOM 1543 N N . THR C 1 7 ? 3.148 28.994 55.450 1.00 38.22 4 THR C N 1
ATOM 1544 C CA . THR C 1 7 ? 3.243 28.165 56.617 1.00 38.13 4 THR C CA 1
ATOM 1545 C C . THR C 1 7 ? 2.502 28.789 57.810 1.00 38.39 4 THR C C 1
ATOM 1546 O O . THR C 1 7 ? 1.980 28.079 58.660 1.00 37.93 4 THR C O 1
ATOM 1550 N N . ASP C 1 8 ? 2.428 30.118 57.824 1.00 38.97 5 ASP C N 1
ATOM 1551 C CA . ASP C 1 8 ? 1.945 30.879 58.965 1.00 39.92 5 ASP C CA 1
ATOM 1552 C C . ASP C 1 8 ? 1.527 32.290 58.536 1.00 39.90 5 ASP C C 1
ATOM 1553 O O . ASP C 1 8 ? 2.196 32.933 57.732 1.00 40.22 5 ASP C O 1
ATOM 1558 N N . VAL C 1 9 ? 0.415 32.771 59.067 1.00 39.93 6 VAL C N 1
ATOM 1559 C CA . VAL C 1 9 ? -0.031 34.107 58.755 1.00 40.39 6 VAL C CA 1
ATOM 1560 C C . VAL C 1 9 ? -0.325 34.791 60.066 1.00 41.43 6 VAL C C 1
ATOM 1561 O O . VAL C 1 9 ? -1.296 34.469 60.724 1.00 42.01 6 VAL C O 1
ATOM 1565 N N . ARG C 1 10 ? 0.522 35.724 60.465 1.00 42.72 7 ARG C N 1
ATOM 1566 C CA . ARG C 1 10 ? 0.269 36.502 61.666 1.00 43.85 7 ARG C CA 1
ATOM 1567 C C . ARG C 1 10 ? -0.362 37.809 61.236 1.00 44.34 7 ARG C C 1
ATOM 1568 O O . ARG C 1 10 ? 0.214 38.520 60.429 1.00 44.71 7 ARG C O 1
ATOM 1576 N N . LEU C 1 11 ? -1.548 38.121 61.749 1.00 45.46 8 LEU C N 1
ATOM 1577 C CA . LEU C 1 11 ? -2.308 39.281 61.253 1.00 46.53 8 LEU C CA 1
ATOM 1578 C C . LEU C 1 11 ? -2.891 40.188 62.337 1.00 47.52 8 LEU C C 1
ATOM 1579 O O . LEU C 1 11 ? -3.309 39.718 63.392 1.00 48.05 8 LEU C O 1
ATOM 1584 N N . ARG C 1 12 ? -2.930 41.487 62.058 1.00 48.72 9 ARG C N 1
ATOM 1585 C CA . ARG C 1 12 ? -3.496 42.479 62.970 1.00 50.24 9 ARG C CA 1
ATOM 1586 C C . ARG C 1 12 ? -4.540 43.317 62.240 1.00 50.54 9 ARG C C 1
ATOM 1587 O O . ARG C 1 12 ? -4.193 44.072 61.344 1.00 50.68 9 ARG C O 1
ATOM 1595 N N . ARG C 1 13 ? -5.809 43.208 62.620 1.00 51.33 10 ARG C N 1
ATOM 1596 C CA . ARG C 1 13 ? -6.848 44.033 61.988 1.00 52.12 10 ARG C CA 1
ATOM 1597 C C . ARG C 1 13 ? -6.708 45.473 62.467 1.00 52.71 10 ARG C C 1
ATOM 1598 O O . ARG C 1 13 ? -6.385 45.712 63.619 1.00 52.87 10 ARG C O 1
ATOM 1606 N N . VAL C 1 14 ? -6.909 46.430 61.572 1.00 53.64 11 VAL C N 1
ATOM 1607 C CA . VAL C 1 14 ? -6.613 47.836 61.875 1.00 54.43 11 VAL C CA 1
ATOM 1608 C C . VAL C 1 14 ? -7.776 48.755 61.453 1.00 55.30 11 VAL C C 1
ATOM 1609 O O . VAL C 1 14 ? -8.269 48.675 60.327 1.00 55.47 11 VAL C O 1
ATOM 1613 N N . ASN C 1 15 ? -8.216 49.607 62.378 1.00 56.31 12 ASN C N 1
ATOM 1614 C CA . ASN C 1 15 ? -9.291 50.556 62.127 1.00 57.31 12 ASN C CA 1
ATOM 1615 C C . ASN C 1 15 ? -8.720 51.867 61.631 1.00 58.11 12 ASN C C 1
ATOM 1616 O O . ASN C 1 15 ? -7.988 52.541 62.352 1.00 57.95 12 ASN C O 1
ATOM 1621 N N . THR C 1 16 ? -9.026 52.205 60.382 1.00 59.29 13 THR C N 1
ATOM 1622 C CA . THR C 1 16 ? -8.526 53.442 59.775 1.00 60.40 13 THR C CA 1
ATOM 1623 C C . THR C 1 16 ? -9.612 54.129 58.972 1.00 60.80 13 THR C C 1
ATOM 1624 O O . THR C 1 16 ? -10.592 53.503 58.530 1.00 60.60 13 THR C O 1
ATOM 1628 N N . ASP C 1 17 ? -9.412 55.429 58.791 1.00 61.15 14 ASP C N 1
ATOM 1629 C CA . ASP C 1 17 ? -10.162 56.164 57.811 1.00 61.69 14 ASP C CA 1
ATOM 1630 C C . ASP C 1 17 ? -9.381 56.110 56.504 1.00 61.45 14 ASP C C 1
ATOM 1631 O O . ASP C 1 17 ? -8.964 57.144 55.959 1.00 61.97 14 ASP C O 1
ATOM 1636 N N . GLY C 1 18 ? -9.167 54.878 56.038 1.00 60.77 15 GLY C N 1
ATOM 1637 C CA . GLY C 1 18 ? -8.563 54.592 54.737 1.00 59.57 15 GLY C CA 1
ATOM 1638 C C . GLY C 1 18 ? -9.087 53.268 54.213 1.00 58.79 15 GLY C C 1
ATOM 1639 O O . GLY C 1 18 ? -9.970 52.647 54.822 1.00 58.59 15 GLY C O 1
ATOM 1640 N N . ARG C 1 19 ? -8.544 52.827 53.084 1.00 57.99 16 ARG C N 1
ATOM 1641 C CA . ARG C 1 19 ? -8.896 51.511 52.538 1.00 57.07 16 ARG C CA 1
ATOM 1642 C C . ARG C 1 19 ? -8.175 50.373 53.289 1.00 55.90 16 ARG C C 1
ATOM 1643 O O . ARG C 1 19 ? -8.527 49.197 53.152 1.00 55.75 16 ARG C O 1
ATOM 1659 N N . ARG C 1 21 ? -6.983 47.903 56.158 1.00 49.37 18 ARG C N 1
ATOM 1660 C CA . ARG C 1 21 ? -7.879 47.170 57.041 1.00 47.16 18 ARG C CA 1
ATOM 1661 C C . ARG C 1 21 ? -7.110 46.240 57.977 1.00 45.35 18 ARG C C 1
ATOM 1662 O O . ARG C 1 21 ? -7.482 46.048 59.130 1.00 44.89 18 ARG C O 1
ATOM 1670 N N . ALA C 1 22 ? -6.038 45.651 57.473 1.00 43.35 19 ALA C N 1
ATOM 1671 C CA . ALA C 1 22 ? -5.216 44.786 58.298 1.00 41.53 19 ALA C CA 1
ATOM 1672 C C . ALA C 1 22 ? -3.763 44.842 57.863 1.00 40.09 19 ALA C C 1
ATOM 1673 O O . ALA C 1 22 ? -3.462 45.272 56.754 1.00 39.84 19 ALA C O 1
ATOM 1675 N N . ILE C 1 23 ? -2.872 44.430 58.761 1.00 38.27 20 ILE C N 1
ATOM 1676 C CA . ILE C 1 23 ? -1.464 44.263 58.458 1.00 36.73 20 ILE C CA 1
ATOM 1677 C C . ILE C 1 23 ? -1.070 42.869 58.902 1.00 35.92 20 ILE C C 1
ATOM 1678 O O . ILE C 1 23 ? -1.307 42.478 60.041 1.00 36.09 20 ILE C O 1
ATOM 1683 N N . ALA C 1 24 ? -0.475 42.116 57.989 1.00 35.05 21 ALA C N 1
ATOM 1684 C CA . ALA C 1 24 ? -0.065 40.758 58.269 1.00 33.88 21 ALA C CA 1
ATOM 1685 C C . ALA C 1 24 ? 1.406 40.559 58.027 1.00 33.14 21 ALA C C 1
ATOM 1686 O O . ALA C 1 24 ? 2.080 41.410 57.462 1.00 33.21 21 ALA C O 1
ATOM 1688 N N . SER C 1 25 ? 1.899 39.429 58.496 1.00 32.33 22 SER C N 1
ATOM 1689 C CA . SER C 1 25 ? 3.171 38.897 58.058 1.00 31.88 22 SER C CA 1
ATOM 1690 C C . SER C 1 25 ? 2.801 37.514 57.543 1.00 31.56 22 SER C C 1
ATOM 1691 O O . SER C 1 25 ? 1.680 37.069 57.748 1.00 31.75 22 SER C O 1
ATOM 1694 N N . ILE C 1 26 ? 3.714 36.838 56.862 1.00 31.00 23 ILE C N 1
ATOM 1695 C CA . ILE C 1 26 ? 3.477 35.454 56.452 1.00 30.11 23 ILE C CA 1
ATOM 1696 C C . ILE C 1 26 ? 4.789 34.719 56.513 1.00 29.99 23 ILE C C 1
ATOM 1697 O O . ILE C 1 26 ? 5.853 35.339 56.602 1.00 30.07 23 ILE C O 1
ATOM 1702 N N . THR C 1 27 ? 4.725 33.399 56.477 1.00 29.56 24 THR C N 1
ATOM 1703 C CA . THR C 1 27 ? 5.937 32.604 56.535 1.00 29.29 24 THR C CA 1
ATOM 1704 C C . THR C 1 27 ? 5.877 31.565 55.448 1.00 29.36 24 THR C C 1
ATOM 1705 O O . THR C 1 27 ? 4.854 30.904 55.278 1.00 29.76 24 THR C O 1
ATOM 1709 N N . LEU C 1 28 ? 6.960 31.442 54.692 1.00 28.81 25 LEU C N 1
ATOM 1710 C CA . LEU C 1 28 ? 7.023 30.429 53.682 1.00 28.62 25 LEU C CA 1
ATOM 1711 C C . LEU C 1 28 ? 7.879 29.300 54.216 1.00 29.37 25 LEU C C 1
ATOM 1712 O O . LEU C 1 28 ? 8.931 29.533 54.854 1.00 29.44 25 LEU C O 1
ATOM 1717 N N . ASP C 1 29 ? 7.378 28.080 54.009 1.00 29.54 26 ASP C N 1
ATOM 1718 C CA . ASP C 1 29 ? 8.103 26.850 54.305 1.00 29.83 26 ASP C CA 1
ATOM 1719 C C . ASP C 1 29 ? 8.762 26.876 55.653 1.00 30.07 26 ASP C C 1
ATOM 1720 O O . ASP C 1 29 ? 9.869 26.382 55.792 1.00 30.59 26 ASP C O 1
ATOM 1725 N N . HIS C 1 30 ? 8.087 27.480 56.634 1.00 30.29 27 HIS C N 1
ATOM 1726 C CA . HIS C 1 30 ? 8.546 27.516 58.018 1.00 30.61 27 HIS C CA 1
ATOM 1727 C C . HIS C 1 30 ? 9.872 28.214 58.169 1.00 30.71 27 HIS C C 1
ATOM 1728 O O . HIS C 1 30 ? 10.535 28.057 59.196 1.00 30.91 27 HIS C O 1
ATOM 1735 N N . GLU C 1 31 ? 10.305 28.942 57.153 1.00 30.48 28 GLU C N 1
ATOM 1736 C CA . GLU C 1 31 ? 11.687 29.351 57.168 1.00 30.59 28 GLU C CA 1
ATOM 1737 C C . GLU C 1 31 ? 11.911 30.767 56.677 1.00 29.11 28 GLU C C 1
ATOM 1738 O O . GLU C 1 31 ? 12.877 31.404 57.057 1.00 29.10 28 GLU C O 1
ATOM 1744 N N . PHE C 1 32 ? 11.023 31.275 55.843 1.00 27.84 29 PHE C N 1
ATOM 1745 C CA . PHE C 1 32 ? 11.242 32.606 55.302 1.00 26.53 29 PHE C CA 1
ATOM 1746 C C . PHE C 1 32 ? 10.089 33.541 55.585 1.00 25.71 29 PHE C C 1
ATOM 1747 O O . PHE C 1 32 ? 8.948 33.230 55.316 1.00 25.86 29 PHE C O 1
ATOM 1755 N N . VAL C 1 33 ? 10.401 34.697 56.124 1.00 25.12 30 VAL C N 1
ATOM 1756 C CA . VAL C 1 33 ? 9.395 35.578 56.699 1.00 25.02 30 VAL C CA 1
ATOM 1757 C C . VAL C 1 33 ? 9.239 36.807 55.810 1.00 24.94 30 VAL C C 1
ATOM 1758 O O . VAL C 1 33 ? 10.252 37.374 55.349 1.00 25.30 30 VAL C O 1
ATOM 1762 N N . VAL C 1 34 ? 7.980 37.201 55.573 1.00 24.22 31 VAL C N 1
ATOM 1763 C CA . VAL C 1 34 ? 7.643 38.382 54.785 1.00 23.88 31 VAL C CA 1
ATOM 1764 C C . VAL C 1 34 ? 6.693 39.343 55.540 1.00 24.41 31 VAL C C 1
ATOM 1765 O O . VAL C 1 34 ? 5.570 38.992 55.904 1.00 24.62 31 VAL C O 1
ATOM 1769 N N . HIS C 1 35 ? 7.171 40.561 55.767 1.00 24.90 32 HIS C N 1
ATOM 1770 C CA . HIS C 1 35 ? 6.450 41.591 56.514 1.00 25.42 32 HIS C CA 1
ATOM 1771 C C . HIS C 1 35 ? 5.787 42.581 55.584 1.00 26.03 32 HIS C C 1
ATOM 1772 O O . HIS C 1 35 ? 5.992 42.557 54.368 1.00 26.14 32 HIS C O 1
ATOM 1779 N N . ASP C 1 36 ? 5.006 43.473 56.172 1.00 26.76 33 ASP C N 1
ATOM 1780 C CA . ASP C 1 36 ? 4.430 44.558 55.427 1.00 28.11 33 ASP C CA 1
ATOM 1781 C C . ASP C 1 36 ? 3.478 44.034 54.367 1.00 28.39 33 ASP C C 1
ATOM 1782 O O . ASP C 1 36 ? 3.606 44.357 53.186 1.00 28.63 33 ASP C O 1
ATOM 1787 N N . ILE C 1 37 ? 2.533 43.210 54.801 1.00 28.60 34 ILE C N 1
ATOM 1788 C CA . ILE C 1 37 ? 1.491 42.715 53.922 1.00 28.97 34 ILE C CA 1
ATOM 1789 C C . ILE C 1 37 ? 0.136 43.244 54.404 1.00 29.10 34 ILE C C 1
ATOM 1790 O O . ILE C 1 37 ? -0.347 42.871 55.465 1.00 29.14 34 ILE C O 1
ATOM 1795 N N . ARG C 1 38 ? -0.458 44.109 53.595 1.00 29.15 35 ARG C N 1
ATOM 1796 C CA . ARG C 1 38 ? -1.677 44.793 53.933 1.00 29.05 35 ARG C CA 1
ATOM 1797 C C . ARG C 1 38 ? -2.866 44.100 53.312 1.00 29.94 35 ARG C C 1
ATOM 1798 O O . ARG C 1 38 ? -2.834 43.726 52.145 1.00 30.13 35 ARG C O 1
ATOM 1806 N N . VAL C 1 39 ? -3.917 43.924 54.109 1.00 31.06 36 VAL C N 1
ATOM 1807 C CA . VAL C 1 39 ? -5.252 43.628 53.592 1.00 31.78 36 VAL C CA 1
ATOM 1808 C C . VAL C 1 39 ? -5.926 44.971 53.312 1.00 32.64 36 VAL C C 1
ATOM 1809 O O . VAL C 1 39 ? -5.953 45.838 54.167 1.00 32.90 36 VAL C O 1
ATOM 1813 N N . ILE C 1 40 ? -6.430 45.136 52.095 1.00 33.98 37 ILE C N 1
ATOM 1814 C CA . ILE C 1 40 ? -6.956 46.401 51.613 1.00 35.31 37 ILE C CA 1
ATOM 1815 C C . ILE C 1 40 ? -8.370 46.205 51.078 1.00 36.82 37 ILE C C 1
ATOM 1816 O O . ILE C 1 40 ? -8.644 45.272 50.302 1.00 36.63 37 ILE C O 1
ATOM 1821 N N . ASP C 1 41 ? -9.257 47.108 51.491 1.00 38.58 38 ASP C N 1
ATOM 1822 C CA . ASP C 1 41 ? -10.651 47.113 51.053 1.00 40.22 38 ASP C CA 1
ATOM 1823 C C . ASP C 1 41 ? -10.783 47.867 49.728 1.00 40.39 38 ASP C C 1
ATOM 1824 O O . ASP C 1 41 ? -10.590 49.080 49.666 1.00 40.20 38 ASP C O 1
ATOM 1829 N N . GLY C 1 42 ? -11.100 47.137 48.666 1.00 41.01 39 GLY C N 1
ATOM 1830 C CA . GLY C 1 42 ? -11.057 47.704 47.316 1.00 41.85 39 GLY C CA 1
ATOM 1831 C C . GLY C 1 42 ? -12.408 47.795 46.631 1.00 42.45 39 GLY C C 1
ATOM 1832 O O . GLY C 1 42 ? -13.387 47.158 47.064 1.00 42.71 39 GLY C O 1
ATOM 1833 N N . ASN C 1 43 ? -12.463 48.573 45.549 1.00 42.52 40 ASN C N 1
ATOM 1834 C CA . ASN C 1 43 ? -13.728 48.815 44.856 1.00 42.67 40 ASN C CA 1
ATOM 1835 C C . ASN C 1 43 ? -14.476 47.544 44.458 1.00 42.37 40 ASN C C 1
ATOM 1836 O O . ASN C 1 43 ? -15.650 47.607 44.118 1.00 42.39 40 ASN C O 1
ATOM 1841 N N . ASN C 1 44 ? -13.798 46.399 44.519 1.00 42.04 41 ASN C N 1
ATOM 1842 C CA . ASN C 1 44 ? -14.412 45.112 44.204 1.00 41.95 41 ASN C CA 1
ATOM 1843 C C . ASN C 1 44 ? -14.094 44.079 45.279 1.00 41.66 41 ASN C C 1
ATOM 1844 O O . ASN C 1 44 ? -13.932 42.886 44.991 1.00 41.90 41 ASN C O 1
ATOM 1849 N N . GLY C 1 45 ? -14.007 44.548 46.523 1.00 41.17 42 GLY C N 1
ATOM 1850 C CA . GLY C 1 45 ? -13.792 43.678 47.672 1.00 40.32 42 GLY C CA 1
ATOM 1851 C C . GLY C 1 45 ? -12.381 43.732 48.226 1.00 40.12 42 GLY C C 1
ATOM 1852 O O . GLY C 1 45 ? -11.522 44.445 47.711 1.00 40.11 42 GLY C O 1
ATOM 1853 N N . LEU C 1 46 ? -12.157 42.954 49.282 1.00 39.70 43 LEU C N 1
ATOM 1854 C CA . LEU C 1 46 ? -10.886 42.879 49.980 1.00 39.15 43 LEU C CA 1
ATOM 1855 C C . LEU C 1 46 ? -9.810 42.272 49.108 1.00 39.01 43 LEU C C 1
ATOM 1856 O O . LEU C 1 46 ? -10.096 41.387 48.297 1.00 39.25 43 LEU C O 1
ATOM 1861 N N . PHE C 1 47 ? -8.577 42.758 49.266 1.00 38.61 44 PHE C N 1
ATOM 1862 C CA . PHE C 1 47 ? -7.408 42.178 48.585 1.00 37.88 44 PHE C CA 1
ATOM 1863 C C . PHE C 1 47 ? -6.083 42.378 49.355 1.00 37.60 44 PHE C C 1
ATOM 1864 O O . PHE C 1 47 ? -5.977 43.237 50.214 1.00 37.70 44 PHE C O 1
ATOM 1872 N N . VAL C 1 48 ? -5.083 41.559 49.049 1.00 37.26 45 VAL C N 1
ATOM 1873 C CA . VAL C 1 48 ? -3.833 41.557 49.787 1.00 36.55 45 VAL C CA 1
ATOM 1874 C C . VAL C 1 48 ? -2.787 42.277 48.968 1.00 36.52 45 VAL C C 1
ATOM 1875 O O . VAL C 1 48 ? -2.609 41.971 47.794 1.00 36.35 45 VAL C O 1
ATOM 1879 N N . ALA C 1 49 ? -2.110 43.244 49.587 1.00 36.69 46 ALA C N 1
ATOM 1880 C CA . ALA C 1 49 ? -1.056 44.015 48.934 1.00 36.68 46 ALA C CA 1
ATOM 1881 C C . ALA C 1 49 ? 0.309 43.618 49.468 1.00 37.27 46 ALA C C 1
ATOM 1882 O O . ALA C 1 49 ? 0.568 43.742 50.676 1.00 37.30 46 ALA C O 1
ATOM 1892 N N . PRO C 1 51 ? 4.422 43.988 49.886 1.00 38.37 48 PRO C N 1
ATOM 1893 C CA . PRO C 1 51 ? 5.164 45.195 50.194 1.00 38.95 48 PRO C CA 1
ATOM 1894 C C . PRO 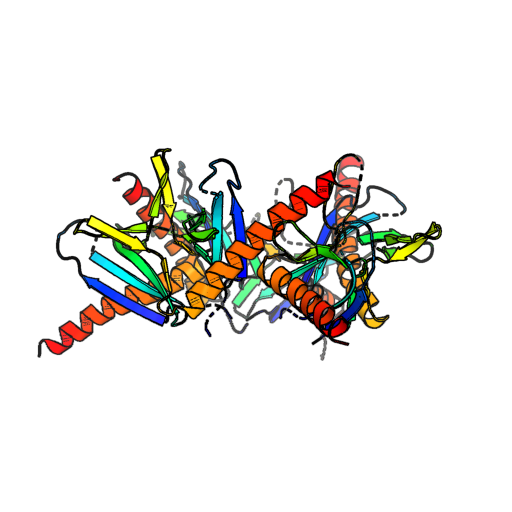C 1 51 ? 5.768 45.812 48.950 1.00 39.80 48 PRO C C 1
ATOM 1895 O O . PRO C 1 51 ? 6.252 45.103 48.070 1.00 39.41 48 PRO C O 1
ATOM 1899 N N . SER C 1 52 ? 5.705 47.131 48.876 1.00 41.55 49 SER C N 1
ATOM 1900 C CA . SER C 1 52 ? 6.175 47.844 47.704 1.00 43.93 49 SER C CA 1
ATOM 1901 C C . SER C 1 52 ? 7.118 48.964 48.083 1.00 45.77 49 SER C C 1
ATOM 1902 O O . SER C 1 52 ? 7.302 49.264 49.265 1.00 45.66 49 SER C O 1
ATOM 1905 N N . LYS C 1 53 ? 7.724 49.573 47.064 1.00 48.47 50 LYS C N 1
ATOM 1906 C CA . LYS C 1 53 ? 8.652 50.675 47.271 1.00 51.07 50 LYS C CA 1
ATOM 1907 C C . LYS C 1 53 ? 8.323 51.881 46.414 1.00 52.50 50 LYS C C 1
ATOM 1908 O O . LYS C 1 53 ? 8.006 51.752 45.222 1.00 53.07 50 LYS C O 1
ATOM 1914 N N . ARG C 1 54 ? 8.407 53.048 47.046 1.00 54.13 51 ARG C N 1
ATOM 1915 C CA . ARG C 1 54 ? 8.369 54.335 46.361 1.00 55.53 51 ARG C CA 1
ATOM 1916 C C . ARG C 1 54 ? 9.565 55.183 46.835 1.00 55.84 51 ARG C C 1
ATOM 1917 O O . ARG C 1 54 ? 9.895 55.210 48.032 1.00 55.99 51 ARG C O 1
ATOM 1925 N N . ASP C 1 57 ? 9.891 58.502 43.675 1.00 74.34 54 ASP C N 1
ATOM 1926 C CA . ASP C 1 57 ? 9.931 59.285 42.428 1.00 74.02 54 ASP C CA 1
ATOM 1927 C C . ASP C 1 57 ? 9.197 58.550 41.295 1.00 73.82 54 ASP C C 1
ATOM 1928 O O . ASP C 1 57 ? 9.821 57.956 40.397 1.00 73.86 54 ASP C O 1
ATOM 1933 N N . GLY C 1 58 ? 7.862 58.590 41.375 1.00 73.35 55 GLY C N 1
ATOM 1934 C CA . GLY C 1 58 ? 6.969 57.871 40.455 1.00 72.55 55 GLY C CA 1
ATOM 1935 C C . GLY C 1 58 ? 6.776 56.402 40.826 1.00 71.96 55 GLY C C 1
ATOM 1936 O O . GLY C 1 58 ? 5.727 56.008 41.370 1.00 71.68 55 GLY C O 1
ATOM 1937 N N . GLU C 1 59 ? 7.820 55.614 40.549 1.00 71.12 56 GLU C N 1
ATOM 1938 C CA . GLU C 1 59 ? 7.819 54.142 40.651 1.00 70.11 56 GLU C CA 1
ATOM 1939 C C . GLU C 1 59 ? 7.019 53.505 41.820 1.00 69.15 56 GLU C C 1
ATOM 1940 O O . GLU C 1 59 ? 7.064 53.967 42.979 1.00 69.04 56 GLU C O 1
ATOM 1946 N N . PHE C 1 60 ? 6.273 52.457 41.465 1.00 67.64 57 PHE C N 1
ATOM 1947 C CA . PHE C 1 60 ? 5.612 51.557 42.408 1.00 65.89 57 PHE C CA 1
ATOM 1948 C C . PHE C 1 60 ? 5.798 50.106 41.955 1.00 64.78 57 PHE C C 1
ATOM 1949 O O . PHE C 1 60 ? 4.917 49.501 41.331 1.00 64.45 57 PHE C O 1
ATOM 1957 N N . ARG C 1 61 ? 6.963 49.552 42.254 1.00 63.37 58 ARG C N 1
ATOM 1958 C CA . ARG C 1 61 ? 7.139 48.112 42.115 1.00 61.93 58 ARG C CA 1
ATOM 1959 C C . ARG C 1 61 ? 7.249 47.388 43.474 1.00 59.95 58 ARG C C 1
ATOM 1960 O O . ARG C 1 61 ? 7.735 47.942 44.482 1.00 59.26 58 ARG C O 1
ATOM 1968 N N . ASP C 1 62 ? 6.742 46.157 43.464 1.00 57.40 59 ASP C N 1
ATOM 1969 C CA . ASP C 1 62 ? 6.801 45.250 44.582 1.00 54.75 59 ASP C CA 1
ATOM 1970 C C . ASP C 1 62 ? 8.233 44.873 44.902 1.00 52.80 59 ASP C C 1
ATOM 1971 O O . ASP C 1 62 ? 9.108 44.847 44.039 1.00 52.22 59 ASP C O 1
ATOM 1976 N N . ILE C 1 63 ? 8.451 44.599 46.174 1.00 50.57 60 ILE C N 1
ATOM 1977 C CA . ILE C 1 63 ? 9.735 44.170 46.675 1.00 48.25 60 ILE C CA 1
ATOM 1978 C C . ILE C 1 63 ? 9.702 42.648 46.742 1.00 47.06 60 ILE C C 1
ATOM 1979 O O . ILE C 1 63 ? 10.726 41.977 46.680 1.00 46.91 60 ILE C O 1
ATOM 1984 N N . THR C 1 64 ? 8.494 42.113 46.819 1.00 45.66 61 THR C N 1
ATOM 1985 C CA . THR C 1 64 ? 8.272 40.695 46.956 1.00 44.23 61 THR C CA 1
ATOM 1986 C C . THR C 1 64 ? 7.218 40.300 45.937 1.00 43.36 61 THR C C 1
ATOM 1987 O O . THR C 1 64 ? 6.064 40.692 46.062 1.00 43.98 61 THR C O 1
ATOM 1991 N N . HIS C 1 65 ? 7.620 39.545 44.918 1.00 41.92 62 HIS C N 1
ATOM 1992 C CA . HIS C 1 65 ? 6.786 39.332 43.745 1.00 40.30 62 HIS C CA 1
ATOM 1993 C C . HIS C 1 65 ? 6.607 37.852 43.349 1.00 39.48 62 HIS C C 1
ATOM 1994 O O . HIS C 1 65 ? 7.588 37.212 42.972 1.00 39.75 62 HIS C O 1
ATOM 2001 N N . PRO C 1 66 ? 5.361 37.305 43.432 1.00 38.46 63 PRO C N 1
ATOM 2002 C CA . PRO C 1 66 ? 5.071 35.946 42.962 1.00 37.66 63 PRO C CA 1
ATOM 2003 C C . PRO C 1 66 ? 5.220 35.826 41.464 1.00 37.00 63 PRO C C 1
ATOM 2004 O O . PRO C 1 66 ? 4.672 36.622 40.703 1.00 37.25 63 PRO C O 1
ATOM 2008 N N . ILE C 1 67 ? 5.975 34.830 41.041 1.00 36.07 64 ILE C N 1
ATOM 2009 C CA . ILE C 1 67 ? 6.285 34.683 39.637 1.00 35.11 64 ILE C CA 1
ATOM 2010 C C . ILE C 1 67 ? 4.998 34.579 38.809 1.00 34.20 64 ILE C C 1
ATOM 2011 O O . ILE C 1 67 ? 4.991 34.905 37.628 1.00 34.50 64 ILE C O 1
ATOM 2016 N N . ASN C 1 68 ? 3.910 34.135 39.431 1.00 32.80 65 ASN C N 1
ATOM 2017 C CA . ASN C 1 68 ? 2.686 33.869 38.687 1.00 31.62 65 ASN C CA 1
ATOM 2018 C C . ASN C 1 68 ? 1.402 33.970 39.514 1.00 30.83 65 ASN C C 1
ATOM 2019 O O . ASN C 1 68 ? 1.437 33.832 40.725 1.00 30.93 65 ASN C O 1
ATOM 2024 N N . SER C 1 69 ? 0.275 34.186 38.838 1.00 29.77 66 SER C N 1
ATOM 2025 C CA . SER C 1 69 ? -1.014 34.397 39.482 1.00 28.64 66 SER C CA 1
ATOM 2026 C C . SER C 1 69 ? -1.450 33.301 40.475 1.00 28.25 66 SER C C 1
ATOM 2027 O O . SER C 1 69 ? -2.070 33.610 41.489 1.00 28.01 66 SER C O 1
ATOM 2030 N N . SER C 1 70 ? -1.148 32.032 40.194 1.00 27.54 67 SER C N 1
ATOM 2031 C CA . SER C 1 70 ? -1.620 30.966 41.078 1.00 27.04 67 SER C CA 1
ATOM 2032 C C . SER C 1 70 ? -0.883 31.006 42.387 1.00 27.14 67 SER C C 1
ATOM 2033 O O . SER C 1 70 ? -1.492 30.849 43.436 1.00 27.61 67 SER C O 1
ATOM 2036 N N . THR C 1 71 ? 0.425 31.230 42.333 1.00 27.12 68 THR C N 1
ATOM 2037 C CA . THR C 1 71 ? 1.200 31.384 43.555 1.00 27.02 68 THR C CA 1
ATOM 2038 C C . THR C 1 71 ? 0.752 32.634 44.321 1.00 26.44 68 THR C C 1
ATOM 2039 O O . THR C 1 71 ? 0.584 32.595 45.539 1.00 26.21 68 THR C O 1
ATOM 2043 N N . ARG C 1 72 ? 0.492 33.719 43.608 1.00 26.30 69 ARG C N 1
ATOM 2044 C CA . ARG C 1 72 ? -0.141 34.892 44.230 1.00 26.83 69 ARG C CA 1
ATOM 2045 C C . ARG C 1 72 ? -1.501 34.539 44.852 1.00 27.07 69 ARG C C 1
ATOM 2046 O O . ARG C 1 72 ? -1.824 34.964 45.974 1.00 26.74 69 ARG C O 1
ATOM 2054 N N . GLY C 1 73 ? -2.278 33.749 44.099 1.00 27.46 70 GLY C N 1
ATOM 2055 C CA . GLY C 1 73 ? -3.601 33.286 44.498 1.00 27.08 70 GLY C CA 1
ATOM 2056 C C . GLY C 1 73 ? -3.585 32.696 45.884 1.00 27.17 70 GLY C C 1
ATOM 2057 O O . GLY C 1 73 ? -4.476 32.968 46.672 1.00 27.28 70 GLY C O 1
ATOM 2058 N N . LYS C 1 74 ? -2.555 31.917 46.191 1.00 27.25 71 LYS C N 1
ATOM 2059 C CA . LYS C 1 74 ? -2.514 31.174 47.447 1.00 27.53 71 LYS C CA 1
ATOM 2060 C C . LYS C 1 74 ? -1.906 31.926 48.635 1.00 27.64 71 LYS C C 1
ATOM 2061 O O . LYS C 1 74 ? -2.080 31.544 49.787 1.00 27.61 71 LYS C O 1
ATOM 2067 N N . ILE C 1 75 ? -1.187 32.996 48.357 1.00 27.96 72 ILE C N 1
ATOM 2068 C CA . ILE C 1 75 ? -0.770 33.876 49.426 1.00 28.39 72 ILE C CA 1
ATOM 2069 C C . ILE C 1 75 ? -2.008 34.689 49.816 1.00 29.68 72 ILE C C 1
ATOM 2070 O O . ILE C 1 75 ? -2.442 34.664 50.967 1.00 29.89 72 ILE C O 1
ATOM 2075 N N . GLN C 1 76 ? -2.589 35.367 48.825 1.00 30.88 73 GLN C N 1
ATOM 2076 C CA . GLN C 1 76 ? -3.816 36.118 48.970 1.00 31.98 73 GLN C CA 1
ATOM 2077 C C . GLN C 1 76 ? -4.869 35.341 49.773 1.00 32.30 73 GLN C C 1
ATOM 2078 O O . GLN C 1 76 ? -5.533 35.903 50.621 1.00 32.74 73 GLN C O 1
ATOM 2084 N N . ASP C 1 77 ? -4.997 34.043 49.527 1.00 33.02 74 ASP C N 1
ATOM 2085 C CA . ASP C 1 77 ? -6.009 33.217 50.199 1.00 33.43 74 ASP C CA 1
ATOM 2086 C C . ASP C 1 77 ? -5.642 32.946 51.638 1.00 33.16 74 ASP C C 1
ATOM 2087 O O . ASP C 1 77 ? -6.461 33.138 52.536 1.00 33.34 74 ASP C O 1
ATOM 2092 N N . ALA C 1 78 ? -4.412 32.503 51.861 1.00 32.78 75 ALA C N 1
ATOM 2093 C CA . ALA C 1 78 ? -3.954 32.255 53.214 1.00 32.66 75 ALA C CA 1
ATOM 2094 C C . ALA C 1 78 ? -4.172 33.477 54.091 1.00 32.64 75 ALA C C 1
ATOM 2095 O O . ALA C 1 78 ? -4.552 33.335 55.249 1.00 32.51 75 ALA C O 1
ATOM 2097 N N . VAL C 1 79 ? -3.956 34.668 53.531 1.00 32.49 76 VAL C N 1
ATOM 2098 C CA . VAL C 1 79 ? -4.043 35.901 54.306 1.00 32.60 76 VAL C CA 1
ATOM 2099 C C . VAL C 1 79 ? -5.505 36.177 54.579 1.00 32.73 76 VAL C C 1
ATOM 2100 O O . VAL C 1 79 ? -5.926 36.214 55.729 1.00 32.91 76 VAL C O 1
ATOM 2104 N N . LEU C 1 80 ? -6.277 36.356 53.511 1.00 33.11 77 LEU C N 1
ATOM 2105 C CA . LEU C 1 80 ? -7.698 36.644 53.614 1.00 33.11 77 LEU C CA 1
ATOM 2106 C C . LEU C 1 80 ? -8.411 35.660 54.514 1.00 33.42 77 LEU C C 1
ATOM 2107 O O . LEU C 1 80 ? -9.301 36.050 55.241 1.00 33.48 77 LEU C O 1
ATOM 2112 N N . ASN C 1 81 ? -8.009 34.394 54.487 1.00 33.93 78 ASN C N 1
ATOM 2113 C CA . ASN C 1 81 ? -8.552 33.420 55.429 1.00 34.88 78 ASN C CA 1
ATOM 2114 C C . ASN C 1 81 ? -8.300 33.770 56.881 1.00 35.52 78 ASN C C 1
ATOM 2115 O O . ASN C 1 81 ? -9.245 33.967 57.618 1.00 36.00 78 ASN C O 1
ATOM 2120 N N . GLU C 1 82 ? -7.039 33.870 57.288 1.00 36.54 79 GLU C N 1
ATOM 2121 C CA . GLU C 1 82 ? -6.697 34.351 58.627 1.00 37.33 79 GLU C CA 1
ATOM 2122 C C . GLU C 1 82 ? -7.407 35.667 58.964 1.00 37.93 79 GLU C C 1
ATOM 2123 O O . GLU C 1 82 ? -7.899 35.848 60.081 1.00 38.06 79 GLU C O 1
ATOM 2129 N N . TYR C 1 83 ? -7.478 36.576 58.005 1.00 38.76 80 TYR C N 1
ATOM 2130 C CA . TYR C 1 83 ? -8.176 37.833 58.236 1.00 40.11 80 TYR C CA 1
ATOM 2131 C C . TYR C 1 83 ? -9.571 37.614 58.798 1.00 41.25 80 TYR C C 1
ATOM 2132 O O . TYR C 1 83 ? -9.878 38.060 59.911 1.00 41.41 80 TYR C O 1
ATOM 2141 N N . HIS C 1 84 ? -10.404 36.933 58.001 1.00 42.50 81 HIS C N 1
ATOM 2142 C CA . HIS C 1 84 ? -11.775 36.566 58.363 1.00 43.37 81 HIS C CA 1
ATOM 2143 C C . HIS C 1 84 ? -11.827 35.697 59.624 1.00 44.59 81 HIS C C 1
ATOM 2144 O O . HIS C 1 84 ? -12.616 35.967 60.536 1.00 44.62 81 HIS C O 1
ATOM 2151 N N . ARG C 1 85 ? -10.966 34.685 59.694 1.00 46.09 82 ARG C N 1
ATOM 2152 C CA . ARG C 1 85 ? -10.875 33.859 60.890 1.00 47.98 82 ARG C CA 1
ATOM 2153 C C . ARG C 1 85 ? -10.759 34.753 62.133 1.00 49.78 82 ARG C C 1
ATOM 2154 O O . ARG C 1 85 ? -11.429 34.512 63.151 1.00 50.09 82 ARG C O 1
ATOM 2162 N N . LEU C 1 86 ? -9.943 35.804 62.039 1.00 51.77 83 LEU C N 1
ATOM 2163 C CA . LEU C 1 86 ? -9.693 36.660 63.190 1.00 53.68 83 LEU C CA 1
ATOM 2164 C C . LEU C 1 86 ? -10.967 37.396 63.556 1.00 55.18 83 LEU C C 1
ATOM 2165 O O . LEU C 1 86 ? -11.418 37.326 64.703 1.00 55.53 83 LEU C O 1
ATOM 2170 N N . GLY C 1 87 ? -11.563 38.053 62.558 1.00 56.86 84 GLY C N 1
ATOM 2171 C CA . GLY C 1 87 ? -12.816 38.811 62.713 1.00 58.69 84 GLY C CA 1
ATOM 2172 C C . GLY C 1 87 ? -14.094 38.007 62.933 1.00 60.01 84 GLY C C 1
ATOM 2173 O O . GLY C 1 87 ? -15.190 38.576 62.942 1.00 59.95 84 GLY C O 1
ATOM 2174 N N . ASP C 1 88 ? -13.965 36.688 63.095 1.00 61.40 85 ASP C N 1
ATOM 2175 C CA . ASP C 1 88 ? -15.079 35.850 63.565 1.00 62.96 85 ASP C CA 1
ATOM 2176 C C . ASP C 1 88 ? -14.855 35.454 65.035 1.00 63.54 85 ASP C C 1
ATOM 2177 O O . ASP C 1 88 ? -15.067 34.299 65.429 1.00 63.94 85 ASP C O 1
ATOM 2182 N N . THR C 1 89 ? -14.420 36.441 65.826 1.00 63.80 86 THR C N 1
ATOM 2183 C CA . THR C 1 89 ? -14.118 36.296 67.242 1.00 63.94 86 THR C CA 1
ATOM 2184 C C . THR C 1 89 ? -14.483 37.621 67.917 1.00 64.03 86 THR C C 1
ATOM 2185 O O . THR C 1 89 ? -14.174 38.702 67.400 1.00 63.79 86 THR C O 1
ATOM 2189 N N . ASN D 1 2 ? 8.395 20.455 54.206 1.00 45.20 -1 ASN D N 1
ATOM 2190 C CA . ASN D 1 2 ? 9.403 21.120 53.333 1.00 44.80 -1 ASN D CA 1
ATOM 2191 C C . ASN D 1 2 ? 10.182 22.242 54.030 1.00 44.44 -1 ASN D C 1
ATOM 2192 O O . ASN D 1 2 ? 9.791 22.733 55.096 1.00 44.25 -1 ASN D O 1
ATOM 2197 N N . ALA D 1 3 ? 11.307 22.598 53.407 1.00 43.70 0 ALA D N 1
ATOM 2198 C CA . ALA D 1 3 ? 12.140 23.745 53.747 1.00 42.55 0 ALA D CA 1
ATOM 2199 C C . ALA D 1 3 ? 12.344 24.369 52.386 1.00 41.63 0 ALA D C 1
ATOM 2200 O O . ALA D 1 3 ? 12.504 23.637 51.431 1.00 41.89 0 ALA D O 1
ATOM 2210 N N . GLU D 1 5 ? 14.048 26.501 49.092 1.00 36.80 2 GLU D N 1
ATOM 2211 C CA . GLU D 1 5 ? 15.367 26.561 48.494 1.00 35.66 2 GLU D CA 1
ATOM 2212 C C . GLU D 1 5 ? 15.488 27.705 47.518 1.00 34.40 2 GLU D C 1
ATOM 2213 O O . GLU D 1 5 ? 14.499 28.160 46.942 1.00 34.82 2 GLU D O 1
ATOM 2219 N N . VAL D 1 6 ? 16.712 28.173 47.340 1.00 32.35 3 VAL D N 1
ATOM 2220 C CA . VAL D 1 6 ? 16.947 29.302 46.493 1.00 30.36 3 VAL D CA 1
ATOM 2221 C C . VAL D 1 6 ? 17.170 28.728 45.115 1.00 29.68 3 VAL D C 1
ATOM 2222 O O . VAL D 1 6 ? 18.249 28.251 44.778 1.00 29.58 3 VAL D O 1
ATOM 2226 N N . THR D 1 7 ? 16.093 28.769 44.350 1.00 28.72 4 THR D N 1
ATOM 2227 C CA . THR D 1 7 ? 15.973 28.253 43.002 1.00 27.55 4 THR D CA 1
ATOM 2228 C C . THR D 1 7 ? 16.855 28.989 41.983 1.00 27.63 4 THR D C 1
ATOM 2229 O O . THR D 1 7 ? 17.545 28.349 41.176 1.00 27.46 4 THR D O 1
ATOM 2233 N N . ASP D 1 8 ? 16.826 30.325 42.020 1.00 27.07 5 ASP D N 1
ATOM 2234 C CA . ASP D 1 8 ? 17.630 31.142 41.130 1.00 26.97 5 ASP D CA 1
ATOM 2235 C C . ASP D 1 8 ? 18.193 32.357 41.881 1.00 26.71 5 ASP D C 1
ATOM 2236 O O . ASP D 1 8 ? 17.700 32.720 42.942 1.00 27.56 5 ASP D O 1
ATOM 2241 N N . VAL D 1 9 ? 19.248 32.963 41.352 1.00 25.98 6 VAL D N 1
ATOM 2242 C CA . VAL D 1 9 ? 19.792 34.192 41.892 1.00 25.23 6 VAL D CA 1
ATOM 2243 C C . VAL D 1 9 ? 20.161 35.082 40.696 1.00 26.00 6 VAL D C 1
ATOM 2244 O O . VAL D 1 9 ? 20.941 34.684 39.830 1.00 26.11 6 VAL D O 1
ATOM 2248 N N . ARG D 1 10 ? 19.585 36.274 40.611 1.00 26.66 7 ARG D N 1
ATOM 2249 C CA . ARG D 1 10 ? 19.925 37.169 39.491 1.00 28.00 7 ARG D CA 1
ATOM 2250 C C . ARG D 1 10 ? 20.536 38.453 39.991 1.00 27.49 7 ARG D C 1
ATOM 2251 O O . ARG D 1 10 ? 20.055 39.031 40.958 1.00 27.79 7 ARG D O 1
ATOM 2259 N N . LEU D 1 11 ? 21.589 38.901 39.322 1.00 27.33 8 LEU D N 1
ATOM 2260 C CA . LEU D 1 11 ? 22.389 40.014 39.815 1.00 27.40 8 LEU D CA 1
ATOM 2261 C C . LEU D 1 11 ? 22.358 41.240 38.904 1.00 27.71 8 LEU D C 1
ATOM 2262 O O . LEU D 1 11 ? 22.096 41.128 37.705 1.00 27.66 8 LEU D O 1
ATOM 2267 N N . ARG D 1 12 ? 22.613 42.409 39.489 1.00 28.04 9 ARG D N 1
ATOM 2268 C CA . ARG D 1 12 ? 22.744 43.666 38.744 1.00 28.75 9 ARG D CA 1
ATOM 2269 C C . ARG D 1 12 ? 23.525 44.718 39.537 1.00 28.69 9 ARG D C 1
ATOM 2270 O O . ARG D 1 12 ? 23.758 44.560 40.727 1.00 29.08 9 ARG D O 1
ATOM 2278 N N . ARG D 1 13 ? 23.935 45.785 38.864 1.00 28.93 10 ARG D N 1
ATOM 2279 C CA . ARG D 1 13 ? 24.870 46.749 39.422 1.00 29.35 10 ARG D CA 1
ATOM 2280 C C . ARG D 1 13 ? 26.045 46.043 40.110 1.00 29.22 10 ARG D C 1
ATOM 2281 O O . ARG D 1 13 ? 26.455 46.401 41.207 1.00 30.13 10 ARG D O 1
ATOM 2289 N N . VAL D 1 14 ? 26.572 45.023 39.442 1.00 28.82 11 VAL D N 1
ATOM 2290 C CA . VAL D 1 14 ? 27.676 44.222 39.936 1.00 28.30 11 VAL D CA 1
ATOM 2291 C C . VAL D 1 14 ? 28.985 45.013 39.919 1.00 28.83 11 VAL D C 1
ATOM 2292 O O . VAL D 1 14 ? 29.392 45.513 38.887 1.00 29.09 11 VAL D O 1
ATOM 2296 N N . ASN D 1 15 ? 29.635 45.126 41.076 1.00 29.30 12 ASN D N 1
ATOM 2297 C CA . ASN D 1 15 ? 30.948 45.770 41.210 1.00 29.15 12 ASN D CA 1
ATOM 2298 C C . ASN D 1 15 ? 30.979 47.233 40.843 1.00 29.56 12 ASN D C 1
ATOM 2299 O O . ASN D 1 15 ? 32.003 47.751 40.434 1.00 29.78 12 ASN D O 1
ATOM 2304 N N . THR D 1 16 ? 29.857 47.904 41.029 1.00 30.30 13 THR D N 1
ATOM 2305 C CA . THR D 1 16 ? 29.723 49.303 40.652 1.00 30.81 13 THR D CA 1
ATOM 2306 C C . THR D 1 16 ? 30.149 50.217 41.795 1.00 31.01 13 THR D C 1
ATOM 2307 O O . THR D 1 16 ? 30.312 51.433 41.632 1.00 30.81 13 THR D O 1
ATOM 2311 N N . ASP D 1 17 ? 30.309 49.599 42.962 1.00 31.47 14 ASP D N 1
ATOM 2312 C CA . ASP D 1 17 ? 30.660 50.281 44.181 1.00 31.73 14 ASP D CA 1
ATOM 2313 C C . ASP D 1 17 ? 31.475 49.344 45.050 1.00 31.61 14 ASP D C 1
ATOM 2314 O O . ASP D 1 17 ? 31.220 48.140 45.098 1.00 31.43 14 ASP D O 1
ATOM 2319 N N . GLY D 1 18 ? 32.452 49.910 45.753 1.00 31.82 15 GLY D N 1
ATOM 2320 C CA . GLY D 1 18 ? 33.372 49.115 46.573 1.00 31.80 15 GLY D CA 1
ATOM 2321 C C . GLY D 1 18 ? 32.813 48.481 47.834 1.00 31.57 15 GLY D C 1
ATOM 2322 O O . GLY D 1 18 ? 33.432 47.584 48.397 1.00 32.31 15 GLY D O 1
ATOM 2323 N N . ARG D 1 19 ? 31.661 48.953 48.287 1.00 31.03 16 ARG D N 1
ATOM 2324 C CA . ARG D 1 19 ? 31.017 48.433 49.473 1.00 30.79 16 ARG D CA 1
ATOM 2325 C C . ARG D 1 19 ? 29.698 47.779 49.084 1.00 30.70 16 ARG D C 1
ATOM 2326 O O . ARG D 1 19 ? 29.381 46.655 49.500 1.00 30.61 16 ARG D O 1
ATOM 2342 N N . ARG D 1 21 ? 28.105 46.023 46.469 1.00 28.19 18 ARG D N 1
ATOM 2343 C CA . ARG D 1 21 ? 28.718 45.219 45.396 1.00 26.96 18 ARG D CA 1
ATOM 2344 C C . ARG D 1 21 ? 27.781 44.714 44.309 1.00 26.78 18 ARG D C 1
ATOM 2345 O O . ARG D 1 21 ? 28.227 44.450 43.182 1.00 27.02 18 ARG D O 1
ATOM 2353 N N . ALA D 1 22 ? 26.508 44.510 44.650 1.00 25.74 19 ALA D N 1
ATOM 2354 C CA . ALA D 1 22 ? 25.532 44.041 43.671 1.00 24.47 19 ALA D CA 1
ATOM 2355 C C . ALA D 1 22 ? 24.122 44.091 44.231 1.00 23.72 19 ALA D C 1
ATOM 2356 O O . ALA D 1 22 ? 23.905 43.934 45.440 1.00 23.57 19 ALA D O 1
ATOM 2358 N N . ILE D 1 23 ? 23.159 44.315 43.353 1.00 22.61 20 ILE D N 1
ATOM 2359 C CA . ILE D 1 23 ? 21.793 44.118 43.741 1.00 22.46 20 ILE D CA 1
ATOM 2360 C C . ILE D 1 23 ? 21.335 42.750 43.252 1.00 22.39 20 ILE D C 1
ATOM 2361 O O . ILE D 1 23 ? 21.612 42.359 42.123 1.00 22.59 20 ILE D O 1
ATOM 2366 N N . ALA D 1 24 ? 20.645 42.030 44.132 1.00 22.12 21 ALA D N 1
ATOM 2367 C CA . ALA D 1 24 ? 20.303 40.639 43.933 1.00 21.74 21 ALA D CA 1
ATOM 2368 C C . ALA D 1 24 ? 18.801 40.463 43.909 1.00 21.84 21 ALA D C 1
ATOM 2369 O O . ALA D 1 24 ? 18.073 41.222 44.553 1.00 22.25 21 ALA D O 1
ATOM 2371 N N . SER D 1 25 ? 18.335 39.477 43.155 1.00 21.80 22 SER D N 1
ATOM 2372 C CA . SER D 1 25 ? 16.971 38.969 43.301 1.00 22.23 22 SER D CA 1
ATOM 2373 C C . SER D 1 25 ? 17.090 37.503 43.500 1.00 22.30 22 SER D C 1
ATOM 2374 O O . SER D 1 25 ? 17.845 36.852 42.790 1.00 24.01 22 SER D O 1
ATOM 2377 N N . ILE D 1 26 ? 16.378 36.946 44.452 1.00 21.78 23 ILE D N 1
ATOM 2378 C CA . ILE D 1 26 ? 16.420 35.503 44.575 1.00 21.30 23 ILE D CA 1
ATOM 2379 C C . ILE D 1 26 ? 15.031 34.966 44.287 1.00 21.25 23 ILE D C 1
ATOM 2380 O O . ILE D 1 26 ? 14.054 35.716 44.326 1.00 21.49 23 ILE D O 1
ATOM 2385 N N . THR D 1 27 ? 14.939 33.683 43.970 1.00 20.83 24 THR D N 1
ATOM 2386 C CA . THR D 1 27 ? 13.640 33.055 43.770 1.00 20.47 24 THR D CA 1
ATOM 2387 C C . THR D 1 27 ? 13.589 31.838 44.655 1.00 20.59 24 THR D C 1
ATOM 2388 O O . THR D 1 27 ? 14.506 30.997 44.676 1.00 20.01 24 THR D O 1
ATOM 2392 N N . LEU D 1 28 ? 12.520 31.775 45.420 1.00 20.93 25 LEU D N 1
ATOM 2393 C CA . LEU D 1 28 ? 12.375 30.721 46.373 1.00 21.89 25 LEU D CA 1
ATOM 2394 C C . LEU D 1 28 ? 11.373 29.806 45.755 1.00 22.79 25 LEU D C 1
ATOM 2395 O O . LEU D 1 28 ? 10.382 30.274 45.194 1.00 23.10 25 LEU D O 1
ATOM 2400 N N . ASP D 1 29 ? 11.674 28.511 45.823 1.00 23.72 26 ASP D N 1
ATOM 2401 C CA . ASP D 1 29 ? 10.820 27.426 45.327 1.00 24.30 26 ASP D CA 1
ATOM 2402 C C . ASP D 1 29 ? 10.192 27.683 43.971 1.00 24.05 26 ASP D C 1
ATOM 2403 O O . ASP D 1 29 ? 8.994 27.483 43.800 1.00 24.46 26 ASP D O 1
ATOM 2408 N N . HIS D 1 30 ? 11.000 28.145 43.022 1.00 23.65 27 HIS D N 1
ATOM 2409 C CA . HIS D 1 30 ? 10.539 28.449 41.669 1.00 23.42 27 HIS D CA 1
ATOM 2410 C C . HIS D 1 30 ? 9.421 29.501 41.546 1.00 24.30 27 HIS D C 1
ATOM 2411 O O . HIS D 1 30 ? 9.121 29.966 40.445 1.00 24.59 27 HIS D O 1
ATOM 2418 N N . GLU D 1 31 ? 8.824 29.910 42.655 1.00 24.71 28 GLU D N 1
ATOM 2419 C CA . GLU D 1 31 ? 7.532 30.554 42.539 1.00 26.33 28 GLU D CA 1
ATOM 2420 C C . GLU D 1 31 ? 7.488 31.936 43.102 1.00 24.67 28 GLU D C 1
ATOM 2421 O O . GLU D 1 31 ? 6.638 32.734 42.721 1.00 24.81 28 GLU D O 1
ATOM 2427 N N . PHE D 1 32 ? 8.422 32.234 43.985 1.00 23.67 29 PHE D N 1
ATOM 2428 C CA . PHE D 1 32 ? 8.327 33.452 44.753 1.00 22.93 29 PHE D CA 1
ATOM 2429 C C . PHE D 1 32 ? 9.649 34.216 44.765 1.00 22.64 29 PHE D C 1
ATOM 2430 O O . PHE D 1 32 ? 10.691 33.654 45.131 1.00 23.15 29 PHE D O 1
ATOM 2438 N N . VAL D 1 33 ? 9.594 35.484 44.352 1.00 21.79 30 VAL D N 1
ATOM 2439 C CA . VAL D 1 33 ? 10.787 36.305 44.112 1.00 21.20 30 VAL D CA 1
ATOM 2440 C C . VAL D 1 33 ? 10.934 37.404 45.173 1.00 21.13 30 VAL D C 1
ATOM 2441 O O . VAL D 1 33 ? 9.953 38.026 45.564 1.00 20.95 30 VAL D O 1
ATOM 2445 N N . VAL D 1 34 ? 12.164 37.634 45.634 1.00 20.99 31 VAL D N 1
ATOM 2446 C CA . VAL D 1 34 ? 12.460 38.751 46.533 1.00 20.68 31 VAL D CA 1
ATOM 2447 C C . VAL D 1 34 ? 13.481 39.682 45.860 1.00 21.09 31 VAL D C 1
ATOM 2448 O O . VAL D 1 34 ? 14.489 39.219 45.359 1.00 21.02 31 VAL D O 1
ATOM 2452 N N . HIS D 1 35 ? 13.202 40.980 45.830 1.00 21.88 32 HIS D N 1
ATOM 2453 C CA . HIS D 1 35 ? 14.113 41.957 45.226 1.00 23.31 32 HIS D CA 1
ATOM 2454 C C . HIS D 1 35 ? 14.917 42.726 46.255 1.00 24.52 32 HIS D C 1
ATOM 2455 O O . HIS D 1 35 ? 15.033 42.286 47.392 1.00 25.68 32 HIS D O 1
ATOM 2462 N N . ASP D 1 36 ? 15.476 43.864 45.854 1.00 25.27 33 ASP D N 1
ATOM 2463 C CA . ASP D 1 36 ? 16.373 44.692 46.693 1.00 26.12 33 ASP D CA 1
ATOM 2464 C C . ASP D 1 36 ? 17.266 44.023 47.727 1.00 25.18 33 ASP D C 1
ATOM 2465 O O . ASP D 1 36 ? 17.633 44.650 48.713 1.00 25.16 33 ASP D O 1
ATOM 2470 N N . ILE D 1 37 ? 17.625 42.765 47.503 1.00 24.58 34 ILE D N 1
ATOM 2471 C CA . ILE D 1 37 ? 18.687 42.145 48.286 1.00 24.36 34 ILE D CA 1
ATOM 2472 C C . ILE D 1 37 ? 20.065 42.707 47.866 1.00 24.75 34 ILE D C 1
ATOM 2473 O O . ILE D 1 37 ? 20.302 43.005 46.682 1.00 25.25 34 ILE D O 1
ATOM 2478 N N . ARG D 1 38 ? 20.959 42.878 48.837 1.00 24.37 35 ARG D N 1
ATOM 2479 C CA . ARG D 1 38 ? 22.217 43.561 48.580 1.00 24.11 35 ARG D CA 1
ATOM 2480 C C . ARG D 1 38 ? 23.393 42.718 49.021 1.00 23.87 35 ARG D C 1
ATOM 2481 O O . ARG D 1 38 ? 23.379 42.112 50.092 1.00 23.90 35 ARG D O 1
ATOM 2489 N N . VAL D 1 39 ? 24.407 42.654 48.175 1.00 23.58 36 VAL D N 1
ATOM 2490 C CA . VAL D 1 39 ? 25.658 42.062 48.568 1.00 22.99 36 VAL D CA 1
ATOM 2491 C C . VAL D 1 39 ? 26.501 43.225 49.053 1.00 23.25 36 VAL D C 1
ATOM 2492 O O . VAL D 1 39 ? 26.842 44.145 48.308 1.00 22.87 36 VAL D O 1
ATOM 2496 N N . ILE D 1 40 ? 26.814 43.199 50.332 1.00 23.60 37 ILE D N 1
ATOM 2497 C CA . ILE D 1 40 ? 27.628 44.240 50.908 1.00 23.43 37 ILE D CA 1
ATOM 2498 C C . ILE D 1 40 ? 28.877 43.566 51.411 1.00 23.48 37 ILE D C 1
ATOM 2499 O O . ILE D 1 40 ? 28.820 42.469 51.994 1.00 22.50 37 ILE D O 1
ATOM 2504 N N . ASP D 1 41 ? 29.998 44.221 51.134 1.00 24.32 38 ASP D N 1
ATOM 2505 C CA . ASP D 1 41 ? 31.279 43.902 51.751 1.00 25.51 38 ASP D CA 1
ATOM 2506 C C . ASP D 1 41 ? 31.399 44.673 53.051 1.00 25.90 38 ASP D C 1
ATOM 2507 O O . ASP D 1 41 ? 31.824 45.839 53.078 1.00 25.25 38 ASP D O 1
ATOM 2512 N N . GLY D 1 42 ? 31.020 44.005 54.127 1.00 26.73 39 GLY D N 1
ATOM 2513 C CA . GLY D 1 42 ? 31.186 44.564 55.444 1.00 28.25 39 GLY D CA 1
ATOM 2514 C C . GLY D 1 42 ? 32.633 44.651 55.888 1.00 29.26 39 GLY D C 1
ATOM 2515 O O . GLY D 1 42 ? 33.570 44.582 55.097 1.00 28.96 39 GLY D O 1
ATOM 2516 N N . ASN D 1 43 ? 32.799 44.824 57.186 1.00 30.81 40 ASN D N 1
ATOM 2517 C CA . ASN D 1 43 ? 34.102 44.880 57.803 1.00 32.33 40 ASN D CA 1
ATOM 2518 C C . ASN D 1 43 ? 34.606 43.470 58.097 1.00 32.53 40 ASN D C 1
ATOM 2519 O O . ASN D 1 43 ? 35.680 43.313 58.647 1.00 33.16 40 ASN D O 1
ATOM 2524 N N . ASN D 1 44 ? 33.839 42.447 57.728 1.00 33.04 41 ASN D N 1
ATOM 2525 C CA . ASN D 1 44 ? 34.256 41.043 57.927 1.00 33.41 41 ASN D CA 1
ATOM 2526 C C . ASN D 1 44 ? 34.094 40.207 56.679 1.00 32.10 41 ASN D C 1
ATOM 2527 O O . ASN D 1 44 ? 33.780 39.024 56.766 1.00 32.39 41 ASN D O 1
ATOM 2532 N N . GLY D 1 45 ? 34.294 40.807 55.518 1.00 30.39 42 GLY D N 1
ATOM 2533 C CA . GLY D 1 45 ? 33.943 40.124 54.293 1.00 28.21 42 GLY D CA 1
ATOM 2534 C C . GLY D 1 45 ? 32.479 40.345 53.944 1.00 26.77 42 GLY D C 1
ATOM 2535 O O . GLY D 1 45 ? 31.737 41.017 54.675 1.00 26.60 42 GLY D O 1
ATOM 2536 N N . LEU D 1 46 ? 32.083 39.756 52.818 1.00 25.19 43 LEU D N 1
ATOM 2537 C CA . LEU D 1 46 ? 30.799 39.977 52.190 1.00 23.37 43 LEU D CA 1
ATOM 2538 C C . LEU D 1 46 ? 29.715 39.257 52.943 1.00 22.77 43 LEU D C 1
ATOM 2539 O O . LEU D 1 46 ? 29.905 38.139 53.404 1.00 22.91 43 LEU D O 1
ATOM 2544 N N . PHE D 1 47 ? 28.564 39.894 53.046 1.00 21.70 44 PHE D N 1
ATOM 2545 C CA . PHE D 1 47 ? 27.400 39.264 53.631 1.00 20.64 44 PHE D CA 1
ATOM 2546 C C . PHE D 1 47 ? 26.237 39.730 52.756 1.00 20.51 44 PHE D C 1
ATOM 2547 O O . PHE D 1 47 ? 26.406 40.651 51.938 1.00 20.56 44 PHE D O 1
ATOM 2555 N N . VAL D 1 48 ? 25.077 39.104 52.922 1.00 20.15 45 VAL D N 1
ATOM 2556 C CA . VAL D 1 48 ? 23.881 39.453 52.153 1.00 20.02 45 VAL D CA 1
ATOM 2557 C C . VAL D 1 48 ? 22.871 40.277 52.971 1.00 20.10 45 VAL D C 1
ATOM 2558 O O . VAL D 1 48 ? 22.497 39.917 54.077 1.00 20.03 45 VAL D O 1
ATOM 2562 N N . ALA D 1 49 ? 22.409 41.379 52.418 1.00 20.49 46 ALA D N 1
ATOM 2563 C CA . ALA D 1 49 ? 21.425 42.181 53.115 1.00 21.32 46 ALA D CA 1
ATOM 2564 C C . ALA D 1 49 ? 19.981 42.080 52.538 1.00 22.22 46 ALA D C 1
ATOM 2565 O O . ALA D 1 49 ? 19.728 42.398 51.365 1.00 22.36 46 ALA D O 1
ATOM 2575 N N . PRO D 1 51 ? 16.128 43.339 52.008 1.00 25.65 48 PRO D N 1
ATOM 2576 C CA . PRO D 1 51 ? 15.603 44.695 51.831 1.00 26.77 48 PRO D CA 1
ATOM 2577 C C . PRO D 1 51 ? 14.986 45.214 53.136 1.00 28.22 48 PRO D C 1
ATOM 2578 O O . PRO D 1 51 ? 14.473 44.413 53.923 1.00 28.55 48 PRO D O 1
ATOM 2582 N N . SER D 1 52 ? 15.042 46.522 53.378 1.00 30.03 49 SER D N 1
ATOM 2583 C CA . SER D 1 52 ? 14.529 47.077 54.646 1.00 32.24 49 SER D CA 1
ATOM 2584 C C . SER D 1 52 ? 13.651 48.325 54.489 1.00 33.81 49 SER D C 1
ATOM 2585 O O . SER D 1 52 ? 13.655 48.962 53.448 1.00 33.77 49 SER D O 1
ATOM 2588 N N . LYS D 1 53 ? 12.882 48.657 55.523 1.00 36.40 50 LYS D N 1
ATOM 2589 C CA . LYS D 1 53 ? 11.899 49.742 55.433 1.00 38.91 50 LYS D CA 1
ATOM 2590 C C . LYS D 1 53 ? 11.808 50.486 56.723 1.00 40.44 50 LYS D C 1
ATOM 2591 O O . LYS D 1 53 ? 12.238 49.992 57.757 1.00 40.74 50 LYS D O 1
ATOM 2597 N N . ARG D 1 54 ? 11.219 51.671 56.658 1.00 42.88 51 ARG D N 1
ATOM 2598 C CA . ARG D 1 54 ? 11.143 52.557 57.813 1.00 45.59 51 ARG D CA 1
ATOM 2599 C C . ARG D 1 54 ? 9.912 52.283 58.678 1.00 45.94 51 ARG D C 1
ATOM 2600 O O . ARG D 1 54 ? 8.759 52.293 58.205 1.00 45.97 51 ARG D O 1
ATOM 2608 N N . THR D 1 55 ? 10.194 52.015 59.946 1.00 46.80 52 THR D N 1
ATOM 2609 C CA . THR D 1 55 ? 9.192 51.921 60.993 1.00 48.03 52 THR D CA 1
ATOM 2610 C C . THR D 1 55 ? 8.676 53.326 61.342 1.00 48.71 52 THR D C 1
ATOM 2611 O O . THR D 1 55 ? 9.462 54.276 61.351 1.00 48.93 52 THR D O 1
ATOM 2615 N N . PRO D 1 56 ? 7.354 53.466 61.614 1.00 49.39 53 PRO D N 1
ATOM 2616 C CA . PRO D 1 56 ? 6.712 54.648 62.209 1.00 49.67 53 PRO D CA 1
ATOM 2617 C C . PRO D 1 56 ? 7.609 55.479 63.119 1.00 49.91 53 PRO D C 1
ATOM 2618 O O . PRO D 1 56 ? 7.682 56.706 62.965 1.00 49.75 53 PRO D O 1
ATOM 2622 N N . ASP D 1 57 ? 8.275 54.798 64.052 1.00 50.56 54 ASP D N 1
ATOM 2623 C CA . ASP D 1 57 ? 9.111 55.432 65.068 1.00 51.17 54 ASP D CA 1
ATOM 2624 C C . ASP D 1 57 ? 10.362 56.090 64.483 1.00 51.33 54 ASP D C 1
ATOM 2625 O O . ASP D 1 57 ? 10.835 57.085 65.028 1.00 51.97 54 ASP D O 1
ATOM 2630 N N . GLY D 1 58 ? 10.915 55.506 63.412 1.00 51.32 55 GLY D N 1
ATOM 2631 C CA . GLY D 1 58 ? 12.074 56.068 62.713 1.00 50.86 55 GLY D CA 1
ATOM 2632 C C . GLY D 1 58 ? 13.205 55.105 62.386 1.00 50.76 55 GLY D C 1
ATOM 2633 O O . GLY D 1 58 ? 14.055 55.418 61.542 1.00 50.68 55 GLY D O 1
ATOM 2634 N N . GLU D 1 59 ? 13.223 53.942 63.049 1.00 50.50 56 GLU D N 1
ATOM 2635 C CA . GLU D 1 59 ? 14.296 52.947 62.874 1.00 50.37 56 GLU D CA 1
ATOM 2636 C C . GLU D 1 59 ? 13.953 51.834 61.862 1.00 49.13 56 GLU D C 1
ATOM 2637 O O . GLU D 1 59 ? 12.782 51.619 61.538 1.00 49.55 56 GLU D O 1
ATOM 2643 N N . PHE D 1 60 ? 14.977 51.133 61.362 1.00 47.48 57 PHE D N 1
ATOM 2644 C CA . PHE D 1 60 ? 14.794 50.212 60.223 1.00 45.20 57 PHE D CA 1
ATOM 2645 C C . PHE D 1 60 ? 14.638 48.769 60.630 1.00 43.65 57 PHE D C 1
ATOM 2646 O O . PHE D 1 60 ? 15.224 48.326 61.626 1.00 43.46 57 PHE D O 1
ATOM 2654 N N . ARG D 1 61 ? 13.820 48.055 59.854 1.00 41.71 58 ARG D N 1
ATOM 2655 C CA . ARG D 1 61 ? 13.573 46.609 60.027 1.00 39.78 58 ARG D CA 1
ATOM 2656 C C . ARG D 1 61 ? 13.552 45.874 58.677 1.00 38.07 58 ARG D C 1
ATOM 2657 O O . ARG D 1 61 ? 13.115 46.413 57.655 1.00 37.64 58 ARG D O 1
ATOM 2665 N N . ASP D 1 62 ? 14.037 44.646 58.663 1.00 36.06 59 ASP D N 1
ATOM 2666 C CA . ASP D 1 62 ? 14.006 43.892 57.426 1.00 34.73 59 ASP D CA 1
ATOM 2667 C C . ASP D 1 62 ? 12.567 43.603 57.039 1.00 33.80 59 ASP D C 1
ATOM 2668 O O . ASP D 1 62 ? 11.787 43.142 57.875 1.00 34.23 59 ASP D O 1
ATOM 2673 N N . ILE D 1 63 ? 12.218 43.875 55.784 1.00 32.28 60 ILE D N 1
ATOM 2674 C CA . ILE D 1 63 ? 10.891 43.527 55.238 1.00 31.05 60 ILE D CA 1
ATOM 2675 C C . ILE D 1 63 ? 10.711 42.016 55.005 1.00 30.35 60 ILE D C 1
ATOM 2676 O O . ILE D 1 63 ? 9.608 41.483 55.024 1.00 29.79 60 ILE D O 1
ATOM 2681 N N . THR D 1 64 ? 11.827 41.340 54.790 1.00 29.53 61 THR D N 1
ATOM 2682 C CA . THR D 1 64 ? 11.831 39.969 54.358 1.00 28.74 61 THR D CA 1
ATOM 2683 C C . THR D 1 64 ? 13.015 39.323 55.062 1.00 28.16 61 THR D C 1
ATOM 2684 O O . THR D 1 64 ? 14.083 39.933 55.142 1.00 28.39 61 THR D O 1
ATOM 2688 N N . HIS D 1 65 ? 12.866 38.129 55.615 1.00 27.35 62 HIS D N 1
ATOM 2689 C CA . HIS D 1 65 ? 14.041 37.549 56.299 1.00 26.84 62 HIS D CA 1
ATOM 2690 C C . HIS D 1 65 ? 13.915 36.098 56.679 1.00 26.81 62 HIS D C 1
ATOM 2691 O O . HIS D 1 65 ? 12.815 35.630 56.934 1.00 27.12 62 HIS D O 1
ATOM 2698 N N . PRO D 1 66 ? 15.054 35.390 56.759 1.00 26.69 63 PRO D N 1
ATOM 2699 C CA . PRO D 1 66 ? 15.075 33.983 57.164 1.00 26.43 63 PRO D CA 1
ATOM 2700 C C . PRO D 1 66 ? 14.645 33.834 58.614 1.00 26.37 63 PRO D C 1
ATOM 2701 O O . PRO D 1 66 ? 14.829 34.736 59.429 1.00 26.41 63 PRO D O 1
ATOM 2705 N N . ILE D 1 67 ? 14.066 32.695 58.934 1.00 26.55 64 ILE D N 1
ATOM 2706 C CA . ILE D 1 67 ? 13.548 32.482 60.270 1.00 26.65 64 ILE D CA 1
ATOM 2707 C C . ILE D 1 67 ? 14.682 32.185 61.243 1.00 27.08 64 ILE D C 1
ATOM 2708 O O . ILE D 1 67 ? 14.546 32.415 62.453 1.00 27.73 64 ILE D O 1
ATOM 2713 N N . ASN D 1 68 ? 15.799 31.700 60.708 1.00 27.00 65 ASN D N 1
ATOM 2714 C CA . ASN D 1 68 ? 16.932 31.294 61.524 1.00 27.27 65 ASN D CA 1
ATOM 2715 C C . ASN D 1 68 ? 18.247 31.361 60.758 1.00 27.41 65 ASN D C 1
ATOM 2716 O O . ASN D 1 68 ? 18.267 31.613 59.552 1.00 27.11 65 ASN D O 1
ATOM 2721 N N . SER D 1 69 ? 19.337 31.073 61.465 1.00 27.62 66 SER D N 1
ATOM 2722 C CA . SER D 1 69 ? 20.675 31.193 60.900 1.00 27.70 66 SER D CA 1
ATOM 2723 C C . SER D 1 69 ? 20.943 30.160 59.827 1.00 27.54 66 SER D C 1
ATOM 2724 O O . SER D 1 69 ? 21.654 30.445 58.865 1.00 27.96 66 SER D O 1
ATOM 2727 N N . SER D 1 70 ? 20.405 28.958 59.975 1.00 27.14 67 SER D N 1
ATOM 2728 C CA . SER D 1 70 ? 20.721 27.964 58.967 1.00 27.10 67 SER D CA 1
ATOM 2729 C C . SER D 1 70 ? 20.179 28.414 57.609 1.00 27.06 67 SER D C 1
ATOM 2730 O O . SER D 1 70 ? 20.891 28.303 56.608 1.00 27.45 67 SER D O 1
ATOM 2733 N N . THR D 1 71 ? 18.955 28.954 57.570 1.00 26.53 68 THR D N 1
ATOM 2734 C CA . THR D 1 71 ? 18.374 29.332 56.282 1.00 25.80 68 THR D CA 1
ATOM 2735 C C . THR D 1 71 ? 18.973 30.640 55.775 1.00 25.43 68 THR D C 1
ATOM 2736 O O . THR D 1 71 ? 18.990 30.884 54.569 1.00 25.32 68 THR D O 1
ATOM 2740 N N . ARG D 1 72 ? 19.487 31.463 56.695 1.00 24.96 69 ARG D N 1
ATOM 2741 C CA . ARG D 1 72 ? 20.248 32.665 56.324 1.00 24.25 69 ARG D CA 1
ATOM 2742 C C . ARG D 1 72 ? 21.485 32.249 55.535 1.00 24.19 69 ARG D C 1
ATOM 2743 O O . ARG D 1 72 ? 21.847 32.891 54.547 1.00 24.84 69 ARG D O 1
ATOM 2751 N N . GLY D 1 73 ? 22.102 31.154 55.953 1.00 23.74 70 GLY D N 1
ATOM 2752 C CA . GLY D 1 73 ? 23.267 30.623 55.271 1.00 23.99 70 GLY D CA 1
ATOM 2753 C C . GLY D 1 73 ? 22.938 30.061 53.908 1.00 24.31 70 GLY D C 1
ATOM 2754 O O . GLY D 1 73 ? 23.713 30.221 52.965 1.00 24.55 70 GLY D O 1
ATOM 2755 N N . LYS D 1 74 ? 21.787 29.402 53.802 1.00 24.38 71 LYS D N 1
ATOM 2756 C CA . LYS D 1 74 ? 21.331 28.857 52.539 1.00 24.33 71 LYS D CA 1
ATOM 2757 C C . LYS D 1 74 ? 21.233 30.023 51.588 1.00 24.15 71 LYS D C 1
ATOM 2758 O O . LYS D 1 74 ? 21.691 29.932 50.450 1.00 24.19 71 LYS D O 1
ATOM 2764 N N . ILE D 1 75 ? 20.650 31.123 52.074 1.00 23.94 72 ILE D N 1
ATOM 2765 C CA . ILE D 1 75 ? 20.373 32.299 51.233 1.00 23.98 72 ILE D CA 1
ATOM 2766 C C . ILE D 1 75 ? 21.653 32.996 50.821 1.00 24.48 72 ILE D C 1
ATOM 2767 O O . ILE D 1 75 ? 21.835 33.403 49.661 1.00 23.79 72 ILE D O 1
ATOM 2772 N N . GLN D 1 76 ? 22.537 33.125 51.801 1.00 25.35 73 GLN D N 1
ATOM 2773 C CA . GLN D 1 76 ? 23.813 33.739 51.580 1.00 26.14 73 GLN D CA 1
ATOM 2774 C C . GLN D 1 76 ? 24.607 32.942 50.575 1.00 26.11 73 GLN D C 1
ATOM 2775 O O . GLN D 1 76 ? 25.087 33.501 49.606 1.00 26.71 73 GLN D O 1
ATOM 2781 N N . ASP D 1 77 ? 24.738 31.640 50.807 1.00 25.69 74 ASP D N 1
ATOM 2782 C CA . ASP D 1 77 ? 25.516 30.795 49.929 1.00 25.07 74 ASP D CA 1
ATOM 2783 C C . ASP D 1 77 ? 25.054 30.912 48.504 1.00 23.78 74 ASP D C 1
ATOM 2784 O O . ASP D 1 77 ? 25.860 31.190 47.639 1.00 23.95 74 ASP D O 1
ATOM 2789 N N . ALA D 1 78 ? 23.759 30.743 48.267 1.00 22.43 75 ALA D N 1
ATOM 2790 C CA . ALA D 1 78 ? 23.186 30.953 46.946 1.00 21.18 75 ALA D CA 1
ATOM 2791 C C . ALA D 1 78 ? 23.709 32.242 46.306 1.00 20.89 75 ALA D C 1
ATOM 2792 O O . ALA D 1 78 ? 24.259 32.209 45.209 1.00 21.19 75 ALA D O 1
ATOM 2794 N N . VAL D 1 79 ? 23.576 33.364 47.012 1.00 20.14 76 VAL D N 1
ATOM 2795 C CA . VAL D 1 79 ? 23.843 34.693 46.456 1.00 19.24 76 VAL D CA 1
ATOM 2796 C C . VAL D 1 79 ? 25.340 35.003 46.296 1.00 19.74 76 VAL D C 1
ATOM 2797 O O . VAL D 1 79 ? 25.774 35.537 45.281 1.00 20.30 76 VAL D O 1
ATOM 2801 N N . LEU D 1 80 ? 26.129 34.669 47.303 1.00 20.00 77 LEU D N 1
ATOM 2802 C CA . LEU D 1 80 ? 27.522 34.980 47.317 1.00 20.00 77 LEU D CA 1
ATOM 2803 C C . LEU D 1 80 ? 28.270 34.124 46.324 1.00 20.63 77 LEU D C 1
ATOM 2804 O O . LEU D 1 80 ? 29.243 34.570 45.729 1.00 21.14 77 LEU D O 1
ATOM 2809 N N . ASN D 1 81 ? 27.808 32.902 46.110 1.00 21.32 78 ASN D N 1
ATOM 2810 C CA . ASN D 1 81 ? 28.374 32.072 45.047 1.00 22.41 78 ASN D CA 1
ATOM 2811 C C . ASN D 1 81 ? 28.163 32.650 43.657 1.00 22.70 78 ASN D C 1
ATOM 2812 O O . ASN D 1 81 ? 29.071 32.653 42.818 1.00 22.84 78 ASN D O 1
ATOM 2817 N N . GLU D 1 82 ? 26.956 33.136 43.416 1.00 22.89 79 GLU D N 1
ATOM 2818 C CA . GLU D 1 82 ? 26.648 33.726 42.145 1.00 23.39 79 GLU D CA 1
ATOM 2819 C C . GLU D 1 82 ? 27.440 35.003 42.004 1.00 23.59 79 GLU D C 1
ATOM 2820 O O . GLU D 1 82 ? 27.918 35.317 40.898 1.00 23.51 79 GLU D O 1
ATOM 2826 N N . TYR D 1 83 ? 27.614 35.715 43.129 1.00 23.65 80 TYR D N 1
ATOM 2827 C CA . TYR D 1 83 ? 28.387 36.955 43.125 1.00 23.62 80 TYR D CA 1
ATOM 2828 C C . TYR D 1 83 ? 29.881 36.702 42.894 1.00 24.40 80 TYR D C 1
ATOM 2829 O O . TYR D 1 83 ? 30.525 37.442 42.143 1.00 23.81 80 TYR D O 1
ATOM 2838 N N . HIS D 1 84 ? 30.439 35.677 43.537 1.00 25.65 81 HIS D N 1
ATOM 2839 C CA . HIS D 1 84 ? 31.834 35.355 43.269 1.00 27.42 81 HIS D CA 1
ATOM 2840 C C . HIS D 1 84 ? 32.012 35.030 41.787 1.00 27.57 81 HIS D C 1
ATOM 2841 O O . HIS D 1 84 ? 32.904 35.587 41.136 1.00 28.57 81 HIS D O 1
ATOM 2848 N N . ARG D 1 85 ? 31.123 34.214 41.227 1.00 26.87 82 ARG D N 1
ATOM 2849 C CA . ARG D 1 85 ? 31.183 33.934 39.798 1.00 26.08 82 ARG D CA 1
ATOM 2850 C C . ARG D 1 85 ? 31.082 35.176 38.904 1.00 25.59 82 ARG D C 1
ATOM 2851 O O . ARG D 1 85 ? 31.908 35.359 38.033 1.00 25.69 82 ARG D O 1
ATOM 2859 N N . LEU D 1 86 ? 30.089 36.031 39.123 1.00 25.19 83 LEU D N 1
ATOM 2860 C CA . LEU D 1 86 ? 29.833 37.174 38.211 1.00 24.87 83 LEU D CA 1
ATOM 2861 C C . LEU D 1 86 ? 30.752 38.406 38.399 1.00 24.93 83 LEU D C 1
ATOM 2862 O O . LEU D 1 86 ? 31.175 39.042 37.419 1.00 24.55 83 LEU D O 1
ATOM 2867 N N . GLY D 1 87 ? 31.048 38.731 39.661 1.00 25.11 84 GLY D N 1
ATOM 2868 C CA . GLY D 1 87 ? 32.020 39.758 40.014 1.00 24.98 84 GLY D CA 1
ATOM 2869 C C . GLY D 1 87 ? 33.396 39.380 39.504 1.00 25.22 84 GLY D C 1
ATOM 2870 O O . GLY D 1 87 ? 33.998 40.142 38.754 1.00 25.25 84 GLY D O 1
ATOM 2871 N N . ASP D 1 88 ? 33.889 38.196 39.873 1.00 25.03 85 ASP D N 1
ATOM 2872 C CA . ASP D 1 88 ? 35.203 37.782 39.409 1.00 25.53 85 ASP D CA 1
ATOM 2873 C C . ASP D 1 88 ? 35.286 37.780 37.867 1.00 26.12 85 ASP D C 1
ATOM 2874 O O . ASP D 1 88 ? 36.359 37.997 37.298 1.00 26.19 85 ASP D O 1
ATOM 2879 N N . THR D 1 89 ? 34.152 37.556 37.200 1.00 26.83 86 THR D N 1
ATOM 2880 C CA . THR D 1 89 ? 34.085 37.635 35.740 1.00 27.46 86 THR D CA 1
ATOM 2881 C C . THR D 1 89 ? 34.106 39.090 35.244 1.00 29.18 86 THR D C 1
ATOM 2882 O O . THR D 1 89 ? 34.918 39.427 34.380 1.00 29.55 86 THR D O 1
ATOM 2886 N N . GLU D 1 90 ? 33.252 39.959 35.784 1.00 30.48 87 GLU D N 1
ATOM 2887 C CA . GLU D 1 90 ? 33.331 41.345 35.375 1.00 32.33 87 GLU D CA 1
ATOM 2888 C C . GLU D 1 90 ? 34.696 41.939 35.701 1.00 33.93 87 GLU D C 1
ATOM 2889 O O . GLU D 1 90 ? 35.188 42.792 34.979 1.00 34.60 87 GLU D O 1
ATOM 2895 N N . ALA D 1 91 ? 35.313 41.496 36.785 1.00 35.86 88 ALA D N 1
ATOM 2896 C CA . ALA D 1 91 ? 36.611 42.023 37.161 1.00 37.67 88 ALA D CA 1
ATOM 2897 C C . ALA D 1 91 ? 37.702 41.629 36.154 1.00 39.24 88 ALA D C 1
ATOM 2898 O O . ALA D 1 91 ? 38.627 42.399 35.904 1.00 39.56 88 ALA D O 1
ATOM 2900 N N . LEU D 1 92 ? 37.592 40.437 35.575 1.00 41.19 89 LEU D N 1
ATOM 2901 C CA . LEU D 1 92 ? 38.577 39.989 34.595 1.00 43.17 89 LEU D CA 1
ATOM 2902 C C . LEU D 1 92 ? 38.364 40.702 33.259 1.00 44.72 89 LEU D C 1
ATOM 2903 O O . LEU D 1 92 ? 39.334 41.027 32.561 1.00 44.83 89 LEU D O 1
ATOM 2908 N N . GLU D 1 93 ? 37.094 40.950 32.923 1.00 46.35 90 GLU D N 1
ATOM 2909 C CA . GLU D 1 93 ? 36.730 41.791 31.786 1.00 48.40 90 GLU D CA 1
ATOM 2910 C C . GLU D 1 93 ? 37.350 43.177 31.965 1.00 49.43 90 GLU D C 1
ATOM 2911 O O . GLU D 1 93 ? 37.885 43.762 31.016 1.00 49.89 90 GLU D O 1
ATOM 2917 N N . PHE D 1 94 ? 37.292 43.670 33.200 1.00 50.73 91 PHE D N 1
ATOM 2918 C CA . PHE D 1 94 ? 37.897 44.930 33.599 1.00 51.84 91 PHE D CA 1
ATOM 2919 C C . PHE D 1 94 ? 39.426 44.874 33.491 1.00 52.82 91 PHE D C 1
ATOM 2920 O O . PHE D 1 94 ? 40.022 45.732 32.848 1.00 52.87 91 PHE D O 1
ATOM 2928 N N . GLU D 1 95 ? 40.048 43.869 34.110 1.00 54.18 92 GLU D N 1
ATOM 2929 C CA . GLU D 1 95 ? 41.471 43.561 33.902 1.00 55.79 92 GLU D CA 1
ATOM 2930 C C . GLU D 1 95 ? 41.885 43.700 32.442 1.00 57.29 92 GLU D C 1
ATOM 2931 O O . GLU D 1 95 ? 42.926 44.276 32.142 1.00 57.36 92 GLU D O 1
ATOM 2937 N N . GLU D 1 96 ? 41.074 43.153 31.536 1.00 59.11 93 GLU D N 1
ATOM 2938 C CA . GLU D 1 96 ? 41.416 43.161 30.116 1.00 60.78 93 GLU D CA 1
ATOM 2939 C C . GLU D 1 96 ? 41.154 44.499 29.431 1.00 61.46 93 GLU D C 1
ATOM 2940 O O . GLU D 1 96 ? 42.055 45.042 28.792 1.00 61.74 93 GLU D O 1
ATOM 2946 N N . ALA D 1 97 ? 39.946 45.041 29.579 1.00 62.38 94 ALA D N 1
ATOM 2947 C CA . ALA D 1 97 ? 39.570 46.286 28.888 1.00 63.28 94 ALA D CA 1
ATOM 2948 C C . ALA D 1 97 ? 40.575 47.426 29.072 1.00 64.04 94 ALA D C 1
ATOM 2949 O O . ALA D 1 97 ? 40.662 48.315 28.224 1.00 64.45 94 ALA D O 1
ATOM 2951 N N . GLY D 1 98 ? 41.330 47.391 30.170 1.00 64.64 95 GLY D N 1
ATOM 2952 C CA . GLY D 1 98 ? 42.239 48.468 30.516 1.00 65.50 95 GLY D CA 1
ATOM 2953 C C . GLY D 1 98 ? 43.670 48.121 30.185 1.00 66.51 95 GLY D C 1
ATOM 2954 O O . GLY D 1 98 ? 44.248 48.715 29.270 1.00 66.81 95 GLY D O 1
ATOM 2955 N N . ALA D 1 99 ? 44.224 47.145 30.916 1.00 67.33 96 ALA D N 1
ATOM 2956 C CA . ALA D 1 99 ? 45.667 46.769 30.883 1.00 67.98 96 ALA D CA 1
ATOM 2957 C C . ALA D 1 99 ? 46.357 46.800 29.510 1.00 68.34 96 ALA D C 1
ATOM 2958 O O . ALA D 1 99 ? 47.567 47.067 29.428 1.00 68.31 96 ALA D O 1
ATOM 2960 N N . SER D 1 100 ? 45.583 46.520 28.456 1.00 68.76 97 SER D N 1
ATOM 2961 C CA . SER D 1 100 ? 46.051 46.543 27.054 1.00 69.20 97 SER D CA 1
ATOM 2962 C C . SER D 1 100 ? 46.706 47.867 26.623 1.00 69.29 97 SER D C 1
ATOM 2963 O O . SER D 1 100 ? 47.842 47.886 26.135 1.00 69.28 97 SER D O 1
ATOM 2966 N N . ASN E 1 2 ? 11.085 14.925 35.877 1.00 57.73 -1 ASN E N 1
ATOM 2967 C CA . ASN E 1 2 ? 12.127 14.949 36.954 1.00 57.91 -1 ASN E CA 1
ATOM 2968 C C . ASN E 1 2 ? 13.483 15.602 36.558 1.00 57.33 -1 ASN E C 1
ATOM 2969 O O . ASN E 1 2 ? 13.819 15.728 35.365 1.00 57.08 -1 ASN E O 1
ATOM 2974 N N . ALA E 1 3 ? 14.249 15.982 37.591 1.00 56.57 0 ALA E N 1
ATOM 2975 C CA . ALA E 1 3 ? 15.442 16.861 37.501 1.00 55.25 0 ALA E CA 1
ATOM 2976 C C . ALA E 1 3 ? 16.578 16.323 36.622 1.00 53.99 0 ALA E C 1
ATOM 2977 O O . ALA E 1 3 ? 16.319 15.677 35.609 1.00 54.17 0 ALA E O 1
ATOM 2987 N N . GLU E 1 5 ? 21.204 15.332 36.310 1.00 47.55 2 GLU E N 1
ATOM 2988 C CA . GLU E 1 5 ? 22.383 14.879 37.047 1.00 46.00 2 GLU E CA 1
ATOM 2989 C C . GLU E 1 5 ? 23.723 15.032 36.351 1.00 44.39 2 GLU E C 1
ATOM 2990 O O . GLU E 1 5 ? 23.869 14.699 35.178 1.00 44.17 2 GLU E O 1
ATOM 2996 N N . VAL E 1 6 ? 24.711 15.503 37.104 1.00 42.49 3 VAL E N 1
ATOM 2997 C CA . VAL E 1 6 ? 26.085 15.453 36.671 1.00 40.77 3 VAL E CA 1
ATOM 2998 C C . VAL E 1 6 ? 26.560 14.066 37.049 1.00 40.43 3 VAL E C 1
ATOM 2999 O O . VAL E 1 6 ? 27.022 13.811 38.151 1.00 40.29 3 VAL E O 1
ATOM 3003 N N . THR E 1 7 ? 26.395 13.174 36.091 1.00 40.19 4 THR E N 1
ATOM 3004 C CA . THR E 1 7 ? 26.713 11.767 36.170 1.00 39.38 4 THR E CA 1
ATOM 3005 C C . THR E 1 7 ? 28.196 11.502 36.344 1.00 39.32 4 THR E C 1
ATOM 3006 O O . THR E 1 7 ? 28.570 10.563 37.044 1.00 39.07 4 THR E O 1
ATOM 3010 N N . ASP E 1 8 ? 29.041 12.324 35.722 1.00 39.25 5 ASP E N 1
ATOM 3011 C CA . ASP E 1 8 ? 30.482 12.093 35.795 1.00 39.64 5 ASP E CA 1
ATOM 3012 C C . ASP E 1 8 ? 31.355 13.290 35.388 1.00 39.11 5 ASP E C 1
ATOM 3013 O O . ASP E 1 8 ? 30.942 14.121 34.585 1.00 39.15 5 ASP E O 1
ATOM 3018 N N . VAL E 1 9 ? 32.556 13.363 35.959 1.00 38.68 6 VAL E N 1
ATOM 3019 C CA . VAL E 1 9 ? 33.462 14.489 35.767 1.00 38.71 6 VAL E CA 1
ATOM 3020 C C . VAL E 1 9 ? 34.873 14.003 35.473 1.00 39.32 6 VAL E C 1
ATOM 3021 O O . VAL E 1 9 ? 35.472 13.317 36.304 1.00 39.21 6 VAL E O 1
ATOM 3025 N N . ARG E 1 10 ? 35.413 14.370 34.309 1.00 39.96 7 ARG E N 1
ATOM 3026 C CA . ARG E 1 10 ? 36.832 14.145 34.009 1.00 40.84 7 ARG E CA 1
ATOM 3027 C C . ARG E 1 10 ? 37.541 15.502 33.983 1.00 40.39 7 ARG E C 1
ATOM 3028 O O . ARG E 1 10 ? 37.130 16.403 33.262 1.00 40.53 7 ARG E O 1
ATOM 3036 N N . LEU E 1 11 ? 38.586 15.649 34.794 1.00 40.29 8 LEU E N 1
ATOM 3037 C CA . LEU E 1 11 ? 39.224 16.944 35.019 1.00 39.97 8 LEU E CA 1
ATOM 3038 C C . LEU E 1 11 ? 40.723 16.895 34.696 1.00 40.30 8 LEU E C 1
ATOM 3039 O O . LEU E 1 11 ? 41.370 15.862 34.866 1.00 40.35 8 LEU E O 1
ATOM 3044 N N . ARG E 1 12 ? 41.267 18.013 34.230 1.00 40.62 9 ARG E N 1
ATOM 3045 C CA . ARG E 1 12 ? 42.679 18.115 33.861 1.00 41.17 9 ARG E CA 1
ATOM 3046 C C . ARG E 1 12 ? 43.284 19.356 34.525 1.00 41.57 9 ARG E C 1
ATOM 3047 O O . ARG E 1 12 ? 42.923 20.481 34.175 1.00 41.79 9 ARG E O 1
ATOM 3055 N N . ARG E 1 13 ? 44.185 19.169 35.487 1.00 41.76 10 ARG E N 1
ATOM 3056 C CA . ARG E 1 13 ? 44.793 20.319 36.156 1.00 41.94 10 ARG E CA 1
ATOM 3057 C C . ARG E 1 13 ? 45.875 20.977 35.301 1.00 42.34 10 ARG E C 1
ATOM 3058 O O . ARG E 1 13 ? 46.668 20.306 34.655 1.00 42.46 10 ARG E O 1
ATOM 3066 N N . VAL E 1 14 ? 45.887 22.304 35.315 1.00 43.01 11 VAL E N 1
ATOM 3067 C CA . VAL E 1 14 ? 46.721 23.133 34.460 1.00 43.56 11 VAL E CA 1
ATOM 3068 C C . VAL E 1 14 ? 47.551 24.039 35.356 1.00 44.89 11 VAL E C 1
ATOM 3069 O O . VAL E 1 14 ? 47.006 24.661 36.284 1.00 45.27 11 VAL E O 1
ATOM 3073 N N . ASN E 1 15 ? 48.863 24.112 35.112 1.00 46.15 12 ASN E N 1
ATOM 3074 C CA . ASN E 1 15 ? 49.712 25.061 35.843 1.00 47.01 12 ASN E CA 1
ATOM 3075 C C . ASN E 1 15 ? 50.295 26.042 34.845 1.00 48.04 12 ASN E C 1
ATOM 3076 O O . ASN E 1 15 ? 51.184 25.669 34.070 1.00 48.21 12 ASN E O 1
ATOM 3081 N N . THR E 1 16 ? 49.791 27.281 34.828 1.00 49.15 13 THR E N 1
ATOM 3082 C CA . THR E 1 16 ? 50.279 28.273 33.838 1.00 50.17 13 THR E CA 1
ATOM 3083 C C . THR E 1 16 ? 50.136 29.767 34.202 1.00 50.38 13 THR E C 1
ATOM 3084 O O . THR E 1 16 ? 49.421 30.501 33.510 1.00 50.47 13 THR E O 1
ATOM 3088 N N . ASP E 1 17 ? 50.817 30.210 35.265 1.00 50.58 14 ASP E N 1
ATOM 3089 C CA . ASP E 1 17 ? 51.048 31.657 35.529 1.00 50.75 14 ASP E CA 1
ATOM 3090 C C . ASP E 1 17 ? 49.823 32.587 35.521 1.00 50.19 14 ASP E C 1
ATOM 3091 O O . ASP E 1 17 ? 49.850 33.648 36.155 1.00 50.52 14 ASP E O 1
ATOM 3096 N N . GLY E 1 18 ? 48.792 32.216 34.757 1.00 49.10 15 GLY E N 1
ATOM 3097 C CA . GLY E 1 18 ? 47.533 32.944 34.711 1.00 47.15 15 GLY E CA 1
ATOM 3098 C C . GLY E 1 18 ? 46.593 32.394 35.760 1.00 45.94 15 GLY E C 1
ATOM 3099 O O . GLY E 1 18 ? 47.030 31.800 36.756 1.00 45.49 15 GLY E O 1
ATOM 3100 N N . ARG E 1 19 ? 45.297 32.581 35.523 1.00 44.69 16 ARG E N 1
ATOM 3101 C CA . ARG E 1 19 ? 44.276 32.232 36.504 1.00 43.27 16 ARG E CA 1
ATOM 3102 C C . ARG E 1 19 ? 43.624 30.863 36.286 1.00 42.59 16 ARG E C 1
ATOM 3103 O O . ARG E 1 19 ? 42.894 30.374 37.146 1.00 42.40 16 ARG E O 1
ATOM 3119 N N . ARG E 1 21 ? 43.089 27.038 36.313 1.00 37.98 18 ARG E N 1
ATOM 3120 C CA . ARG E 1 21 ? 43.531 25.961 37.194 1.00 36.21 18 ARG E CA 1
ATOM 3121 C C . ARG E 1 21 ? 43.258 24.589 36.645 1.00 34.92 18 ARG E C 1
ATOM 3122 O O . ARG E 1 21 ? 44.065 23.700 36.849 1.00 35.28 18 ARG E O 1
ATOM 3130 N N . ALA E 1 22 ? 42.115 24.403 35.989 1.00 33.32 19 ALA E N 1
ATOM 3131 C CA . ALA E 1 22 ? 41.795 23.128 35.339 1.00 31.87 19 ALA E CA 1
ATOM 3132 C C . ALA E 1 22 ? 40.736 23.279 34.246 1.00 31.22 19 ALA E C 1
ATOM 3133 O O . ALA E 1 22 ? 39.920 24.197 34.286 1.00 31.24 19 ALA E O 1
ATOM 3135 N N . ILE E 1 23 ? 40.786 22.389 33.257 1.00 30.36 20 ILE E N 1
ATOM 3136 C CA . ILE E 1 23 ? 39.777 22.278 32.206 1.00 29.24 20 ILE E CA 1
ATOM 3137 C C . ILE E 1 23 ? 39.068 20.978 32.509 1.00 28.72 20 ILE E C 1
ATOM 3138 O O . ILE E 1 23 ? 39.705 20.015 32.914 1.00 28.77 20 ILE E O 1
ATOM 3143 N N . ALA E 1 24 ? 37.752 20.943 32.353 1.00 28.31 21 ALA E N 1
ATOM 3144 C CA . ALA E 1 24 ? 37.018 19.725 32.664 1.00 28.05 21 ALA E CA 1
ATOM 3145 C C . ALA E 1 24 ? 35.921 19.421 31.679 1.00 27.67 21 ALA E C 1
ATOM 3146 O O . ALA E 1 24 ? 35.356 20.326 31.055 1.00 27.65 21 ALA E O 1
ATOM 3148 N N . SER E 1 25 ? 35.637 18.129 31.571 1.00 27.01 22 SER E N 1
ATOM 3149 C CA . SER E 1 25 ? 34.502 17.613 30.861 1.00 26.86 22 SER E CA 1
ATOM 3150 C C . SER E 1 25 ? 33.556 17.054 31.884 1.00 27.06 22 SER E C 1
ATOM 3151 O O . SER E 1 25 ? 33.985 16.468 32.881 1.00 27.51 22 SER E O 1
ATOM 3154 N N . ILE E 1 26 ? 32.262 17.222 31.652 1.00 27.05 23 ILE E N 1
ATOM 3155 C CA . ILE E 1 26 ? 31.276 16.563 32.506 1.00 26.90 23 ILE E CA 1
ATOM 3156 C C . ILE E 1 26 ? 30.264 15.822 31.662 1.00 26.80 23 ILE E C 1
ATOM 3157 O O . ILE E 1 26 ? 30.103 16.123 30.474 1.00 26.75 23 ILE E O 1
ATOM 3162 N N . THR E 1 27 ? 29.589 14.865 32.297 1.00 26.57 24 THR E N 1
ATOM 3163 C CA . THR E 1 27 ? 28.539 14.070 31.673 1.00 26.28 24 THR E CA 1
ATOM 3164 C C . THR E 1 27 ? 27.193 14.262 32.371 1.00 26.49 24 THR E C 1
ATOM 3165 O O . THR E 1 27 ? 27.073 14.042 33.578 1.00 26.19 24 THR E O 1
ATOM 3169 N N . LEU E 1 28 ? 26.186 14.657 31.592 1.00 26.63 25 LEU E N 1
ATOM 3170 C CA . LEU E 1 28 ? 24.817 14.747 32.076 1.00 26.82 25 LEU E CA 1
ATOM 3171 C C . LEU E 1 28 ? 24.058 13.455 31.784 1.00 27.52 25 LEU E C 1
ATOM 3172 O O . LEU E 1 28 ? 24.160 12.899 30.680 1.00 27.31 25 LEU E O 1
ATOM 3177 N N . ASP E 1 29 ? 23.343 12.970 32.804 1.00 28.13 26 ASP E N 1
ATOM 3178 C CA . ASP E 1 29 ? 22.345 11.906 32.680 1.00 28.80 26 ASP E CA 1
ATOM 3179 C C . ASP E 1 29 ? 22.880 10.621 32.059 1.00 29.28 26 ASP E C 1
ATOM 3180 O O . ASP E 1 29 ? 22.116 9.863 31.486 1.00 30.20 26 ASP E O 1
ATOM 3185 N N . HIS E 1 30 ? 24.183 10.372 32.177 1.00 29.63 27 HIS E N 1
ATOM 3186 C CA . HIS E 1 30 ? 24.850 9.159 31.639 1.00 29.64 27 HIS E CA 1
ATOM 3187 C C . HIS E 1 30 ? 24.962 9.131 30.119 1.00 30.23 27 HIS E C 1
ATOM 3188 O O . HIS E 1 30 ? 25.347 8.100 29.558 1.00 30.82 27 HIS E O 1
ATOM 3195 N N . GLU E 1 31 ? 24.651 10.236 29.443 1.00 30.58 28 GLU E N 1
ATOM 3196 C CA . GLU E 1 31 ? 24.654 10.209 27.979 1.00 31.16 28 GLU E CA 1
ATOM 3197 C C . GLU E 1 31 ? 24.969 11.490 27.219 1.00 29.94 28 GLU E C 1
ATOM 3198 O O . GLU E 1 31 ? 25.067 11.451 26.008 1.00 30.11 28 GLU E O 1
ATOM 3204 N N . PHE E 1 32 ? 25.122 12.616 27.901 1.00 29.22 29 PHE E N 1
ATOM 3205 C CA . PHE E 1 32 ? 25.445 13.868 27.218 1.00 28.50 29 PHE E CA 1
ATOM 3206 C C . PHE E 1 32 ? 26.700 14.472 27.828 1.00 28.52 29 PHE E C 1
ATOM 3207 O O . PHE E 1 32 ? 26.798 14.614 29.047 1.00 29.10 29 PHE E O 1
ATOM 3215 N N . VAL E 1 33 ? 27.674 14.804 26.997 1.00 27.89 30 VAL E N 1
ATOM 3216 C CA . VAL E 1 33 ? 28.950 15.247 27.522 1.00 27.52 30 VAL E CA 1
ATOM 3217 C C . VAL E 1 33 ? 29.172 16.686 27.149 1.00 27.27 30 VAL E C 1
ATOM 3218 O O . VAL E 1 33 ? 28.941 17.076 26.015 1.00 27.37 30 VAL E O 1
ATOM 3222 N N . VAL E 1 34 ? 29.597 17.477 28.122 1.00 27.14 31 VAL E N 1
ATOM 3223 C CA . VAL E 1 34 ? 29.968 18.864 27.879 1.00 26.81 31 VAL E CA 1
ATOM 3224 C C . VAL E 1 34 ? 31.469 19.015 28.173 1.00 27.34 31 VAL E C 1
ATOM 3225 O O . VAL E 1 34 ? 31.930 18.665 29.257 1.00 27.41 31 VAL E O 1
ATOM 3229 N N . HIS E 1 35 ? 32.219 19.491 27.184 1.00 27.91 32 HIS E N 1
ATOM 3230 C CA . HIS E 1 35 ? 33.653 19.707 27.316 1.00 28.74 32 HIS E CA 1
ATOM 3231 C C . HIS E 1 35 ? 33.929 21.160 27.596 1.00 29.41 32 HIS E C 1
ATOM 3232 O O . HIS E 1 35 ? 33.013 21.954 27.665 1.00 29.83 32 HIS E O 1
ATOM 3239 N N . ASP E 1 36 ? 35.201 21.496 27.766 1.00 30.33 33 ASP E N 1
ATOM 3240 C CA . ASP E 1 36 ? 35.637 22.882 27.836 1.00 31.25 33 ASP E CA 1
ATOM 3241 C C . ASP E 1 36 ? 35.133 23.733 28.987 1.00 30.68 33 ASP E C 1
ATOM 3242 O O . ASP E 1 36 ? 34.937 24.949 28.834 1.00 30.62 33 ASP E O 1
ATOM 3247 N N . ILE E 1 37 ? 34.944 23.100 30.134 1.00 29.98 34 ILE E N 1
ATOM 3248 C CA . ILE E 1 37 ? 34.535 23.819 31.324 1.00 29.60 34 ILE E CA 1
ATOM 3249 C C . ILE E 1 37 ? 35.789 24.207 32.114 1.00 29.49 34 ILE E C 1
ATOM 3250 O O . ILE E 1 37 ? 36.633 23.352 32.382 1.00 29.89 34 ILE E O 1
ATOM 3255 N N . ARG E 1 38 ? 35.892 25.487 32.474 1.00 28.72 35 ARG E N 1
ATOM 3256 C CA . ARG E 1 38 ? 37.060 26.041 33.146 1.00 28.19 35 ARG E CA 1
ATOM 3257 C C . ARG E 1 38 ? 36.882 26.222 34.639 1.00 27.15 35 ARG E C 1
ATOM 3258 O O . ARG E 1 38 ? 35.845 26.687 35.094 1.00 26.72 35 ARG E O 1
ATOM 3266 N N . VAL E 1 39 ? 37.924 25.877 35.390 1.00 26.46 36 VAL E N 1
ATOM 3267 C CA . VAL E 1 39 ? 38.092 26.303 36.785 1.00 25.31 36 VAL E CA 1
ATOM 3268 C C . VAL E 1 39 ? 39.095 27.442 36.786 1.00 25.06 36 VAL E C 1
ATOM 3269 O O . VAL E 1 39 ? 40.238 27.239 36.409 1.00 24.95 36 VAL E O 1
ATOM 3273 N N . ILE E 1 40 ? 38.658 28.627 37.195 1.00 24.95 37 ILE E N 1
ATOM 3274 C CA . ILE E 1 40 ? 39.459 29.845 37.125 1.00 25.11 37 ILE E CA 1
ATOM 3275 C C . ILE E 1 40 ? 39.664 30.480 38.503 1.00 25.98 37 ILE E C 1
ATOM 3276 O O . ILE E 1 40 ? 38.702 30.688 39.251 1.00 26.37 37 ILE E O 1
ATOM 3281 N N . ASP E 1 41 ? 40.907 30.815 38.836 1.00 26.86 38 ASP E N 1
ATOM 3282 C CA . ASP E 1 41 ? 41.193 31.460 40.119 1.00 27.92 38 ASP E CA 1
ATOM 3283 C C . ASP E 1 41 ? 40.801 32.934 40.089 1.00 28.27 38 ASP E C 1
ATOM 3284 O O . ASP E 1 41 ? 41.581 33.781 39.671 1.00 28.30 38 ASP E O 1
ATOM 3289 N N . GLY E 1 42 ? 39.589 33.237 40.534 1.00 28.65 39 GLY E N 1
ATOM 3290 C CA . GLY E 1 42 ? 39.137 34.617 40.570 1.00 29.64 39 GLY E CA 1
ATOM 3291 C C . GLY E 1 42 ? 39.741 35.424 41.705 1.00 30.45 39 GLY E C 1
ATOM 3292 O O . GLY E 1 42 ? 40.479 34.899 42.545 1.00 30.80 39 GLY E O 1
ATOM 3293 N N . ASN E 1 43 ? 39.434 36.715 41.722 1.00 31.23 40 ASN E N 1
ATOM 3294 C CA . ASN E 1 43 ? 39.797 37.570 42.836 1.00 32.21 40 ASN E CA 1
ATOM 3295 C C . ASN E 1 43 ? 39.355 36.913 44.135 1.00 32.61 40 ASN E C 1
ATOM 3296 O O . ASN E 1 43 ? 40.193 36.500 44.937 1.00 33.57 40 ASN E O 1
ATOM 3301 N N . ASN E 1 44 ? 38.044 36.758 44.320 1.00 32.33 41 ASN E N 1
ATOM 3302 C CA . ASN E 1 44 ? 37.528 36.052 45.486 1.00 31.56 41 ASN E CA 1
ATOM 3303 C C . ASN E 1 44 ? 37.612 34.546 45.341 1.00 30.58 41 ASN E C 1
ATOM 3304 O O . ASN E 1 44 ? 36.731 33.862 45.817 1.00 31.28 41 ASN E O 1
ATOM 3309 N N . GLY E 1 45 ? 38.641 34.022 44.689 1.00 29.39 42 GLY E N 1
ATOM 3310 C CA . GLY E 1 45 ? 38.843 32.568 44.647 1.00 28.80 42 GLY E CA 1
ATOM 3311 C C . GLY E 1 45 ? 38.229 31.792 43.488 1.00 28.21 42 GLY E C 1
ATOM 3312 O O . GLY E 1 45 ? 37.650 32.382 42.589 1.00 28.52 42 GLY E O 1
ATOM 3313 N N . LEU E 1 46 ? 38.345 30.461 43.521 1.00 27.59 43 LEU E N 1
ATOM 3314 C CA . LEU E 1 46 ? 37.876 29.578 42.431 1.00 26.73 43 LEU E CA 1
ATOM 3315 C C . LEU E 1 46 ? 36.398 29.718 42.034 1.00 26.60 43 LEU E C 1
ATOM 3316 O O . LEU E 1 46 ? 35.495 29.569 42.852 1.00 26.42 43 LEU E O 1
ATOM 3321 N N . PHE E 1 47 ? 36.156 29.980 40.760 1.00 26.32 44 PHE E N 1
ATOM 3322 C CA . PHE E 1 47 ? 34.820 29.838 40.227 1.00 26.29 44 PHE E CA 1
ATOM 3323 C C . PHE E 1 47 ? 34.872 28.959 38.986 1.00 26.03 44 PHE E C 1
ATOM 3324 O O . PHE E 1 47 ? 35.967 28.702 38.474 1.00 25.83 44 PHE E O 1
ATOM 3332 N N . VAL E 1 48 ? 33.722 28.458 38.519 1.00 25.53 45 VAL E N 1
ATOM 3333 C CA 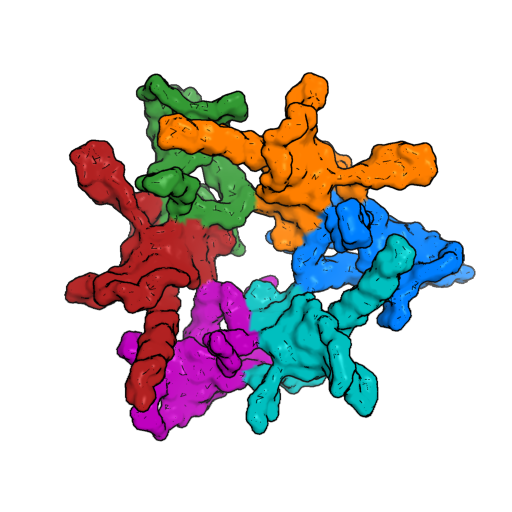. VAL E 1 48 ? 33.741 27.762 37.222 1.00 25.08 45 VAL E CA 1
ATOM 3334 C C . VAL E 1 48 ? 33.039 28.554 36.125 1.00 25.14 45 VAL E C 1
ATOM 3335 O O . VAL E 1 48 ? 32.129 29.319 36.389 1.00 25.12 45 VAL E O 1
ATOM 3339 N N . ALA E 1 49 ? 33.511 28.360 34.900 1.00 25.61 46 ALA E N 1
ATOM 3340 C CA . ALA E 1 49 ? 32.978 29.017 33.727 1.00 26.15 46 ALA E CA 1
ATOM 3341 C C . ALA E 1 49 ? 32.646 27.971 32.692 1.00 26.61 46 ALA E C 1
ATOM 3342 O O . ALA E 1 49 ? 33.437 27.070 32.451 1.00 26.39 46 ALA E O 1
ATOM 3352 N N . PRO E 1 51 ? 31.756 26.717 28.717 1.00 30.24 48 PRO E N 1
ATOM 3353 C CA . PRO E 1 51 ? 32.298 27.042 27.401 1.00 31.26 48 PRO E CA 1
ATOM 3354 C C . PRO E 1 51 ? 31.630 28.296 26.848 1.00 32.27 48 PRO E C 1
ATOM 3355 O O . PRO E 1 51 ? 30.416 28.393 26.890 1.00 32.23 48 PRO E O 1
ATOM 3359 N N . SER E 1 52 ? 32.429 29.239 26.352 1.00 33.83 49 SER E N 1
ATOM 3360 C CA . SER E 1 52 ? 31.960 30.586 26.037 1.00 35.74 49 SER E CA 1
ATOM 3361 C C . SER E 1 52 ? 32.222 30.969 24.601 1.00 36.60 49 SER E C 1
ATOM 3362 O O . SER E 1 52 ? 33.187 30.494 23.998 1.00 37.40 49 SER E O 1
ATOM 3365 N N . LYS E 1 53 ? 31.393 31.855 24.056 1.00 37.50 50 LYS E N 1
ATOM 3366 C CA . LYS E 1 53 ? 31.665 32.402 22.725 1.00 38.27 50 LYS E CA 1
ATOM 3367 C C . LYS E 1 53 ? 31.544 33.917 22.667 1.00 38.26 50 LYS E C 1
ATOM 3368 O O . LYS E 1 53 ? 30.749 34.505 23.385 1.00 38.47 50 LYS E O 1
ATOM 3374 N N . GLU E 1 59 ? 29.428 40.747 23.540 1.00 60.27 56 GLU E N 1
ATOM 3375 C CA . GLU E 1 59 ? 30.478 39.873 23.004 1.00 60.36 56 GLU E CA 1
ATOM 3376 C C . GLU E 1 59 ? 30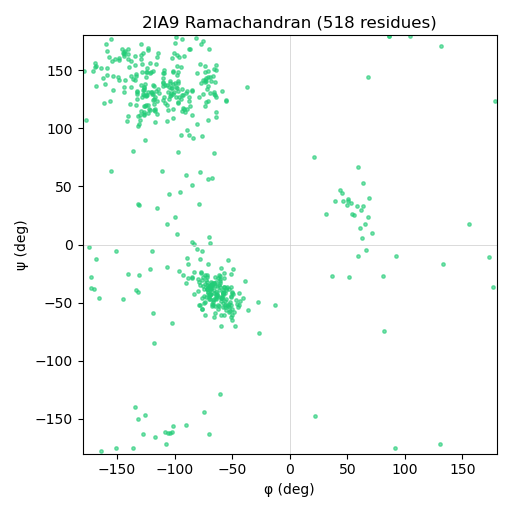.428 38.394 23.447 1.00 59.95 56 GLU E C 1
ATOM 3377 O O . GLU E 1 59 ? 30.437 37.499 22.590 1.00 59.95 56 GLU E O 1
ATOM 3383 N N . PHE E 1 60 ? 30.359 38.139 24.760 1.00 59.30 57 PHE E N 1
ATOM 3384 C CA . PHE E 1 60 ? 30.767 36.822 25.294 1.00 58.85 57 PHE E CA 1
ATOM 3385 C C . PHE E 1 60 ? 29.947 36.184 26.440 1.00 57.41 57 PHE E C 1
ATOM 3386 O O . PHE E 1 60 ? 30.052 36.607 27.605 1.00 57.06 57 PHE E O 1
ATOM 3394 N N . ARG E 1 61 ? 29.167 35.148 26.097 1.00 55.36 58 ARG E N 1
ATOM 3395 C CA . ARG E 1 61 ? 28.434 34.357 27.098 1.00 53.54 58 ARG E CA 1
ATOM 3396 C C . ARG E 1 61 ? 28.490 32.821 26.888 1.00 51.22 58 ARG E C 1
ATOM 3397 O O . ARG E 1 61 ? 29.192 32.327 26.005 1.00 50.98 58 ARG E O 1
ATOM 3405 N N . ASP E 1 62 ? 27.754 32.090 27.728 1.00 48.24 59 ASP E N 1
ATOM 3406 C CA . ASP E 1 62 ? 27.739 30.630 27.764 1.00 45.43 59 ASP E CA 1
ATOM 3407 C C . ASP E 1 62 ? 27.181 30.018 26.488 1.00 42.94 59 ASP E C 1
ATOM 3408 O O . ASP E 1 62 ? 26.119 30.391 26.061 1.00 42.99 59 ASP E O 1
ATOM 3413 N N . ILE E 1 63 ? 27.902 29.085 25.883 1.00 40.24 60 ILE E N 1
ATOM 3414 C CA . ILE E 1 63 ? 27.372 28.253 24.804 1.00 38.01 60 ILE E CA 1
ATOM 3415 C C . ILE E 1 63 ? 26.407 27.259 25.419 1.00 36.74 60 ILE E C 1
ATOM 3416 O O . ILE E 1 63 ? 25.422 26.842 24.818 1.00 36.09 60 ILE E O 1
ATOM 3421 N N . THR E 1 64 ? 26.702 26.915 26.661 1.00 35.47 61 THR E N 1
ATOM 3422 C CA . THR E 1 64 ? 26.073 25.821 27.337 1.00 33.87 61 THR E CA 1
ATOM 3423 C C . THR E 1 64 ? 25.630 26.351 28.689 1.00 32.39 61 THR E C 1
ATOM 3424 O O . THR E 1 64 ? 26.441 26.560 29.570 1.00 32.50 61 THR E O 1
ATOM 3428 N N . HIS E 1 65 ? 24.340 26.612 28.833 1.00 30.88 62 HIS E N 1
ATOM 3429 C CA . HIS E 1 65 ? 23.861 27.517 29.879 1.00 29.69 62 HIS E CA 1
ATOM 3430 C C . HIS E 1 65 ? 22.839 26.935 30.848 1.00 28.79 62 HIS E C 1
ATOM 3431 O O . HIS E 1 65 ? 21.721 26.632 30.456 1.00 29.03 62 HIS E O 1
ATOM 3438 N N . PRO E 1 66 ? 23.213 26.775 32.128 1.00 28.03 63 PRO E N 1
ATOM 3439 C CA . PRO E 1 66 ? 22.161 26.440 33.103 1.00 27.20 63 PRO E CA 1
ATOM 3440 C C . PRO E 1 66 ? 21.148 27.589 33.220 1.00 26.72 63 PRO E C 1
ATOM 3441 O O . PRO E 1 66 ? 21.534 28.734 33.447 1.00 26.92 63 PRO E O 1
ATOM 3445 N N . ILE E 1 67 ? 19.866 27.291 33.050 1.00 26.18 64 ILE E N 1
ATOM 3446 C CA . ILE E 1 67 ? 18.824 28.330 33.113 1.00 25.75 64 ILE E CA 1
ATOM 3447 C C . ILE E 1 67 ? 18.761 29.047 34.473 1.00 25.09 64 ILE E C 1
ATOM 3448 O O . ILE E 1 67 ? 18.379 30.211 34.539 1.00 25.07 64 ILE E O 1
ATOM 3453 N N . ASN E 1 68 ? 19.127 28.366 35.552 1.00 24.36 65 ASN E N 1
ATOM 3454 C CA . ASN E 1 68 ? 19.182 29.037 36.833 1.00 23.89 65 ASN E CA 1
ATOM 3455 C C . ASN E 1 68 ? 20.343 28.639 37.692 1.00 23.77 65 ASN E C 1
ATOM 3456 O O . ASN E 1 68 ? 20.956 27.585 37.486 1.00 23.19 65 ASN E O 1
ATOM 3461 N N . SER E 1 69 ? 20.590 29.474 38.701 1.00 23.93 66 SER E N 1
ATOM 3462 C CA . SER E 1 69 ? 21.759 29.356 39.574 1.00 24.14 66 SER E CA 1
ATOM 3463 C C . SER E 1 69 ? 21.781 28.087 40.411 1.00 23.76 66 SER E C 1
ATOM 3464 O O . SER E 1 69 ? 22.855 27.607 40.781 1.00 23.63 66 SER E O 1
ATOM 3467 N N . SER E 1 70 ? 20.608 27.550 40.728 1.00 23.53 67 SER E N 1
ATOM 3468 C CA . SER E 1 70 ? 20.574 26.316 41.508 1.00 23.50 67 SER E CA 1
ATOM 3469 C C . SER E 1 70 ? 20.974 25.120 40.654 1.00 23.40 67 SER E C 1
ATOM 3470 O O . SER E 1 70 ? 21.662 24.215 41.137 1.00 23.53 67 SER E O 1
ATOM 3473 N N . THR E 1 71 ? 20.550 25.114 39.388 1.00 23.13 68 THR E N 1
ATOM 3474 C CA . THR E 1 71 ? 21.031 24.078 38.495 1.00 22.88 68 THR E CA 1
ATOM 3475 C C . THR E 1 71 ? 22.510 24.313 38.147 1.00 22.44 68 THR E C 1
ATOM 3476 O O . THR E 1 71 ? 23.295 23.358 38.111 1.00 22.46 68 THR E O 1
ATOM 3480 N N . ARG E 1 72 ? 22.913 25.568 37.969 1.00 21.76 69 ARG E N 1
ATOM 3481 C CA . ARG E 1 72 ? 24.353 25.847 37.894 1.00 21.42 69 ARG E CA 1
ATOM 3482 C C . ARG E 1 72 ? 25.080 25.222 39.080 1.00 22.20 69 ARG E C 1
ATOM 3483 O O . ARG E 1 72 ? 26.129 24.593 38.904 1.00 22.81 69 ARG E O 1
ATOM 3491 N N . GLY E 1 73 ? 24.508 25.383 40.279 1.00 22.56 70 GLY E N 1
ATOM 3492 C CA . GLY E 1 73 ? 25.115 24.902 41.509 1.00 22.37 70 GLY E CA 1
ATOM 3493 C C . GLY E 1 73 ? 25.456 23.436 41.382 1.00 22.56 70 GLY E C 1
ATOM 3494 O O . GLY E 1 73 ? 26.612 23.039 41.596 1.00 22.28 70 GLY E O 1
ATOM 3495 N N . LYS E 1 74 ? 24.454 22.640 41.010 1.00 22.68 71 LYS E N 1
ATOM 3496 C CA . LYS E 1 74 ? 24.651 21.222 40.746 1.00 23.46 71 LYS E CA 1
ATOM 3497 C C . LYS E 1 74 ? 25.937 20.970 39.935 1.00 23.95 71 LYS E C 1
ATOM 3498 O O . LYS E 1 74 ? 26.745 20.108 40.284 1.00 24.31 71 LYS E O 1
ATOM 3504 N N . ILE E 1 75 ? 26.121 21.725 38.855 1.00 23.78 72 ILE E N 1
ATOM 3505 C CA . ILE E 1 75 ? 27.238 21.493 37.974 1.00 23.66 72 ILE E CA 1
ATOM 3506 C C . ILE E 1 75 ? 28.531 22.022 38.561 1.00 23.65 72 ILE E C 1
ATOM 3507 O O . ILE E 1 75 ? 29.487 21.265 38.688 1.00 23.21 72 ILE E O 1
ATOM 3512 N N . GLN E 1 76 ?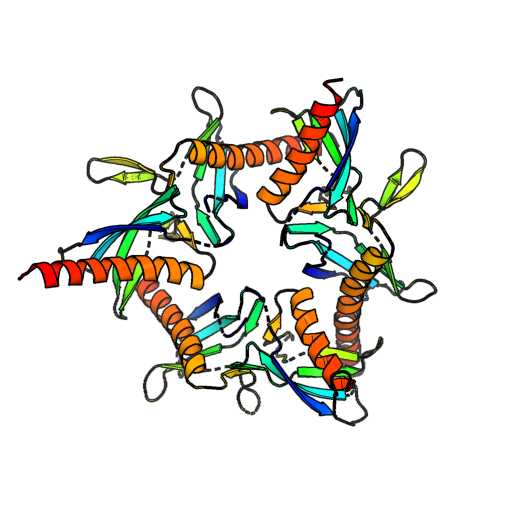 28.562 23.310 38.912 1.00 24.20 73 GLN E N 1
ATOM 3513 C CA . GLN E 1 76 ? 29.712 23.891 39.620 1.00 25.05 73 GLN E CA 1
ATOM 3514 C C . GLN E 1 76 ? 30.207 22.986 40.738 1.00 25.03 73 GLN E C 1
ATOM 3515 O O . GLN E 1 76 ? 31.403 22.671 40.780 1.00 24.82 73 GLN E O 1
ATOM 3521 N N . ASP E 1 77 ? 29.286 22.567 41.620 1.00 24.77 74 ASP E N 1
ATOM 3522 C CA . ASP E 1 77 ? 29.648 21.777 42.787 1.00 25.23 74 ASP E CA 1
ATOM 3523 C C . ASP E 1 77 ? 30.316 20.484 42.414 1.00 24.24 74 ASP E C 1
ATOM 3524 O O . ASP E 1 77 ? 31.375 20.167 42.952 1.00 24.72 74 ASP E O 1
ATOM 3529 N N . ALA E 1 78 ? 29.725 19.751 41.484 1.00 22.80 75 ALA E N 1
ATOM 3530 C CA . ALA E 1 78 ? 30.286 18.491 41.081 1.00 22.08 75 ALA E CA 1
ATOM 3531 C C . ALA E 1 78 ? 31.664 18.683 40.440 1.00 22.33 75 ALA E C 1
ATOM 3532 O O . ALA E 1 78 ? 32.557 17.843 40.625 1.00 22.41 75 ALA E O 1
ATOM 3534 N N . VAL E 1 79 ? 31.846 19.780 39.695 1.00 21.87 76 VAL E N 1
ATOM 3535 C CA . VAL E 1 79 ? 33.152 20.087 39.127 1.00 21.18 76 VAL E CA 1
ATOM 3536 C C . VAL E 1 79 ? 34.139 20.435 40.219 1.00 21.43 76 VAL E C 1
ATOM 3537 O O . VAL E 1 79 ? 35.207 19.815 40.280 1.00 21.85 76 VAL E O 1
ATOM 3541 N N . LEU E 1 80 ? 33.786 21.398 41.089 1.00 21.17 77 LEU E N 1
ATOM 3542 C CA . LEU E 1 80 ? 34.681 21.824 42.187 1.00 20.83 77 LEU E CA 1
ATOM 3543 C C . LEU E 1 80 ? 35.011 20.711 43.168 1.00 21.25 77 LEU E C 1
ATOM 3544 O O . LEU E 1 80 ? 36.063 20.733 43.790 1.00 21.00 77 LEU E O 1
ATOM 3549 N N . ASN E 1 81 ? 34.121 19.728 43.286 1.00 21.76 78 ASN E N 1
ATOM 3550 C CA . ASN E 1 81 ? 34.393 18.570 44.105 1.00 22.26 78 ASN E CA 1
ATOM 3551 C C . ASN E 1 81 ? 35.484 17.707 43.519 1.00 23.31 78 ASN E C 1
ATOM 3552 O O . ASN E 1 81 ? 36.351 17.251 44.262 1.00 23.90 78 ASN E O 1
ATOM 3557 N N . GLU E 1 82 ? 35.455 17.481 42.197 1.00 24.29 79 GLU E N 1
ATOM 3558 C CA . GLU E 1 82 ? 36.457 16.618 41.540 1.00 24.42 79 GLU E CA 1
ATOM 3559 C C . GLU E 1 82 ? 37.791 17.331 41.616 1.00 24.61 79 GLU E C 1
ATOM 3560 O O . GLU E 1 82 ? 38.856 16.718 41.758 1.00 24.60 79 GLU E O 1
ATOM 3566 N N . TYR E 1 83 ? 37.721 18.647 41.582 1.00 24.77 80 TYR E N 1
ATOM 3567 C CA . TYR E 1 83 ? 38.918 19.420 41.669 1.00 25.32 80 TYR E CA 1
ATOM 3568 C C . TYR E 1 83 ? 39.569 19.307 43.051 1.00 25.31 80 TYR E C 1
ATOM 3569 O O . TYR E 1 83 ? 40.766 19.305 43.176 1.00 25.11 80 TYR E O 1
ATOM 3578 N N . HIS E 1 84 ? 38.778 19.197 44.092 1.00 26.28 81 HIS E N 1
ATOM 3579 C CA . HIS E 1 84 ? 39.348 19.123 45.421 1.00 27.39 81 HIS E CA 1
ATOM 3580 C C . HIS E 1 84 ? 39.397 17.707 45.917 1.00 28.78 81 HIS E C 1
ATOM 3581 O O . HIS E 1 84 ? 39.423 17.471 47.126 1.00 29.19 81 HIS E O 1
ATOM 3588 N N . ARG E 1 85 ? 39.400 16.775 44.967 1.00 30.08 82 ARG E N 1
ATOM 3589 C CA . ARG E 1 85 ? 39.498 15.330 45.220 1.00 31.53 82 ARG E CA 1
ATOM 3590 C C . ARG E 1 85 ? 38.697 14.887 46.448 1.00 31.15 82 ARG E C 1
ATOM 3591 O O . ARG E 1 85 ? 39.100 14.025 47.196 1.00 31.46 82 ARG E O 1
ATOM 3599 N N . LEU E 1 86 ? 37.542 15.509 46.619 1.00 31.62 83 LEU E N 1
ATOM 3600 C CA . LEU E 1 86 ? 36.645 15.237 47.722 1.00 32.20 83 LEU E CA 1
ATOM 3601 C C . LEU E 1 86 ? 35.890 13.939 47.527 1.00 32.85 83 LEU E C 1
ATOM 3602 O O . LEU E 1 86 ? 35.546 13.283 48.504 1.00 33.33 83 LEU E O 1
ATOM 3607 N N . GLY E 1 87 ? 35.620 13.580 46.270 1.00 33.42 84 GLY E N 1
ATOM 3608 C CA . GLY E 1 87 ? 34.817 12.405 45.944 1.00 33.82 84 GLY E CA 1
ATOM 3609 C C . GLY E 1 87 ? 35.654 11.151 46.026 1.00 34.68 84 GLY E C 1
ATOM 3610 O O . GLY E 1 87 ? 35.147 10.023 45.879 1.00 34.90 84 GLY E O 1
ATOM 3611 N N . ASP E 1 88 ? 36.937 11.349 46.295 1.00 35.20 85 ASP E N 1
ATOM 3612 C CA . ASP E 1 88 ? 37.914 10.287 46.189 1.00 36.21 85 ASP E CA 1
ATOM 3613 C C . ASP E 1 88 ? 37.782 9.229 47.278 1.00 36.00 85 ASP E C 1
ATOM 3614 O O . ASP E 1 88 ? 38.123 9.466 48.442 1.00 35.95 85 ASP E O 1
ATOM 3619 N N . THR E 1 89 ? 37.291 8.058 46.883 1.00 35.68 86 THR E N 1
ATOM 3620 C CA . THR E 1 89 ? 37.211 6.911 47.786 1.00 35.15 86 THR E CA 1
ATOM 3621 C C . THR E 1 89 ? 38.287 5.871 47.422 1.00 35.28 86 THR E C 1
ATOM 3622 O O . THR E 1 89 ? 38.213 4.706 47.825 1.00 35.10 86 THR E O 1
ATOM 3626 N N . GLU E 1 90 ? 39.284 6.325 46.657 1.00 35.29 87 GLU E N 1
ATOM 3627 C CA . GLU E 1 90 ? 40.488 5.558 46.292 1.00 35.28 87 GLU E CA 1
ATOM 3628 C C . GLU E 1 90 ? 40.575 5.335 44.782 1.00 35.79 87 GLU E C 1
ATOM 3629 O O . GLU E 1 90 ? 41.673 5.264 44.216 1.00 36.34 87 GLU E O 1
ATOM 3635 N N . SER F 1 1 ? 18.122 13.017 35.854 1.00 48.66 -2 SER F N 1
ATOM 3636 C CA . SER F 1 1 ? 17.312 11.817 35.476 1.00 48.74 -2 SER F CA 1
ATOM 3637 C C . SER F 1 1 ? 18.169 10.676 34.917 1.00 48.51 -2 SER F C 1
ATOM 3638 O O . SER F 1 1 ? 19.388 10.801 34.820 1.00 48.32 -2 SER F O 1
ATOM 3641 N N . ASN F 1 2 ? 17.526 9.565 34.559 1.00 48.44 -1 ASN F N 1
ATOM 3642 C CA . ASN F 1 2 ? 18.244 8.385 34.059 1.00 48.30 -1 ASN F CA 1
ATOM 3643 C C . ASN F 1 2 ? 18.852 8.553 32.675 1.00 47.47 -1 ASN F C 1
ATOM 3644 O O . ASN F 1 2 ? 19.977 8.114 32.424 1.00 47.66 -1 ASN F O 1
ATOM 3649 N N . ALA F 1 3 ? 18.071 9.156 31.784 1.00 46.22 0 ALA F N 1
ATOM 3650 C CA . ALA F 1 3 ? 18.538 9.687 30.512 1.00 44.60 0 ALA F CA 1
ATOM 3651 C C . ALA F 1 3 ? 17.894 11.055 30.442 1.00 43.68 0 ALA F C 1
ATOM 3652 O O . ALA F 1 3 ? 16.961 11.344 31.204 1.00 43.37 0 ALA F O 1
ATOM 3662 N N . GLU F 1 5 ? 15.878 14.360 28.490 1.00 38.36 2 GLU F N 1
ATOM 3663 C CA . GLU F 1 5 ? 14.797 14.636 27.610 1.00 37.30 2 GLU F CA 1
ATOM 3664 C C . GLU F 1 5 ? 15.130 15.974 26.971 1.00 35.31 2 GLU F C 1
ATOM 3665 O O . GLU F 1 5 ? 15.381 16.945 27.673 1.00 35.52 2 GLU F O 1
ATOM 3671 N N . VAL F 1 6 ? 15.178 16.024 25.647 1.00 33.04 3 VAL F N 1
ATOM 3672 C CA . VAL F 1 6 ? 15.186 17.301 24.983 1.00 30.84 3 VAL F CA 1
ATOM 3673 C C . VAL F 1 6 ? 13.844 17.908 25.346 1.00 30.46 3 VAL F C 1
ATOM 3674 O O . VAL F 1 6 ? 12.785 17.445 24.924 1.00 30.71 3 VAL F O 1
ATOM 3678 N N . THR F 1 7 ? 13.892 18.932 26.166 1.00 29.47 4 THR F N 1
ATOM 3679 C CA . THR F 1 7 ? 12.698 19.518 26.687 1.00 28.81 4 THR F CA 1
ATOM 3680 C C . THR F 1 7 ? 12.103 20.547 25.734 1.00 29.39 4 THR F C 1
ATOM 3681 O O . THR F 1 7 ? 10.891 20.759 25.710 1.00 29.14 4 THR F O 1
ATOM 3685 N N . ASP F 1 8 ? 12.959 21.177 24.941 1.00 30.42 5 ASP F N 1
ATOM 3686 C CA . ASP F 1 8 ? 12.531 22.241 24.039 1.00 31.73 5 ASP F CA 1
ATOM 3687 C C . ASP F 1 8 ? 13.532 22.428 22.920 1.00 32.35 5 ASP F C 1
ATOM 3688 O O . ASP F 1 8 ? 14.728 22.237 23.113 1.00 32.49 5 ASP F O 1
ATOM 3693 N N . VAL F 1 9 ? 13.028 22.772 21.742 1.00 33.48 6 VAL F N 1
ATOM 3694 C CA . VAL F 1 9 ? 13.863 23.103 20.601 1.00 34.63 6 VAL F CA 1
ATOM 3695 C C . VAL F 1 9 ? 13.430 24.467 20.081 1.00 35.96 6 VAL F C 1
ATOM 3696 O O . VAL F 1 9 ? 12.318 24.630 19.577 1.00 36.21 6 VAL F O 1
ATOM 3700 N N . ARG F 1 10 ? 14.291 25.459 20.242 1.00 37.68 7 ARG F N 1
ATOM 3701 C CA . ARG F 1 10 ? 14.016 26.781 19.703 1.00 39.79 7 ARG F CA 1
ATOM 3702 C C . ARG F 1 10 ? 14.938 26.902 18.518 1.00 40.88 7 ARG F C 1
ATOM 3703 O O . ARG F 1 10 ? 16.152 26.770 18.656 1.00 40.80 7 ARG F O 1
ATOM 3711 N N . LEU F 1 11 ? 14.342 27.103 17.345 1.00 42.92 8 LEU F N 1
ATOM 3712 C CA . LEU F 1 11 ? 15.056 27.011 16.076 1.00 44.60 8 LEU F CA 1
ATOM 3713 C C . LEU F 1 11 ? 14.733 28.168 15.164 1.00 46.37 8 LEU F C 1
ATOM 3714 O O . LEU F 1 11 ? 13.591 28.608 15.095 1.00 46.48 8 LEU F O 1
ATOM 3719 N N . ARG F 1 12 ? 15.746 28.649 14.455 1.00 48.99 9 ARG F N 1
ATOM 3720 C CA . ARG F 1 12 ? 15.568 29.706 13.457 1.00 51.92 9 ARG F CA 1
ATOM 3721 C C . ARG F 1 12 ? 16.069 29.217 12.108 1.00 52.65 9 ARG F C 1
ATOM 3722 O O . ARG F 1 12 ? 17.235 28.845 11.969 1.00 52.58 9 ARG F O 1
ATOM 3730 N N . ARG F 1 13 ? 15.169 29.193 11.128 1.00 54.62 10 ARG F N 1
ATOM 3731 C CA . ARG F 1 13 ? 15.521 28.785 9.764 1.00 56.33 10 ARG F CA 1
ATOM 3732 C C . ARG F 1 13 ? 16.335 29.897 9.126 1.00 57.51 10 ARG F C 1
ATOM 3733 O O . ARG F 1 13 ? 16.159 31.076 9.435 1.00 57.82 10 ARG F O 1
ATOM 3741 N N . VAL F 1 14 ? 17.243 29.511 8.249 1.00 59.00 11 VAL F N 1
ATOM 3742 C CA . VAL F 1 14 ? 18.160 30.453 7.659 1.00 60.70 11 VAL F CA 1
ATOM 3743 C C . VAL F 1 14 ? 18.334 30.101 6.182 1.00 61.98 11 VAL F C 1
ATOM 3744 O O . VAL F 1 14 ? 18.904 29.050 5.840 1.00 62.13 11 VAL F O 1
ATOM 3748 N N . ASN F 1 15 ? 17.805 30.964 5.312 1.00 63.45 12 ASN F N 1
ATOM 3749 C CA . ASN F 1 15 ? 18.114 30.893 3.886 1.00 64.83 12 ASN F CA 1
ATOM 3750 C C . ASN F 1 15 ? 19.468 31.507 3.597 1.00 65.37 12 ASN F C 1
ATOM 3751 O O . ASN F 1 15 ? 19.754 32.635 4.001 1.00 65.45 12 ASN F O 1
ATOM 3756 N N . THR F 1 16 ? 20.312 30.737 2.926 1.00 66.11 13 THR F N 1
ATOM 3757 C CA . THR F 1 16 ? 21.699 31.123 2.739 1.00 66.82 13 THR F CA 1
ATOM 3758 C C . THR F 1 16 ? 22.330 30.379 1.562 1.00 67.25 13 THR F C 1
ATOM 3759 O O . THR F 1 16 ? 21.723 29.472 0.971 1.00 67.27 13 THR F O 1
ATOM 3763 N N . ASP F 1 17 ? 23.549 30.785 1.224 1.00 67.69 14 ASP F N 1
ATOM 3764 C CA . ASP F 1 17 ? 24.275 30.191 0.116 1.00 68.17 14 ASP F CA 1
ATOM 3765 C C . ASP F 1 17 ? 25.454 29.404 0.665 1.00 67.76 14 ASP F C 1
ATOM 3766 O O . ASP F 1 17 ? 26.629 29.723 0.426 1.00 67.87 14 ASP F O 1
ATOM 3771 N N . GLY F 1 18 ? 25.086 28.379 1.432 1.00 67.17 15 GLY F N 1
ATOM 3772 C CA . GLY F 1 18 ? 26.006 27.419 2.023 1.00 66.17 15 GLY F CA 1
ATOM 3773 C C . GLY F 1 18 ? 25.221 26.203 2.482 1.00 65.43 15 GLY F C 1
ATOM 3774 O O . GLY F 1 18 ? 23.994 26.127 2.305 1.00 65.28 15 GLY F O 1
ATOM 3775 N N . ARG F 1 19 ? 25.932 25.260 3.091 1.00 64.47 16 ARG F N 1
ATOM 3776 C CA . ARG F 1 19 ? 25.352 23.996 3.536 1.00 63.55 16 ARG F CA 1
ATOM 3777 C C . ARG F 1 19 ? 24.411 24.177 4.748 1.00 62.22 16 ARG F C 1
ATOM 3778 O O . ARG F 1 19 ? 23.687 23.245 5.124 1.00 62.20 16 ARG F O 1
ATOM 3794 N N . ARG F 1 21 ? 21.363 25.478 7.097 1.00 54.99 18 ARG F N 1
ATOM 3795 C CA . ARG F 1 21 ? 19.945 25.784 6.979 1.00 52.84 18 ARG F CA 1
ATOM 3796 C C . ARG F 1 21 ? 19.311 26.414 8.201 1.00 51.18 18 ARG F C 1
ATOM 3797 O O . ARG F 1 21 ? 18.426 27.247 8.057 1.00 51.41 18 ARG F O 1
ATOM 3805 N N . ALA F 1 22 ? 19.725 25.990 9.394 1.00 48.75 19 ALA F N 1
ATOM 3806 C CA . ALA F 1 22 ? 19.130 26.488 10.639 1.00 46.19 19 ALA F CA 1
ATOM 3807 C C . ALA F 1 22 ? 20.118 26.526 11.792 1.00 44.37 19 ALA F C 1
ATOM 3808 O O . ALA F 1 22 ? 20.957 25.630 11.921 1.00 44.13 19 ALA F O 1
ATOM 3810 N N . ILE F 1 23 ? 20.017 27.571 12.613 1.00 41.89 20 ILE F N 1
ATOM 3811 C CA . ILE F 1 23 ? 20.680 27.600 13.915 1.00 39.89 20 ILE F CA 1
ATOM 3812 C C . ILE F 1 23 ? 19.622 27.354 14.971 1.00 37.90 20 ILE F C 1
ATOM 3813 O O . ILE F 1 23 ? 18.507 27.869 14.871 1.00 37.73 20 ILE F O 1
ATOM 3818 N N . ALA F 1 24 ? 19.958 26.562 15.980 1.00 35.55 21 ALA F N 1
ATOM 3819 C CA . ALA F 1 24 ? 18.991 26.239 17.019 1.00 33.15 21 ALA F CA 1
ATOM 3820 C C . ALA F 1 24 ? 19.599 26.132 18.394 1.00 31.69 21 ALA F C 1
ATOM 3821 O O . ALA F 1 24 ? 20.817 26.045 18.554 1.00 31.19 21 ALA F O 1
ATOM 3823 N N . SER F 1 25 ? 18.714 26.143 19.387 1.00 30.27 22 SER F N 1
ATOM 3824 C CA . SER F 1 25 ? 19.059 25.886 20.773 1.00 28.49 22 SER F CA 1
ATOM 3825 C C . SER F 1 25 ? 18.160 24.805 21.295 1.00 27.74 22 SER F C 1
ATOM 3826 O O . SER F 1 25 ? 16.953 24.862 21.100 1.00 27.72 22 SER F O 1
ATOM 3829 N N . ILE F 1 26 ? 18.736 23.822 21.969 1.00 26.88 23 ILE F N 1
ATOM 3830 C CA . ILE F 1 26 ? 17.913 22.920 22.762 1.00 26.23 23 ILE F CA 1
ATOM 3831 C C . ILE F 1 26 ? 17.960 23.228 24.261 1.00 25.72 23 ILE F C 1
ATOM 3832 O O . ILE F 1 26 ? 18.863 23.920 24.751 1.00 25.42 23 ILE F O 1
ATOM 3837 N N . THR F 1 27 ? 16.946 22.732 24.967 1.00 24.88 24 THR F N 1
ATOM 3838 C CA . THR F 1 27 ? 16.961 22.674 26.418 1.00 23.85 24 THR F CA 1
ATOM 3839 C C . THR F 1 27 ? 16.886 21.222 26.831 1.00 23.10 24 THR F C 1
ATOM 3840 O O . THR F 1 27 ? 15.995 20.522 26.421 1.00 23.02 24 THR F O 1
ATOM 3844 N N . LEU F 1 28 ? 17.834 20.775 27.633 1.00 22.74 25 LEU F N 1
ATOM 3845 C CA . LEU F 1 28 ? 17.769 19.452 28.198 1.00 22.60 25 LEU F CA 1
ATOM 3846 C C . LEU F 1 28 ? 17.187 19.536 29.588 1.00 22.85 25 LEU F C 1
ATOM 3847 O O . LEU F 1 28 ? 17.581 20.387 30.354 1.00 22.89 25 LEU F O 1
ATOM 3852 N N . ASP F 1 29 ? 16.217 18.681 29.883 1.00 23.37 26 ASP F N 1
ATOM 3853 C CA . ASP F 1 29 ? 15.634 18.559 31.216 1.00 24.88 26 ASP F CA 1
ATOM 3854 C C . ASP F 1 29 ? 14.997 19.802 31.816 1.00 25.28 26 ASP F C 1
ATOM 3855 O O . ASP F 1 29 ? 15.031 19.998 33.027 1.00 25.70 26 ASP F O 1
ATOM 3860 N N . HIS F 1 30 ? 14.413 20.647 30.978 1.00 25.72 27 HIS F N 1
ATOM 3861 C CA . HIS F 1 30 ? 13.793 21.877 31.444 1.00 25.95 27 HIS F CA 1
ATOM 3862 C C . HIS F 1 30 ? 14.813 22.813 32.075 1.00 26.81 27 HIS F C 1
ATOM 3863 O O . HIS F 1 30 ? 14.445 23.854 32.571 1.00 27.37 27 HIS F O 1
ATOM 3870 N N . GLU F 1 31 ? 16.096 22.470 32.027 1.00 28.05 28 GLU F N 1
ATOM 3871 C CA . GLU F 1 31 ? 17.092 23.117 32.892 1.00 29.66 28 GLU F CA 1
ATOM 3872 C C . GLU F 1 31 ? 18.398 23.583 32.235 1.00 28.73 28 GLU F C 1
ATOM 3873 O O . GLU F 1 31 ? 18.928 24.634 32.581 1.00 29.13 28 GLU F O 1
ATOM 3879 N N . PHE F 1 32 ? 18.930 22.798 31.316 1.00 28.26 29 PHE F N 1
ATOM 3880 C CA . PHE F 1 32 ? 20.231 23.090 30.730 1.00 27.82 29 PHE F CA 1
ATOM 3881 C C . PHE F 1 32 ? 20.078 23.438 29.255 1.00 27.40 29 PHE F C 1
ATOM 3882 O O . PHE F 1 32 ? 19.437 22.706 28.514 1.00 27.23 29 PHE F O 1
ATOM 3890 N N . VAL F 1 33 ? 20.670 24.542 28.826 1.00 27.01 30 VAL F N 1
ATOM 3891 C CA . VAL F 1 33 ? 20.535 24.980 27.438 1.00 27.19 30 VAL F CA 1
ATOM 3892 C C . VAL F 1 33 ? 21.804 24.760 26.619 1.00 27.82 30 VAL F C 1
ATOM 3893 O O . VAL F 1 33 ? 22.901 25.005 27.084 1.00 28.51 30 VAL F O 1
ATOM 3897 N N . VAL F 1 34 ? 21.655 24.281 25.394 1.00 28.48 31 VAL F N 1
ATOM 3898 C CA . VAL F 1 34 ? 22.768 24.229 24.479 1.00 28.84 31 VAL F CA 1
ATOM 3899 C C . VAL F 1 34 ? 22.445 25.113 23.291 1.00 29.98 31 VAL F C 1
ATOM 3900 O O . VAL F 1 34 ? 21.490 24.844 22.540 1.00 30.04 31 VAL F O 1
ATOM 3904 N N . HIS F 1 35 ? 23.242 26.168 23.138 1.00 31.11 32 HIS F N 1
ATOM 3905 C CA . HIS F 1 35 ? 23.161 27.093 22.015 1.00 31.81 32 HIS F CA 1
ATOM 3906 C C . HIS F 1 35 ? 23.972 26.615 20.827 1.00 32.93 32 HIS F C 1
ATOM 3907 O O . HIS F 1 35 ? 24.754 25.672 20.956 1.00 32.95 32 HIS F O 1
ATOM 3914 N N . ASP F 1 36 ? 23.760 27.260 19.673 1.00 34.29 33 ASP F N 1
ATOM 3915 C CA . ASP F 1 36 ? 24.620 27.114 18.491 1.00 35.70 33 ASP F CA 1
ATOM 3916 C C . ASP F 1 36 ? 24.587 25.760 17.792 1.00 35.98 33 ASP F C 1
ATOM 3917 O O . ASP F 1 36 ? 25.550 25.387 17.111 1.00 36.28 33 ASP F O 1
ATOM 3922 N N . ILE F 1 37 ? 23.504 25.013 17.957 1.00 36.42 34 ILE F N 1
ATOM 3923 C CA . ILE F 1 37 ? 23.325 23.818 17.138 1.00 36.64 34 ILE F CA 1
ATOM 3924 C C . ILE F 1 37 ? 23.023 24.260 15.706 1.00 37.46 34 ILE F C 1
ATOM 3925 O O . ILE F 1 37 ? 22.375 25.290 15.479 1.00 36.98 34 ILE F O 1
ATOM 3930 N N . ARG F 1 38 ? 23.526 23.489 14.749 1.00 38.85 35 ARG F N 1
ATOM 3931 C CA . ARG F 1 38 ? 23.322 23.787 13.334 1.00 40.24 35 ARG F CA 1
ATOM 3932 C C . ARG F 1 38 ? 22.596 22.673 12.598 1.00 40.38 35 ARG F C 1
ATOM 3933 O O . ARG F 1 38 ? 22.949 21.508 12.726 1.00 39.86 35 ARG F O 1
ATOM 3941 N N . VAL F 1 39 ? 21.568 23.039 11.842 1.00 41.65 36 VAL F N 1
ATOM 3942 C CA . VAL F 1 39 ? 20.968 22.108 10.884 1.00 43.42 36 VAL F CA 1
ATOM 3943 C C . VAL F 1 39 ? 21.628 22.271 9.510 1.00 44.69 36 VAL F C 1
ATOM 3944 O O . VAL F 1 39 ? 21.527 23.330 8.863 1.00 44.71 36 VAL F O 1
ATOM 3948 N N . ILE F 1 40 ? 22.287 21.206 9.065 1.00 46.24 37 ILE F N 1
ATOM 3949 C CA . ILE F 1 40 ? 23.098 21.255 7.856 1.00 47.50 37 ILE F CA 1
ATOM 3950 C C . ILE F 1 40 ? 22.730 20.202 6.807 1.00 48.80 37 ILE F C 1
ATOM 3951 O O . ILE F 1 40 ? 22.621 19.003 7.104 1.00 48.46 37 ILE F O 1
ATOM 3956 N N . ASP F 1 41 ? 22.518 20.676 5.580 1.00 50.72 38 ASP F N 1
ATOM 3957 C CA . ASP F 1 41 ? 22.404 19.792 4.422 1.00 52.56 38 ASP F CA 1
ATOM 3958 C C . ASP F 1 41 ? 23.784 19.512 3.846 1.00 53.20 38 ASP F C 1
ATOM 3959 O O . ASP F 1 41 ? 24.509 20.430 3.434 1.00 53.11 38 ASP F O 1
ATOM 3964 N N . GLY F 1 42 ? 24.145 18.237 3.838 1.00 54.08 39 GLY F N 1
ATOM 3965 C CA . GLY F 1 42 ? 25.397 17.823 3.252 1.00 55.73 39 GLY F CA 1
ATOM 3966 C C . GLY F 1 42 ? 25.387 16.344 2.941 1.00 56.93 39 GLY F C 1
ATOM 3967 O O . GLY F 1 42 ? 25.120 15.526 3.838 1.00 57.68 39 GLY F O 1
ATOM 3968 N N . ASN F 1 43 ? 25.612 16.013 1.662 1.00 57.25 40 ASN F N 1
ATOM 3969 C CA . ASN F 1 43 ? 26.137 14.699 1.248 1.00 57.62 40 ASN F CA 1
ATOM 3970 C C . ASN F 1 43 ? 25.456 13.437 1.797 1.00 57.37 40 ASN F C 1
ATOM 3971 O O . ASN F 1 43 ? 26.127 12.424 2.029 1.00 57.36 40 ASN F O 1
ATOM 3976 N N . ASN F 1 44 ? 24.143 13.494 1.998 1.00 56.85 41 ASN F N 1
ATOM 3977 C CA . ASN F 1 44 ? 23.392 12.383 2.587 1.00 56.68 41 ASN F CA 1
ATOM 3978 C C . ASN F 1 44 ? 22.124 12.886 3.240 1.00 56.06 41 ASN F C 1
ATOM 3979 O O . ASN F 1 44 ? 21.516 12.197 4.070 1.00 56.22 41 ASN F O 1
ATOM 3984 N N . GLY F 1 45 ? 21.725 14.096 2.866 1.00 55.14 42 GLY F N 1
ATOM 3985 C CA . GLY F 1 45 ? 20.605 14.746 3.518 1.00 53.66 42 GLY F CA 1
ATOM 3986 C C . GLY F 1 45 ? 21.099 15.484 4.744 1.00 52.62 42 GLY F C 1
ATOM 3987 O O . GLY F 1 45 ? 22.305 15.453 5.066 1.00 52.28 42 GLY F O 1
ATOM 3988 N N . LEU F 1 46 ? 20.148 16.133 5.424 1.00 51.34 43 LEU F N 1
ATOM 3989 C CA . LEU F 1 46 ? 20.418 17.025 6.554 1.00 49.77 43 LEU F CA 1
ATOM 3990 C C . LEU F 1 46 ? 20.913 16.273 7.777 1.00 48.82 43 LEU F C 1
ATOM 3991 O O . LEU F 1 46 ? 20.483 15.139 8.054 1.00 48.47 43 LEU F O 1
ATOM 3996 N N . PHE F 1 47 ? 21.830 16.911 8.497 1.00 47.43 44 PHE F N 1
ATOM 3997 C CA . PHE F 1 47 ? 22.228 16.433 9.809 1.00 46.41 44 PHE F CA 1
ATOM 3998 C C . PHE F 1 47 ? 22.292 17.590 10.808 1.00 46.00 44 PHE F C 1
ATOM 3999 O O . PHE F 1 47 ? 22.477 18.762 10.433 1.00 45.54 44 PHE F O 1
ATOM 4007 N N . VAL F 1 48 ? 22.122 17.246 12.081 1.00 45.41 45 VAL F N 1
ATOM 4008 C CA . VAL F 1 48 ? 22.242 18.208 13.167 1.00 44.74 45 VAL F CA 1
ATOM 4009 C C . VAL F 1 48 ? 23.690 18.208 13.626 1.00 44.33 45 VAL F C 1
ATOM 4010 O O . VAL F 1 48 ? 24.260 17.144 13.840 1.00 44.30 45 VAL F O 1
ATOM 4014 N N . ALA F 1 49 ? 24.287 19.392 13.741 1.00 44.09 46 ALA F N 1
ATOM 4015 C CA . ALA F 1 49 ? 25.684 19.515 14.161 1.00 44.26 46 ALA F CA 1
ATOM 4016 C C . ALA F 1 49 ? 25.836 20.262 15.478 1.00 44.53 46 ALA F C 1
ATOM 4017 O O . ALA F 1 49 ? 25.469 21.430 15.589 1.00 44.27 46 ALA F O 1
ATOM 4027 N N . PRO F 1 51 ? 27.743 22.275 18.478 1.00 48.14 48 PRO F N 1
ATOM 4028 C CA . PRO F 1 51 ? 28.743 23.323 18.355 1.00 48.92 48 PRO F CA 1
ATOM 4029 C C . PRO F 1 51 ? 30.137 22.748 18.595 1.00 49.77 48 PRO F C 1
ATOM 4030 O O . PRO F 1 51 ? 30.289 21.781 19.340 1.00 49.53 48 PRO F O 1
ATOM 4034 N N . SER F 1 52 ? 31.134 23.340 17.947 1.00 51.24 49 SER F N 1
ATOM 4035 C CA . SER F 1 52 ? 32.498 22.817 17.944 1.00 52.73 49 SER F CA 1
ATOM 4036 C C . SER F 1 52 ? 33.526 23.941 17.959 1.00 53.93 49 SER F C 1
ATOM 4037 O O . SER F 1 52 ? 33.212 25.095 17.640 1.00 53.58 49 SER F O 1
ATOM 4040 N N . LYS F 1 53 ? 34.755 23.589 18.329 1.00 55.70 50 LYS F N 1
ATOM 4041 C CA . LYS F 1 53 ? 35.808 24.574 18.527 1.00 57.65 50 LYS F CA 1
ATOM 4042 C C . LYS F 1 53 ? 36.975 24.271 17.600 1.00 58.46 50 LYS F C 1
ATOM 4043 O O . LYS F 1 53 ? 37.222 23.094 17.293 1.00 58.59 50 LYS F O 1
ATOM 4049 N N . ARG F 1 54 ? 37.653 25.344 17.155 1.00 59.41 51 ARG F N 1
ATOM 4050 C CA . ARG F 1 54 ? 38.952 25.321 16.417 1.00 60.35 51 ARG F CA 1
ATOM 4051 C C . ARG F 1 54 ? 39.174 24.167 15.412 1.00 60.17 51 ARG F C 1
ATOM 4052 O O . ARG F 1 54 ? 40.036 23.294 15.595 1.00 60.09 51 ARG F O 1
ATOM 4060 N N . ARG F 1 61 ? 36.495 19.867 16.640 1.00 55.21 58 ARG F N 1
ATOM 4061 C CA . ARG F 1 61 ? 35.893 18.911 17.590 1.00 54.91 58 ARG F CA 1
ATOM 4062 C C . ARG F 1 61 ? 34.696 19.476 18.385 1.00 53.96 58 ARG F C 1
ATOM 4063 O O . ARG F 1 61 ? 34.675 20.667 18.731 1.00 53.82 58 ARG F O 1
ATOM 4071 N N . ASP F 1 62 ? 33.714 18.609 18.650 1.00 52.79 59 ASP F N 1
ATOM 4072 C CA . ASP F 1 62 ? 32.483 18.956 19.385 1.00 51.79 59 ASP F CA 1
ATOM 4073 C C . ASP F 1 62 ? 32.763 19.500 20.791 1.00 50.79 59 ASP F C 1
ATOM 4074 O O . ASP F 1 62 ? 33.530 18.909 21.556 1.00 50.89 59 ASP F O 1
ATOM 4079 N N . ILE F 1 63 ? 32.124 20.618 21.122 1.00 49.45 60 ILE F N 1
ATOM 4080 C CA . ILE F 1 63 ? 32.141 21.185 22.472 1.00 47.93 60 ILE F CA 1
ATOM 4081 C C . ILE F 1 63 ? 31.218 20.364 23.382 1.00 47.50 60 ILE F C 1
ATOM 4082 O O . ILE F 1 63 ? 31.418 20.251 24.591 1.00 47.19 60 ILE F O 1
ATOM 4087 N N . THR F 1 64 ? 30.211 19.773 22.768 1.00 46.96 61 THR F N 1
ATOM 4088 C CA . THR F 1 64 ? 29.188 19.076 23.487 1.00 46.55 61 THR F CA 1
ATOM 4089 C C . THR F 1 64 ? 28.841 17.904 22.601 1.00 46.56 61 THR F C 1
ATOM 4090 O O . THR F 1 64 ? 28.684 18.077 21.407 1.00 46.78 61 THR F O 1
ATOM 4094 N N . HIS F 1 65 ? 28.794 16.699 23.145 1.00 46.77 62 HIS F N 1
ATOM 4095 C CA . HIS F 1 65 ? 28.571 15.551 22.277 1.00 47.37 62 HIS F CA 1
ATOM 4096 C C . HIS F 1 65 ? 27.917 14.361 22.958 1.00 47.05 62 HIS F C 1
ATOM 4097 O O . HIS F 1 65 ? 28.333 13.963 24.041 1.00 46.94 62 HIS F O 1
ATOM 4104 N N . PRO F 1 66 ? 26.886 13.792 22.309 1.00 47.00 63 PRO F N 1
ATOM 4105 C CA . PRO F 1 66 ? 26.179 12.612 22.787 1.00 47.07 63 PRO F CA 1
ATOM 4106 C C . PRO F 1 66 ? 27.127 11.435 22.796 1.00 47.17 63 PRO F C 1
ATOM 4107 O O . PRO F 1 66 ? 27.926 11.300 21.864 1.00 47.57 63 PRO F O 1
ATOM 4111 N N . ILE F 1 67 ? 27.045 10.601 23.833 1.00 47.01 64 ILE F N 1
ATOM 4112 C CA . ILE F 1 67 ? 27.940 9.453 23.979 1.00 46.88 64 ILE F CA 1
ATOM 4113 C C . ILE F 1 67 ? 27.686 8.430 22.874 1.00 46.74 64 ILE F C 1
ATOM 4114 O O . ILE F 1 67 ? 28.561 8.164 22.048 1.00 46.44 64 ILE F O 1
ATOM 4119 N N . ASN F 1 68 ? 26.473 7.885 22.864 1.00 46.69 65 ASN F N 1
ATOM 4120 C CA . ASN F 1 68 ? 26.047 6.902 21.872 1.00 46.50 65 ASN F CA 1
ATOM 4121 C C . ASN F 1 68 ? 25.245 7.534 20.737 1.00 46.24 65 ASN F C 1
ATOM 4122 O O . ASN F 1 68 ? 24.751 8.657 20.865 1.00 46.34 65 ASN F O 1
ATOM 4127 N N . SER F 1 69 ? 25.116 6.807 19.633 1.00 46.00 66 SER F N 1
ATOM 4128 C CA . SER F 1 69 ? 24.287 7.258 18.520 1.00 45.76 66 SER F CA 1
ATOM 4129 C C . SER F 1 69 ? 22.806 7.051 18.833 1.00 44.97 66 SER F C 1
ATOM 4130 O O . SER F 1 69 ? 21.939 7.471 18.068 1.00 44.66 66 SER F O 1
ATOM 4133 N N . SER F 1 70 ? 22.541 6.404 19.965 1.00 44.34 67 SER F N 1
ATOM 4134 C CA . SER F 1 70 ? 21.196 6.269 20.517 1.00 44.18 67 SER F CA 1
ATOM 4135 C C . SER F 1 70 ? 20.599 7.630 20.928 1.00 44.00 67 SER F C 1
ATOM 4136 O O . SER F 1 70 ? 19.547 8.054 20.435 1.00 43.92 67 SER F O 1
ATOM 4139 N N . THR F 1 71 ? 21.287 8.308 21.838 1.00 43.68 68 THR F N 1
ATOM 4140 C CA . THR F 1 71 ? 20.877 9.629 22.275 1.00 43.22 68 THR F CA 1
ATOM 4141 C C . THR F 1 71 ? 21.178 10.656 21.178 1.00 42.39 68 THR F C 1
ATOM 4142 O O . THR F 1 71 ? 20.415 11.612 20.999 1.00 42.12 68 THR F O 1
ATOM 4146 N N . ARG F 1 72 ? 22.265 10.441 20.429 1.00 41.67 69 ARG F N 1
ATOM 4147 C CA . ARG F 1 72 ? 22.550 11.256 19.228 1.00 41.26 69 ARG F CA 1
ATOM 4148 C C . ARG F 1 72 ? 21.354 11.203 18.271 1.00 40.51 69 ARG F C 1
ATOM 4149 O O . ARG F 1 72 ? 20.975 12.218 17.672 1.00 40.39 69 ARG F O 1
ATOM 4157 N N . GLY F 1 73 ? 20.763 10.010 18.166 1.00 39.77 70 GLY F N 1
ATOM 4158 C CA . GLY F 1 73 ? 19.440 9.819 17.585 1.00 38.48 70 GLY F CA 1
ATOM 4159 C C . GLY F 1 73 ? 18.410 10.796 18.127 1.00 37.65 70 GLY F C 1
ATOM 4160 O O . GLY F 1 73 ? 17.994 11.703 17.414 1.00 37.54 70 GLY F O 1
ATOM 4161 N N . LYS F 1 74 ? 18.014 10.652 19.391 1.00 36.76 71 LYS F N 1
ATOM 4162 C CA . LYS F 1 74 ? 16.925 11.493 19.884 1.00 35.96 71 LYS F CA 1
ATOM 4163 C C . LYS F 1 74 ? 17.187 12.992 19.765 1.00 35.24 71 LYS F C 1
ATOM 4164 O O . LYS F 1 74 ? 16.296 13.741 19.350 1.00 35.17 71 LYS F O 1
ATOM 4170 N N . ILE F 1 75 ? 18.404 13.432 20.063 1.00 34.38 72 ILE F N 1
ATOM 4171 C CA . ILE F 1 75 ? 18.720 14.847 19.857 1.00 33.61 72 ILE F CA 1
ATOM 4172 C C . ILE F 1 75 ? 18.499 15.237 18.403 1.00 33.45 72 ILE F C 1
ATOM 4173 O O . ILE F 1 75 ? 17.759 16.170 18.140 1.00 33.29 72 ILE F O 1
ATOM 4178 N N . GLN F 1 76 ? 19.113 14.499 17.478 1.00 33.39 73 GLN F N 1
ATOM 4179 C CA . GLN F 1 76 ? 19.044 14.799 16.039 1.00 33.56 73 GLN F CA 1
ATOM 4180 C C . GLN F 1 76 ? 17.620 14.805 15.512 1.00 33.04 73 GLN F C 1
ATOM 4181 O O . GLN F 1 76 ? 17.240 15.709 14.785 1.00 32.82 73 GLN F O 1
ATOM 4187 N N . ASP F 1 77 ? 16.852 13.783 15.890 1.00 32.82 74 ASP F N 1
ATOM 4188 C CA . ASP F 1 77 ? 15.434 13.669 15.585 1.00 32.64 74 ASP F CA 1
ATOM 4189 C C . ASP F 1 77 ? 14.647 14.880 16.063 1.00 32.08 74 ASP F C 1
ATOM 4190 O O . ASP F 1 77 ? 13.977 15.530 15.286 1.00 31.94 74 ASP F O 1
ATOM 4195 N N . ALA F 1 78 ? 14.740 15.190 17.348 1.00 31.88 75 ALA F N 1
ATOM 4196 C CA . ALA F 1 78 ? 14.031 16.337 17.918 1.00 31.29 75 ALA F CA 1
ATOM 4197 C C . ALA F 1 78 ? 14.322 17.677 17.223 1.00 31.00 75 ALA F C 1
ATOM 4198 O O . ALA F 1 78 ? 13.422 18.513 17.082 1.00 30.53 75 ALA F O 1
ATOM 4200 N N . VAL F 1 79 ? 15.566 17.890 16.791 1.00 30.82 76 VAL F N 1
ATOM 4201 C CA . VAL F 1 79 ? 15.908 19.159 16.134 1.00 30.82 76 VAL F CA 1
ATOM 4202 C C . VAL F 1 79 ? 15.367 19.144 14.709 1.00 31.32 76 VAL F C 1
ATOM 4203 O O . VAL F 1 79 ? 14.736 20.105 14.255 1.00 31.02 76 VAL F O 1
ATOM 4207 N N . LEU F 1 80 ? 15.605 18.030 14.021 1.00 31.73 77 LEU F N 1
ATOM 4208 C CA . LEU F 1 80 ? 15.062 17.811 12.687 1.00 31.85 77 LEU F CA 1
ATOM 4209 C C . LEU F 1 80 ? 13.533 17.930 12.661 1.00 32.34 77 LEU F C 1
ATOM 4210 O O . LEU F 1 80 ? 12.981 18.716 11.881 1.00 32.71 77 LEU F O 1
ATOM 4215 N N . ASN F 1 81 ? 12.850 17.175 13.514 1.00 32.48 78 ASN F N 1
ATOM 4216 C CA . ASN F 1 81 ? 11.411 17.266 13.569 1.00 33.11 78 ASN F CA 1
ATOM 4217 C C . ASN F 1 81 ? 10.947 18.724 13.712 1.00 33.58 78 ASN F C 1
ATOM 4218 O O . ASN F 1 81 ? 10.058 19.173 12.980 1.00 33.95 78 ASN F O 1
ATOM 4223 N N . GLU F 1 82 ? 11.587 19.478 14.601 1.00 33.71 79 GLU F N 1
ATOM 4224 C CA . GLU F 1 82 ? 11.260 20.893 14.755 1.00 33.80 79 GLU F CA 1
ATOM 4225 C C . GLU F 1 82 ? 11.607 21.739 13.532 1.00 34.06 79 GLU F C 1
ATOM 4226 O O . GLU F 1 82 ? 10.916 22.711 13.258 1.00 34.29 79 GLU F O 1
ATOM 4232 N N . TYR F 1 83 ? 12.680 21.394 12.818 1.00 34.46 80 TYR F N 1
ATOM 4233 C CA . TYR F 1 83 ? 13.022 22.069 11.556 1.00 34.79 80 TYR F CA 1
ATOM 4234 C C . TYR F 1 83 ? 11.904 21.876 10.560 1.00 35.04 80 TYR F C 1
ATOM 4235 O O . TYR F 1 83 ? 11.389 22.842 9.996 1.00 34.82 80 TYR F O 1
ATOM 4244 N N . HIS F 1 84 ? 11.544 20.607 10.363 1.00 35.40 81 HIS F N 1
ATOM 4245 C CA . HIS F 1 84 ? 10.522 20.209 9.416 1.00 35.92 81 HIS F CA 1
ATOM 4246 C C . HIS F 1 84 ? 9.136 20.711 9.811 1.00 36.61 81 HIS F C 1
ATOM 4247 O O . HIS F 1 84 ? 8.388 21.176 8.956 1.00 36.54 81 HIS F O 1
ATOM 4254 N N . ARG F 1 85 ? 8.803 20.639 11.099 1.00 37.57 82 ARG F N 1
ATOM 4255 C CA . ARG F 1 85 ? 7.508 21.122 11.583 1.00 38.64 82 ARG F CA 1
ATOM 4256 C C . ARG F 1 85 ? 7.358 22.609 11.304 1.00 39.53 82 ARG F C 1
ATOM 4257 O O . ARG F 1 85 ? 6.280 23.089 10.967 1.00 39.55 82 ARG F O 1
ATOM 4265 N N . LEU F 1 86 ? 8.456 23.331 11.429 1.00 40.79 83 LEU F N 1
ATOM 4266 C CA . LEU F 1 86 ? 8.449 24.750 11.182 1.00 42.12 83 LEU F CA 1
ATOM 4267 C C . LEU F 1 86 ? 8.293 25.021 9.687 1.00 43.56 83 LEU F C 1
ATOM 4268 O O . LEU F 1 86 ? 7.548 25.919 9.290 1.00 43.87 83 LEU F O 1
ATOM 4273 N N . GLY F 1 87 ? 8.983 24.232 8.865 1.00 45.03 84 GLY F N 1
ATOM 4274 C CA . GLY F 1 87 ? 8.901 24.352 7.410 1.00 47.01 84 GLY F CA 1
ATOM 4275 C C . GLY F 1 87 ? 7.486 24.136 6.909 1.00 48.57 84 GLY F C 1
ATOM 4276 O O . GLY F 1 87 ? 6.823 25.076 6.469 1.00 48.92 84 GLY F O 1
ATOM 4277 N N . ASP F 1 88 ? 7.017 22.898 6.990 1.00 49.89 85 ASP F N 1
ATOM 4278 C CA . ASP F 1 88 ? 5.629 22.587 6.706 1.00 51.55 85 ASP F CA 1
ATOM 4279 C C . ASP F 1 88 ? 4.655 23.683 7.173 1.00 52.41 85 ASP F C 1
ATOM 4280 O O . ASP F 1 88 ? 3.900 24.220 6.368 1.00 52.41 85 ASP F O 1
ATOM 4285 N N . THR F 1 89 ? 4.683 24.026 8.460 1.00 53.94 86 THR F N 1
ATOM 4286 C CA . THR F 1 89 ? 3.734 25.011 9.011 1.00 55.47 86 THR F CA 1
ATOM 4287 C C . THR F 1 89 ? 3.819 26.357 8.302 1.00 56.82 86 THR F C 1
ATOM 4288 O O . THR F 1 89 ? 2.800 26.971 8.009 1.00 56.52 86 THR F O 1
ATOM 4292 N N . GLU F 1 90 ? 5.034 26.799 8.013 1.00 58.88 87 GLU F N 1
ATOM 4293 C CA . GLU F 1 90 ? 5.208 28.073 7.352 1.00 61.31 87 GLU F CA 1
ATOM 4294 C C . GLU F 1 90 ? 4.722 28.012 5.908 1.00 62.61 87 GLU F C 1
ATOM 4295 O O . GLU F 1 90 ? 4.001 28.905 5.471 1.00 62.93 87 GLU F O 1
ATOM 4301 N N . ALA F 1 91 ? 5.107 26.967 5.174 1.00 64.39 88 ALA F N 1
ATOM 4302 C CA . ALA F 1 91 ? 4.642 26.780 3.793 1.00 66.04 88 ALA F CA 1
ATOM 4303 C C . ALA F 1 91 ? 3.110 26.781 3.713 1.00 67.32 88 ALA F C 1
ATOM 4304 O O . ALA F 1 91 ? 2.519 27.474 2.888 1.00 67.89 88 ALA F O 1
ATOM 4306 N N . LEU F 1 92 ? 2.468 26.041 4.603 1.00 68.61 89 LEU F N 1
ATOM 4307 C CA . LEU F 1 92 ? 1.035 25.846 4.519 1.00 69.95 89 LEU F CA 1
ATOM 4308 C C . LEU F 1 92 ? 0.216 26.993 5.139 1.00 70.62 89 LEU F C 1
ATOM 4309 O O . LEU F 1 92 ? -1.007 26.963 5.134 1.00 70.46 89 LEU F O 1
ATOM 4314 N N . GLU F 1 93 ? 0.903 28.007 5.653 1.00 72.04 90 GLU F N 1
ATOM 4315 C CA . GLU F 1 93 ? 0.253 29.211 6.182 1.00 73.42 90 GLU F CA 1
ATOM 4316 C C . GLU F 1 93 ? 0.133 30.305 5.134 1.00 74.49 90 GLU F C 1
ATOM 4317 O O . GLU F 1 93 ? -0.751 31.159 5.231 1.00 74.68 90 GLU F O 1
ATOM 4323 N N . PHE F 1 94 ? 1.026 30.292 4.144 1.00 75.78 91 PHE F N 1
ATOM 4324 C CA . PHE F 1 94 ? 0.977 31.293 3.079 1.00 77.05 91 PHE F CA 1
ATOM 4325 C C . PHE F 1 94 ? -0.101 30.994 2.036 1.00 77.36 91 PHE F C 1
ATOM 4326 O O . PHE F 1 94 ? -0.448 31.860 1.225 1.00 77.61 91 PHE F O 1
ATOM 4334 N N . GLU F 1 95 ? -0.641 29.774 2.102 1.00 77.71 92 GLU F N 1
ATOM 4335 C CA . GLU F 1 95 ? -1.872 29.374 1.409 1.00 77.99 92 GLU F CA 1
ATOM 4336 C C . GLU F 1 95 ? -3.033 30.272 1.800 1.00 78.11 92 GLU F C 1
ATOM 4337 O O . GLU F 1 95 ? -3.615 30.976 0.968 1.00 78.23 92 GLU F O 1
ATOM 4343 N N . GLU F 1 96 ? -3.336 30.252 3.091 1.00 78.20 93 GLU F N 1
ATOM 4344 C CA . GLU F 1 96 ? -4.517 30.892 3.636 1.00 78.35 93 GLU F CA 1
ATOM 4345 C C . GLU F 1 96 ? -4.237 32.331 4.077 1.00 78.26 93 GLU F C 1
ATOM 4346 O O . GLU F 1 96 ? -3.999 33.211 3.244 1.00 78.02 93 GLU F O 1
#

Radius of gyration: 27.02 Å; Cα contacts (8 Å, |Δi|>4): 1007; chains: 6; bounding box: 78×69×68 Å

Foldseek 3Di:
DQAFPDKDWDFDDPDDFTIFIWTDDPVHDIDGGWDWGNDVPGIWIDQWDQDPVRDIDHPDDDDDVVVVVRVGCVHVVVVVVVVVVVVVVVD/DQDQDDKDWPPACDDPQGTWIWTDDPVPRIDGRWDWGQDPDGIWIGDWDQDPVGDIDDPDDDPDVVVRVVVGCRHVVVSVVVVVVVVVVVVD/DAAFPDKAKDWDDDPFFTIWIKTDDPNHRIGGGWDFGQDPVGIWIDDFDDVPDTDHPDDDPDDVSVVRVRVVHVVVVVVVVVD/DAAFPAKDWDPACVDPQGIWIWTADPVPRIDGRKDFGQDPVGTAIGDWDADPVGDIDDPDDDPDDVVSVRVRCRHVVVSCVVNVVVVVVVVPVPPD/DAAQPDKDWAFDDDPAFTIWIKTDDPNPDIDGGKDFGQDPVGTWIAPKPVIDDPPDDPDDVVVCRVRVVHVCVVVCVVPPD/DVAAQPDKAKDWDDDDDFTIWIKTDDPVHRIDGGWDWGQDDPGTWIGDDPCPDPDDDPDVVVVVVVGCVNVVVVVVVVVVVVVVVVD

Sequence (530 aa):
NAEVTDVRLRRVNTDGRRAIASITLDHEFVVHDIRVIDGNNGLFVAPSKRTPDGEFRDITHPINSSTRGKIQDAVLNEYHRLGDTEALEFENAEVTDVRLRRVNTDGRRAIASITLDHEFVVHDIRVIDGNNGLFVAPSKRTPDGEFRDITHPINSSTRGKIQDAVLNEYHRLGDTEALEFEENAEVTDVRLRRVNTDGRRAIASITLDHEFVVHDIRVIDGNNGLFVAPSKRDGEFRDITHPINSSTRGKIQDAVLNEYHRLGDTNAEVTDVRLRRVNTDGRRAIASITLDHEFVVHDIRVIDGNNGLFVAPSKRTPDGEFRDITHPINSSTRGKIQDAVLNEYHRLGDTEALEFEEAGASNAEVTDVRLRRVNTDGRRAIASITLDHEFVVHDIRVIDGNNGLFVAPSKEFRDITHPINSSTRGKIQDAVLNEYHRLGDTESNAEVTDVRLRRVNTDGRRAIASITLDHEFVVHDIRVIDGNNGLFVAPSKRRDITHPINSSTRGKIQDAVLNEYHRLGDTEALEFEE

Nearest PDB structures (foldseek):
  2ia9-assembly1_A  TM=1.011E+00  e=5.419E-13  Bacillus subtilis
  2ia9-assembly2_C  TM=9.606E-01  e=4.562E-10  Bacillus subtilis
  2ia9-assembly3_F  TM=9.567E-01  e=1.856E-09  Bacillus subtilis
  2i9x-assembly1_A  TM=8.824E-01  e=5.386E-08  Staphylococcus epidermidis ATCC 12228
  2ia9-assembly3_F  TM=1.012E+00  e=1.212E-12  Bacillus subtilis